Protein AF-A0A9P0HBS4-F1 (afdb_monomer_lite)

Foldseek 3Di:
DDDDDDDDDDDDDDPDDDPPPDDDDDDDDDDDDDDDDDDDDDDDDDDDDDDDDDDDDDDDDDDDDDDDDDDDDDDPDDPPVVVVVVVVVVVVVVVVVVVVVVVVVVVVVVVVVVVVVVVVVVVVVVVVVVVVVVVVVVVVVVPPDPDDDDDPPVVVVVVVVVVVVVVVVVVVVVVVVVVVVVVVVVVVVVVVVVVVVVVVVVVVVVVVVVVVVVVVVVVVVVVVVVVVVVVVVVVVVVVVVVVVVVVVVVVVVVVVVVVVVVVVVVVVVVVVVVVVVVVVVVVVVVVVVVVVVVVVVVVVVVVVVVVVVVVVVVVVVVVVVVVVVVVVVVVVVVVVVVVVVVVVVVVVVVVVVVVVVVVVVVVVVVVVVVVVVVVVVVVVVVVVVVVVVVVVVVVVVPPDDDDDDDDDDDDDDDDDDDDDDDDDDDDDDDDDDDDPPVVVVVVVVVVCPVCVPVPD

Secondary structure (DSSP, 8-state):
-------------------------------------------PPP---------------------------------HHHHHHHHHHHHHHHHHHHHHHHHHHHHHHHHHHHHHHHHHHHHHHHHHHHHHHHHHHHHHTTSS-------TTHHHHHHHHHHHHHHHHHHHHHHHHHHHHHHHHHHHHHHHHHHHHHHHHHHHHHHHHHHHHHHHHHHHHHHHHHHHHHHHHHHHHHHHHHHHHHHHHHHHHHHHHHHHHHHHHHHHHHHHHHHHHHHHHHHHHHHHHHHHHHHHHHHHHHHHHHHHHHHHHHHHHHHHHHHHHHHHHHHHHHHHHHHHHHHHHHHHHHHHHHHHHHHHHHHHHHHHHHHHHHHHHHHHHHHHHHHHHHHHHHHHTSSS----------------------------------SSHHHHHHHHHHHHHHHTT---

Sequence (456 aa):
MWPWGTARHHSAPVPSQTCRRTKLIFTRKDGTTSEGHTLERKRPLSFLRPSFTKNREPQRSRGEGGRSSAGSGMGDDPPPSESRHSSELRRMLEDEAASCRRRIETYKQAQQHQAALVSKLQAKLLQYKQRCKELEGRMEEVMEPERRAPSGSSALEAAQAQLREIKEERVLDLETTHRLLLEERKKYEKLVQVNTALREQLEDAHETNEALANDLQKLSSDWADMRDEMIIKENEWKEEEQSFNDYYSAEHARLLALWRDVVNLKRHFTELQSATSRDLIKMKSDLSTASRDILDSASGVYARQAFSASLEENHKSNTAGEVNMLKEALALLKAENDATALQLRSKEDKVQKLMKELRSMEERCNSAEVGVGEVGKLKTELELLQTALRDIAHAVLQDAETRDSHVHLTPQQPIPPRSPKRGRPPTSAAFVESTISAVQASLHKYQLHIHELQVI

pLDDT: mean 72.43, std 24.34, range [22.73, 98.88]

Organism: Nezara viridula (NCBI:txid85310)

Structure (mmCIF, N/CA/C/O backbone):
data_AF-A0A9P0HBS4-F1
#
_entry.id   AF-A0A9P0HBS4-F1
#
loop_
_atom_site.group_PDB
_atom_site.id
_atom_site.type_symbol
_atom_site.label_atom_id
_atom_site.label_alt_id
_atom_site.label_comp_id
_atom_site.label_asym_id
_atom_site.label_entity_id
_atom_site.label_seq_id
_atom_site.pdbx_PDB_ins_code
_atom_site.Cartn_x
_atom_site.Cartn_y
_atom_site.Cartn_z
_atom_site.occupancy
_atom_site.B_iso_or_equiv
_atom_site.auth_seq_id
_atom_site.auth_comp_id
_atom_site.auth_asym_id
_atom_site.auth_atom_id
_atom_site.pdbx_PDB_model_num
ATOM 1 N N . MET A 1 1 ? -10.777 2.344 -43.432 1.00 34.53 1 MET A N 1
ATOM 2 C CA . MET A 1 1 ? -11.913 1.525 -43.914 1.00 34.53 1 MET A CA 1
ATOM 3 C C . MET A 1 1 ? -12.102 0.346 -42.961 1.00 34.53 1 MET A C 1
ATOM 5 O O . MET A 1 1 ? -11.165 0.034 -42.243 1.00 34.53 1 MET A O 1
ATOM 9 N N . TRP A 1 2 ? -13.318 -0.203 -42.917 1.00 36.06 2 TRP A N 1
ATOM 10 C CA . TRP A 1 2 ? -13.851 -1.285 -42.060 1.00 36.06 2 TRP A CA 1
ATOM 11 C C . TRP A 1 2 ? -13.044 -2.607 -42.029 1.00 36.06 2 TRP A C 1
ATOM 13 O O . TRP A 1 2 ? -12.191 -2.765 -42.903 1.00 36.06 2 TRP A O 1
ATOM 23 N N . PRO A 1 3 ? -13.370 -3.598 -41.154 1.00 58.53 3 PRO A N 1
ATOM 24 C CA . PRO A 1 3 ? -14.351 -3.640 -40.037 1.00 58.53 3 PRO A CA 1
ATOM 25 C C . PRO A 1 3 ? -13.671 -3.920 -38.657 1.00 58.53 3 PRO A C 1
ATOM 27 O O . PRO A 1 3 ? -12.507 -4.292 -38.616 1.00 58.53 3 PRO A O 1
ATOM 30 N N . TRP A 1 4 ? -14.219 -3.648 -37.462 1.00 39.88 4 TRP A N 1
ATOM 31 C CA . TRP A 1 4 ? -15.458 -4.123 -36.800 1.00 39.88 4 TRP A CA 1
ATOM 32 C C . TRP A 1 4 ? -15.597 -5.657 -36.666 1.00 39.88 4 TRP A C 1
ATOM 34 O O . TRP A 1 4 ? -16.055 -6.335 -37.578 1.00 39.88 4 TRP A O 1
ATOM 44 N N . GLY A 1 5 ? -15.288 -6.189 -35.477 1.00 42.28 5 GLY A N 1
ATOM 45 C CA . GLY A 1 5 ? -15.610 -7.555 -35.041 1.00 42.28 5 GLY A CA 1
ATOM 46 C C . GLY A 1 5 ? -16.283 -7.515 -33.665 1.00 42.28 5 GLY A C 1
ATOM 47 O O . GLY A 1 5 ? -15.868 -6.739 -32.808 1.00 42.28 5 GLY A O 1
ATOM 48 N N . THR A 1 6 ? -17.362 -8.276 -33.464 1.00 46.41 6 THR A N 1
ATOM 49 C CA . THR A 1 6 ? -18.258 -8.135 -32.297 1.00 46.41 6 THR A CA 1
ATOM 50 C C . THR A 1 6 ? -18.170 -9.318 -31.335 1.00 46.41 6 THR A C 1
ATOM 52 O O . THR A 1 6 ? -18.293 -10.461 -31.759 1.00 46.41 6 THR A O 1
ATOM 55 N N . ALA A 1 7 ? -18.073 -9.039 -30.030 1.00 47.88 7 ALA A N 1
ATOM 56 C CA . ALA A 1 7 ? -18.237 -10.035 -28.971 1.00 47.88 7 ALA A CA 1
ATOM 57 C C . ALA A 1 7 ? -19.015 -9.452 -27.773 1.00 47.88 7 ALA A C 1
ATOM 59 O O . ALA A 1 7 ? -18.514 -8.626 -27.015 1.00 47.88 7 ALA A O 1
ATOM 60 N N . ARG A 1 8 ? -20.262 -9.904 -27.617 1.00 43.25 8 ARG A N 1
ATOM 61 C CA . ARG A 1 8 ? -20.993 -9.976 -26.336 1.00 43.25 8 ARG A CA 1
ATOM 62 C C . ARG A 1 8 ? -20.818 -11.413 -25.801 1.00 43.25 8 ARG A C 1
ATOM 64 O O . ARG A 1 8 ? -20.469 -12.279 -26.593 1.00 43.25 8 ARG A O 1
ATOM 71 N N . HIS A 1 9 ? -21.042 -11.784 -24.542 1.00 42.34 9 HIS A N 1
ATOM 72 C CA . HIS A 1 9 ? -21.594 -11.141 -23.338 1.00 42.34 9 HIS A CA 1
ATOM 73 C C . HIS A 1 9 ? -20.801 -11.666 -22.120 1.00 42.34 9 HIS A C 1
ATOM 75 O O . HIS A 1 9 ? -20.303 -12.784 -22.178 1.00 42.34 9 HIS A O 1
ATOM 81 N N . HIS A 1 10 ? -20.778 -10.945 -20.995 1.00 38.38 10 HIS A N 1
ATOM 82 C CA . HIS A 1 10 ? -21.493 -11.346 -19.765 1.00 38.38 10 HIS A CA 1
ATOM 83 C C . HIS A 1 10 ? -21.363 -10.270 -18.675 1.00 38.38 10 HIS A C 1
ATOM 85 O O . HIS A 1 10 ? -20.544 -9.360 -18.779 1.00 38.38 10 HIS A O 1
ATOM 91 N N . SER A 1 11 ? -22.250 -10.322 -17.681 1.00 40.88 11 SER A N 1
ATOM 92 C CA . SER A 1 11 ? -22.457 -9.261 -16.692 1.00 40.88 11 SER A CA 1
ATOM 93 C C . SER A 1 11 ? -22.042 -9.706 -15.292 1.00 40.88 11 SER A C 1
ATOM 95 O O . SER A 1 11 ? -22.384 -10.810 -14.877 1.00 40.88 11 SER A O 1
ATOM 97 N N . ALA A 1 12 ? -21.416 -8.802 -14.542 1.00 38.16 12 ALA A N 1
ATOM 98 C CA . ALA A 1 12 ? -21.331 -8.843 -13.084 1.00 38.16 12 ALA A CA 1
ATOM 99 C C . ALA A 1 12 ? -21.800 -7.475 -12.537 1.00 38.16 12 ALA A C 1
ATOM 101 O O . ALA A 1 12 ? -21.538 -6.456 -13.184 1.00 38.16 12 ALA A O 1
ATOM 102 N N . PRO A 1 13 ? -22.551 -7.420 -11.422 1.00 46.16 13 PRO A N 1
ATOM 103 C CA . PRO A 1 13 ? -23.194 -6.188 -10.968 1.00 46.16 13 PRO A CA 1
ATOM 104 C C . PRO A 1 13 ? -22.246 -5.277 -10.178 1.00 46.16 13 PRO A C 1
ATOM 106 O O . PRO A 1 13 ? -21.462 -5.741 -9.355 1.00 46.16 13 PRO A O 1
ATOM 109 N N . VAL A 1 14 ? -22.390 -3.962 -10.363 1.00 51.38 14 VAL A N 1
ATOM 110 C CA . VAL A 1 14 ? -21.772 -2.947 -9.495 1.00 51.38 14 VAL A CA 1
ATOM 111 C C . VAL A 1 14 ? -22.680 -2.714 -8.279 1.00 51.38 14 VAL A C 1
ATOM 113 O O . VAL A 1 14 ? -23.822 -2.286 -8.470 1.00 51.38 14 VAL A O 1
ATOM 116 N N . PRO A 1 15 ? -22.223 -2.943 -7.033 1.00 46.56 15 PRO A N 1
ATOM 117 C CA . PRO A 1 15 ? -23.004 -2.641 -5.838 1.00 46.56 15 PRO A CA 1
ATOM 118 C C . PRO A 1 15 ? -22.947 -1.139 -5.519 1.00 46.56 15 PRO A C 1
ATOM 120 O O . PRO A 1 15 ? -22.139 -0.672 -4.720 1.00 46.56 15 PRO A O 1
ATOM 123 N N . SER A 1 16 ? -23.833 -0.355 -6.133 1.00 45.28 16 SER A N 1
ATOM 124 C CA . SER A 1 16 ? -23.996 1.063 -5.801 1.00 45.28 16 SER A CA 1
ATOM 125 C C . SER A 1 16 ? -24.647 1.236 -4.420 1.00 45.28 16 SER A C 1
ATOM 127 O O . SER A 1 16 ? -25.871 1.144 -4.303 1.00 45.28 16 SER A O 1
ATOM 129 N N . GLN A 1 17 ? -23.862 1.534 -3.379 1.00 37.56 17 GLN A N 1
ATOM 130 C CA . GLN A 1 17 ? -24.393 1.952 -2.075 1.00 37.56 17 GLN A CA 1
ATOM 131 C C . GLN A 1 17 ? -24.079 3.419 -1.766 1.00 37.56 17 GLN A C 1
ATOM 133 O O . GLN A 1 17 ? -22.957 3.803 -1.444 1.00 37.56 17 GLN A O 1
ATOM 138 N N . THR A 1 18 ? -25.115 4.256 -1.815 1.00 43.44 18 THR A N 1
ATOM 139 C CA . THR A 1 18 ? -25.059 5.652 -1.371 1.00 43.44 18 THR A CA 1
ATOM 140 C C . THR A 1 18 ? -25.021 5.734 0.157 1.00 43.44 18 THR A C 1
ATOM 142 O O . THR A 1 18 ? -26.071 5.756 0.806 1.00 43.44 18 THR A O 1
ATOM 145 N N . CYS A 1 19 ? -23.829 5.821 0.749 1.00 32.91 19 CYS A N 1
ATOM 146 C CA . CYS A 1 19 ? -23.690 6.050 2.188 1.00 32.91 19 CYS A CA 1
ATOM 147 C C . CYS A 1 19 ? -24.127 7.482 2.565 1.00 32.91 19 CYS A C 1
ATOM 149 O O . CYS A 1 19 ? -23.379 8.451 2.417 1.00 32.91 19 CYS A O 1
ATOM 151 N N . ARG A 1 20 ? -25.362 7.636 3.066 1.00 39.06 20 ARG A N 1
ATOM 152 C CA . ARG A 1 20 ? -25.862 8.904 3.626 1.00 39.06 20 ARG A CA 1
ATOM 153 C C . ARG A 1 20 ? -25.223 9.163 4.996 1.00 39.06 20 ARG A C 1
ATOM 155 O O . ARG A 1 20 ? -25.787 8.812 6.032 1.00 39.06 20 ARG A O 1
ATOM 162 N N . ARG A 1 21 ? -24.050 9.802 5.005 1.00 35.97 21 ARG A N 1
ATOM 163 C CA . ARG A 1 21 ? -23.301 10.144 6.228 1.00 35.97 21 ARG A CA 1
ATOM 164 C C . ARG A 1 21 ? -24.000 11.243 7.044 1.00 35.97 21 ARG A C 1
ATOM 166 O O . ARG A 1 21 ? -23.703 12.428 6.902 1.00 35.97 21 ARG A O 1
ATOM 173 N N . THR A 1 22 ? -24.922 10.841 7.917 1.00 36.88 22 THR A N 1
ATOM 174 C CA . THR A 1 22 ? -25.591 11.735 8.876 1.00 36.88 22 THR A CA 1
ATOM 175 C C . THR A 1 22 ? -24.564 12.316 9.850 1.00 36.88 22 THR A C 1
ATOM 177 O O . THR A 1 22 ? -23.911 11.585 10.591 1.00 36.88 22 THR A O 1
ATOM 180 N N . LYS A 1 23 ? -24.391 13.640 9.833 1.00 34.72 23 LYS A N 1
ATOM 181 C CA . LYS A 1 23 ? -23.313 14.337 10.547 1.00 34.72 23 LYS A CA 1
ATOM 182 C C . LYS A 1 23 ? -23.762 14.789 11.942 1.00 34.72 23 LYS A C 1
ATOM 184 O O . LYS A 1 23 ? -24.028 15.972 12.144 1.00 34.72 23 LYS A O 1
ATOM 189 N N . LEU A 1 24 ? -23.835 13.867 12.906 1.00 31.52 24 LEU A N 1
ATOM 190 C CA . LEU A 1 24 ? -23.918 14.265 14.318 1.00 31.52 24 LEU A CA 1
ATOM 191 C C . LEU A 1 24 ? -22.579 14.873 14.752 1.00 31.52 24 LEU A C 1
ATOM 193 O O . LEU A 1 24 ? -21.528 14.247 14.633 1.00 31.52 24 LEU A O 1
ATOM 197 N N . ILE A 1 25 ? -22.629 16.104 15.257 1.00 35.94 25 ILE A N 1
ATOM 198 C CA . ILE A 1 25 ? -21.486 16.790 15.857 1.00 35.94 25 ILE A CA 1
ATOM 199 C C . ILE A 1 25 ? -21.571 16.566 17.365 1.00 35.94 25 ILE A C 1
ATOM 201 O O . ILE A 1 25 ? -22.463 17.109 18.012 1.00 35.94 25 ILE A O 1
ATOM 205 N N . PHE A 1 26 ? -20.641 15.792 17.924 1.00 27.64 26 PHE A N 1
ATOM 206 C CA . PHE A 1 26 ? -20.454 15.707 19.370 1.00 27.64 26 PHE A CA 1
ATOM 207 C C . PHE A 1 26 ? -19.177 16.456 19.752 1.00 27.64 26 PHE A C 1
ATOM 209 O O . PHE A 1 26 ? -18.070 16.045 19.408 1.00 27.64 26 PHE A O 1
ATOM 216 N N . THR A 1 27 ? -19.327 17.594 20.426 1.00 34.41 27 THR A N 1
ATOM 217 C CA . THR A 1 27 ? -18.198 18.423 20.858 1.00 34.41 27 THR A CA 1
ATOM 218 C C . THR A 1 27 ? -17.513 17.787 22.063 1.00 34.41 27 THR A C 1
ATOM 220 O O . THR A 1 27 ? -17.989 17.925 23.192 1.00 34.41 27 THR A O 1
ATOM 223 N N . ARG A 1 28 ? -16.378 17.117 21.837 1.00 30.03 28 ARG A N 1
ATOM 224 C CA . ARG A 1 28 ? -15.457 16.744 22.918 1.00 30.03 28 ARG A CA 1
ATOM 225 C C . ARG A 1 28 ? -14.972 18.037 23.584 1.00 30.03 28 ARG A C 1
ATOM 227 O O . ARG A 1 28 ? -14.531 18.950 22.891 1.00 30.03 28 ARG A O 1
ATOM 234 N N . LYS A 1 29 ? -15.120 18.138 24.905 1.00 33.72 29 LYS A N 1
ATOM 235 C CA . LYS A 1 29 ? -14.680 19.291 25.696 1.00 33.72 29 LYS A CA 1
ATOM 236 C C . LYS A 1 29 ? -13.580 18.824 26.634 1.00 33.72 29 LYS A C 1
ATOM 238 O O . LYS A 1 29 ? -13.859 18.074 27.567 1.00 33.72 29 LYS A O 1
ATOM 243 N N . ASP A 1 30 ? -12.354 19.248 26.363 1.00 35.06 30 ASP A N 1
ATOM 244 C CA . ASP A 1 30 ? -11.197 18.845 27.154 1.00 35.06 30 ASP A CA 1
ATOM 245 C C . ASP A 1 30 ? -11.242 19.463 28.559 1.00 35.06 30 ASP A C 1
ATOM 247 O O . ASP A 1 30 ? -11.722 20.583 28.760 1.00 35.06 30 ASP A O 1
ATOM 251 N N . GLY A 1 31 ? -10.763 18.701 29.543 1.00 33.47 31 GLY A N 1
ATOM 252 C CA . GLY A 1 31 ? -10.778 19.062 30.958 1.00 33.47 31 GLY A CA 1
ATOM 253 C C . GLY A 1 31 ? -9.450 18.711 31.614 1.00 33.47 31 GLY A C 1
ATOM 254 O O . GLY A 1 31 ? -9.278 17.611 32.128 1.00 33.47 31 GLY A O 1
ATOM 255 N N . THR A 1 32 ? -8.503 19.646 31.577 1.00 37.41 32 THR A N 1
ATOM 256 C CA . THR A 1 32 ? -7.195 19.514 32.232 1.00 37.41 32 THR A CA 1
ATOM 257 C C . THR A 1 32 ? -7.317 19.618 33.750 1.00 37.41 32 THR A C 1
ATOM 259 O O . THR A 1 32 ? -7.951 20.540 34.264 1.00 37.41 32 THR A O 1
ATOM 262 N N . THR A 1 33 ? -6.646 18.726 34.472 1.00 33.88 33 THR A N 1
ATOM 263 C CA . THR A 1 33 ? -6.522 18.761 35.935 1.00 33.88 33 THR A CA 1
ATOM 264 C C . THR A 1 33 ? -5.580 19.869 36.409 1.00 33.88 33 THR A C 1
ATOM 266 O O . THR A 1 33 ? -4.421 19.890 35.997 1.00 33.88 33 THR A O 1
ATOM 269 N N . SER A 1 34 ? -6.026 20.705 37.350 1.00 31.23 34 SER A N 1
ATOM 270 C CA . SER A 1 34 ? -5.165 21.233 38.420 1.00 31.23 34 SER A CA 1
ATOM 271 C C . SER A 1 34 ? -5.999 21.698 39.626 1.00 31.23 34 SER A C 1
ATOM 273 O O . SER A 1 34 ? -7.228 21.738 39.566 1.00 31.23 34 SER A O 1
ATOM 275 N N . GLU A 1 35 ? -5.318 21.970 40.734 1.00 32.38 35 GLU A N 1
ATOM 276 C CA . GLU A 1 35 ? -5.854 22.052 42.096 1.00 32.38 35 GLU A CA 1
ATOM 277 C C . GLU A 1 35 ? -6.549 23.385 42.440 1.00 32.38 35 GLU A C 1
ATOM 279 O O . GLU A 1 35 ? -6.313 24.421 41.820 1.00 32.38 35 GLU A O 1
ATOM 284 N N . GLY A 1 36 ? -7.381 23.376 43.492 1.00 30.64 36 GLY A N 1
ATOM 285 C CA . GLY A 1 36 ? -8.057 24.580 43.993 1.00 30.64 36 GLY A CA 1
ATOM 286 C C . GLY A 1 36 ? -8.917 24.343 45.238 1.00 30.64 36 GLY A C 1
ATOM 287 O O . GLY A 1 36 ? -10.141 24.300 45.153 1.00 30.64 36 GLY A O 1
ATOM 288 N N . HIS A 1 37 ? -8.295 24.195 46.411 1.00 32.81 37 HIS A N 1
ATOM 289 C CA . HIS A 1 37 ? -9.008 24.039 47.688 1.00 32.81 37 HIS A CA 1
ATOM 290 C C . HIS A 1 37 ? -9.749 25.325 48.113 1.00 32.81 37 HIS A C 1
ATOM 292 O O . HIS A 1 37 ? -9.111 26.328 48.421 1.00 32.81 37 HIS A O 1
ATOM 298 N N . THR A 1 38 ? -11.073 25.264 48.286 1.00 32.88 38 THR A N 1
ATOM 299 C CA . THR A 1 38 ? -11.823 26.128 49.226 1.00 32.88 38 THR A CA 1
ATOM 300 C C . THR A 1 38 ? -12.971 25.356 49.891 1.00 32.88 38 THR A C 1
ATOM 302 O O . THR A 1 38 ? -13.506 24.399 49.335 1.00 32.88 38 THR A O 1
ATOM 305 N N . LEU A 1 39 ? -13.316 25.740 51.126 1.00 36.94 39 LEU A N 1
ATOM 306 C CA . LEU A 1 39 ? -14.356 25.108 51.949 1.00 36.94 39 LEU A CA 1
ATOM 307 C C . LEU A 1 39 ? -15.670 25.896 51.870 1.00 36.94 39 LEU A C 1
ATOM 309 O O . LEU A 1 39 ? -15.665 27.095 52.126 1.00 36.94 39 LEU A O 1
ATOM 313 N N . GLU A 1 40 ? -16.794 25.212 51.655 1.00 31.09 40 GLU A N 1
ATOM 314 C CA . GLU A 1 40 ? -18.146 25.774 51.812 1.00 31.09 40 GLU A CA 1
ATOM 315 C C . GLU A 1 40 ? -19.102 24.744 52.444 1.00 31.09 40 GLU A C 1
ATOM 317 O O . GLU A 1 40 ? -18.884 23.529 52.391 1.00 31.09 40 GLU A O 1
ATOM 322 N N . ARG A 1 41 ? -20.137 25.230 53.139 1.00 33.81 41 ARG A N 1
ATOM 323 C CA . ARG A 1 41 ? -20.889 24.435 54.132 1.00 33.81 41 ARG A CA 1
ATOM 324 C C . ARG A 1 41 ? -22.093 23.687 53.547 1.00 33.81 41 ARG A C 1
ATOM 326 O O . ARG A 1 41 ? -23.078 24.304 53.148 1.00 33.81 41 ARG A O 1
ATOM 333 N N . LYS A 1 42 ? -22.115 22.352 53.659 1.00 34.03 42 LYS A N 1
ATOM 334 C CA . LYS A 1 42 ? -23.345 21.561 53.453 1.00 34.03 42 LYS A CA 1
ATOM 335 C C . LYS A 1 42 ? -24.380 21.846 54.555 1.00 34.03 42 LYS A C 1
ATOM 337 O O . LYS A 1 42 ? -24.104 21.636 55.734 1.00 34.03 42 LYS A O 1
ATOM 342 N N . ARG A 1 43 ? -25.602 22.225 54.162 1.00 39.66 43 ARG A N 1
ATOM 343 C CA . ARG A 1 43 ? -26.831 22.015 54.951 1.00 39.66 43 ARG A CA 1
ATOM 344 C C . ARG A 1 43 ? -27.620 20.852 54.330 1.00 39.66 43 ARG A C 1
ATOM 346 O O . ARG A 1 43 ? -27.767 20.852 53.110 1.00 39.66 43 ARG A O 1
ATOM 353 N N . PRO A 1 44 ? -28.152 19.896 55.109 1.00 39.38 44 PRO A N 1
ATOM 354 C CA . PRO A 1 44 ? -29.108 18.920 54.595 1.00 39.38 44 PRO A CA 1
ATOM 355 C C . PRO A 1 44 ? -30.511 19.539 54.472 1.00 39.38 44 PRO A C 1
ATOM 357 O O . PRO A 1 44 ? -30.899 20.377 55.288 1.00 39.38 44 PRO A O 1
ATOM 360 N N . LEU A 1 45 ? -31.283 19.096 53.477 1.00 32.53 45 LEU A N 1
ATOM 361 C CA . LEU A 1 45 ? -32.727 19.338 53.400 1.00 32.53 45 LEU A CA 1
ATOM 362 C C . LEU A 1 45 ? -33.484 18.184 54.071 1.00 32.53 45 LEU A C 1
ATOM 364 O O . LEU A 1 45 ? -33.099 17.023 53.946 1.00 32.53 45 LEU A O 1
ATOM 368 N N . SER A 1 46 ? -34.552 18.516 54.789 1.00 35.78 46 SER A N 1
ATOM 369 C CA . SER A 1 46 ? -35.405 17.593 55.544 1.00 35.78 46 SER A CA 1
ATOM 370 C C . SER A 1 46 ? -36.709 17.280 54.805 1.00 35.78 46 SER A C 1
ATOM 372 O O . SER A 1 46 ? -37.184 18.115 54.042 1.00 35.78 46 SER A O 1
ATOM 374 N N . PHE A 1 47 ? -37.335 16.128 55.086 1.00 31.83 47 PHE A N 1
ATOM 375 C CA . PHE A 1 47 ? -38.775 15.901 54.870 1.00 31.83 47 PHE A CA 1
ATOM 376 C C . PHE A 1 47 ? -39.327 14.751 55.741 1.00 31.83 47 PHE A C 1
ATOM 378 O O . PHE A 1 47 ? -38.545 14.008 56.324 1.00 31.83 47 PHE A O 1
ATOM 385 N N . LEU A 1 48 ? -40.670 14.622 55.780 1.00 31.92 48 LEU A N 1
ATOM 386 C CA . LEU A 1 48 ? -41.522 13.763 56.648 1.00 31.92 48 LEU A CA 1
ATOM 387 C C . LEU A 1 48 ? -41.718 14.339 58.083 1.00 31.92 48 LEU A C 1
ATOM 389 O O . LEU A 1 48 ? -40.774 14.320 58.860 1.00 31.92 48 LEU A O 1
ATOM 393 N N . ARG A 1 49 ? -42.833 14.981 58.519 1.00 33.53 49 ARG A N 1
ATOM 394 C CA . ARG A 1 49 ? -44.294 15.036 58.157 1.00 33.53 49 ARG A CA 1
ATOM 395 C C . ARG A 1 49 ? -45.110 13.865 58.766 1.00 33.53 49 ARG A C 1
ATOM 397 O O . ARG A 1 49 ? -44.595 12.757 58.659 1.00 33.53 49 ARG A O 1
ATOM 404 N N . PRO A 1 50 ? -46.364 14.013 59.293 1.00 45.31 50 PRO A N 1
ATOM 405 C CA . PRO A 1 50 ? -47.304 15.161 59.407 1.00 45.31 50 PRO A CA 1
ATOM 406 C C . PRO A 1 50 ? -47.588 15.552 60.904 1.00 45.31 50 PRO A C 1
ATOM 408 O O . PRO A 1 50 ? -46.595 15.676 61.605 1.00 45.31 50 PRO A O 1
ATOM 411 N N . SER A 1 51 ? -48.767 15.847 61.516 1.00 30.39 51 SER A N 1
ATOM 412 C CA . SER A 1 51 ? -50.218 15.891 61.153 1.00 30.39 51 SER A CA 1
ATOM 413 C C . SER A 1 51 ? -51.128 16.551 62.234 1.00 30.39 51 SER A C 1
ATOM 415 O O . SER A 1 51 ? -51.146 16.038 63.343 1.00 30.39 51 SER A O 1
ATOM 417 N N . PHE A 1 52 ? -51.991 17.523 61.847 1.00 30.67 52 PHE A N 1
ATOM 418 C CA . PHE A 1 52 ? -53.311 17.924 62.446 1.00 30.67 52 PHE A CA 1
ATOM 419 C C . PHE A 1 52 ? -53.366 18.378 63.944 1.00 30.67 52 PHE A C 1
ATOM 421 O O . PHE A 1 52 ? -52.454 18.092 64.701 1.00 30.67 52 PHE A O 1
ATOM 428 N N . THR A 1 53 ? -54.314 19.169 64.499 1.00 31.84 53 THR A N 1
ATOM 429 C CA . THR A 1 53 ? -55.721 19.645 64.245 1.00 31.84 53 THR A CA 1
ATOM 430 C C . THR A 1 53 ? -55.949 20.971 65.060 1.00 31.84 53 THR A C 1
ATOM 432 O O . THR A 1 53 ? -55.127 21.232 65.929 1.00 31.84 53 THR A O 1
ATOM 435 N N . LYS A 1 54 ? -57.008 21.824 65.010 1.00 32.53 54 LYS A N 1
ATOM 436 C CA . LYS A 1 54 ? -58.146 22.146 64.092 1.00 32.53 54 LYS A CA 1
ATOM 437 C C . LYS A 1 54 ? -59.025 23.302 64.680 1.00 32.53 54 LYS A C 1
ATOM 439 O O . LYS A 1 54 ? -59.648 23.087 65.713 1.00 32.53 54 LYS A O 1
ATOM 444 N N . ASN A 1 55 ? -59.203 24.425 63.957 1.00 30.44 55 ASN A N 1
ATOM 445 C CA . ASN A 1 55 ? -60.159 25.553 64.202 1.00 30.44 55 ASN A CA 1
ATOM 446 C C . ASN A 1 55 ? -59.935 26.381 65.513 1.00 30.44 55 ASN A C 1
ATOM 448 O O . ASN A 1 55 ? -59.184 25.946 66.374 1.00 30.44 55 ASN A O 1
ATOM 452 N N . ARG A 1 56 ? -60.492 27.595 65.739 1.00 31.16 56 ARG A N 1
ATOM 453 C CA . ARG A 1 56 ? -61.662 28.313 65.160 1.00 31.16 56 ARG A CA 1
ATOM 454 C C . ARG A 1 56 ? -61.545 29.861 65.283 1.00 31.16 56 ARG A C 1
ATOM 456 O O . ARG A 1 56 ? -60.894 30.354 66.194 1.00 31.16 56 ARG A O 1
ATOM 463 N N . GLU A 1 57 ? -62.238 30.591 64.405 1.00 32.78 57 GLU A N 1
ATOM 464 C CA . GLU A 1 57 ? -62.544 32.050 64.426 1.00 32.78 57 GLU A CA 1
ATOM 465 C C . GLU A 1 57 ? -63.583 32.462 65.525 1.00 32.78 57 GLU A C 1
ATOM 467 O O . GLU A 1 57 ? -64.129 31.531 66.132 1.00 32.78 57 GLU A O 1
ATOM 472 N N . PRO A 1 58 ? -63.926 33.765 65.800 1.00 48.34 58 PRO A N 1
ATOM 473 C CA . PRO A 1 58 ? -63.983 34.911 64.858 1.00 48.34 58 PRO A CA 1
ATOM 474 C C . PRO A 1 58 ? -63.607 36.347 65.352 1.00 48.34 58 PRO A C 1
ATOM 476 O O . PRO A 1 58 ? -63.234 36.593 66.494 1.00 48.34 58 PRO A O 1
ATOM 479 N N . GLN A 1 59 ? -63.776 37.296 64.418 1.00 34.28 59 GLN A N 1
ATOM 480 C CA . GLN A 1 59 ? -63.691 38.774 64.439 1.00 34.28 59 GLN A CA 1
ATOM 481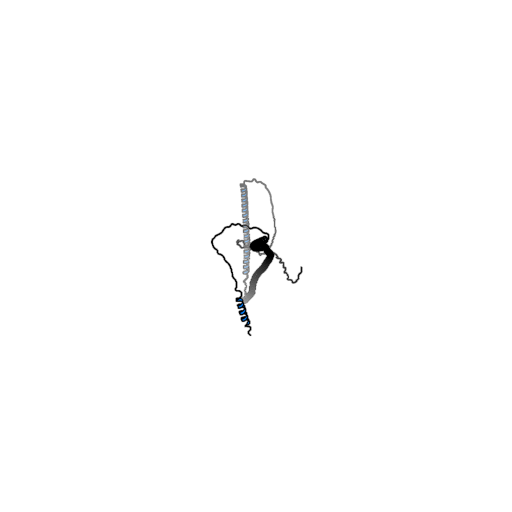 C C . GLN A 1 59 ? -64.100 39.551 65.719 1.00 34.28 59 GLN A C 1
ATOM 483 O O . GLN A 1 59 ? -65.117 39.240 66.341 1.00 34.28 59 GLN A O 1
ATOM 488 N N . ARG A 1 60 ? -63.500 40.749 65.908 1.00 34.28 60 ARG A N 1
ATOM 489 C CA . ARG A 1 60 ? -64.242 42.042 65.964 1.00 34.28 60 ARG A CA 1
ATOM 490 C C . ARG A 1 60 ? -63.350 43.288 65.772 1.00 34.28 60 ARG A C 1
ATOM 492 O O . ARG A 1 60 ? -62.133 43.181 65.727 1.00 34.28 60 ARG A O 1
ATOM 499 N N . SER A 1 61 ? -63.983 44.454 65.591 1.00 34.84 61 SER A N 1
ATOM 500 C CA . SER A 1 61 ? -63.414 45.675 64.982 1.00 34.84 61 SER A CA 1
ATOM 501 C C . SER A 1 61 ? -63.738 46.979 65.736 1.00 34.84 61 SER A C 1
ATOM 503 O O . SER A 1 61 ? -64.868 47.104 66.215 1.00 34.84 61 SER A O 1
ATOM 505 N N . ARG A 1 62 ? -62.808 47.956 65.728 1.00 34.03 62 ARG A N 1
ATOM 506 C CA . ARG A 1 62 ? -62.922 49.439 65.925 1.00 34.03 62 ARG A CA 1
ATOM 507 C C . ARG A 1 62 ? -61.597 49.972 66.517 1.00 34.03 62 ARG A C 1
ATOM 509 O O . ARG A 1 62 ? -60.967 49.245 67.270 1.00 34.03 62 ARG A O 1
ATOM 516 N N . GLY A 1 63 ? -61.149 51.205 66.265 1.00 32.94 63 GLY A N 1
ATOM 517 C CA . GLY A 1 63 ? -61.647 52.258 65.362 1.00 32.94 63 GLY A CA 1
ATOM 518 C C . GLY A 1 63 ? -60.875 53.579 65.570 1.00 32.94 63 GLY A C 1
ATOM 519 O O . GLY A 1 63 ? -60.361 53.805 66.661 1.00 32.94 63 GLY A O 1
ATOM 520 N N . GLU A 1 64 ? -60.778 54.429 64.543 1.00 34.22 64 GLU A N 1
ATOM 521 C CA . GLU A 1 64 ? -60.067 55.726 64.582 1.00 34.22 64 GLU A CA 1
ATOM 522 C C . GLU A 1 64 ? -60.970 56.935 64.919 1.00 34.22 64 GLU A C 1
ATOM 524 O O . GLU A 1 64 ? -62.194 56.860 64.806 1.00 34.22 64 GLU A O 1
ATOM 529 N N . GLY A 1 65 ? -60.337 58.078 65.235 1.00 31.19 65 GLY A N 1
ATOM 530 C CA . GLY A 1 65 ? -60.946 59.417 65.351 1.00 31.19 65 GLY A CA 1
ATOM 531 C C . GLY A 1 65 ? -60.818 60.027 66.758 1.00 31.19 65 GLY A C 1
ATOM 532 O O . GLY A 1 65 ? -60.986 59.318 67.741 1.00 31.19 65 GLY A O 1
ATOM 533 N N . GLY A 1 66 ? -60.523 61.320 66.953 1.00 32.50 66 GLY A N 1
ATOM 534 C CA . GLY A 1 66 ? -60.154 62.421 66.038 1.00 32.50 66 GLY A CA 1
ATOM 535 C C . GLY A 1 66 ? -59.264 63.441 66.790 1.00 32.50 66 GLY A C 1
ATOM 536 O O . GLY A 1 66 ? -59.138 63.352 68.005 1.00 32.50 66 GLY A O 1
ATOM 537 N N . ARG A 1 67 ? -58.483 64.316 66.132 1.00 34.97 67 ARG A N 1
ATOM 538 C CA . ARG A 1 67 ? -58.890 65.649 65.608 1.00 34.97 67 ARG A CA 1
ATOM 539 C C . ARG A 1 67 ? -59.620 66.510 66.672 1.00 34.97 67 ARG A C 1
ATOM 541 O O . ARG A 1 67 ? -60.583 66.042 67.258 1.00 34.97 67 ARG A O 1
ATOM 548 N N . SER A 1 68 ? -59.272 67.777 66.929 1.00 33.94 68 SER A N 1
ATOM 549 C CA . SER A 1 68 ? -58.792 68.825 65.999 1.00 33.94 68 SER A CA 1
ATOM 550 C C . SER A 1 68 ? -58.064 69.983 66.718 1.00 33.94 68 SER A C 1
ATOM 552 O O . SER A 1 68 ? -58.114 70.054 67.939 1.00 33.94 68 SER A O 1
ATOM 554 N N . SER A 1 69 ? -57.594 70.970 65.931 1.00 35.31 69 SER A N 1
ATOM 555 C CA . SER A 1 69 ? -57.363 72.381 66.328 1.00 35.31 69 SER A CA 1
ATOM 556 C C . SER A 1 69 ? -56.087 72.683 67.137 1.00 35.31 69 SER A C 1
ATOM 558 O O . SER A 1 69 ? -55.686 71.883 67.970 1.00 35.31 69 SER A O 1
ATOM 560 N N . ALA A 1 70 ? -55.435 73.846 67.019 1.00 33.03 70 ALA A N 1
ATOM 561 C CA . ALA A 1 70 ? -55.198 74.763 65.885 1.00 33.03 70 ALA A CA 1
ATOM 562 C C . ALA A 1 70 ? -54.087 75.745 66.317 1.00 33.03 70 ALA A C 1
ATOM 564 O O . ALA A 1 70 ? -53.975 76.038 67.505 1.00 33.03 70 ALA A O 1
ATOM 565 N N . GLY A 1 71 ? -53.302 76.288 65.381 1.00 34.88 71 GLY A N 1
ATOM 566 C CA . GLY A 1 71 ? -52.312 77.320 65.709 1.00 34.88 71 GLY A CA 1
ATOM 567 C C . GLY A 1 71 ? -51.143 77.375 64.735 1.00 34.88 71 GLY A C 1
ATOM 568 O O . GLY A 1 71 ? -50.102 76.775 64.985 1.00 34.88 71 GLY A O 1
ATOM 569 N N . SER A 1 72 ? -51.302 78.118 63.640 1.00 37.50 72 SER A N 1
ATOM 570 C CA . SER A 1 72 ? -50.154 78.560 62.846 1.00 37.50 72 SER A CA 1
ATOM 571 C C . SER A 1 72 ? -49.444 79.679 63.599 1.00 37.50 72 SER A C 1
ATOM 573 O O . SER A 1 72 ? -50.053 80.709 63.880 1.00 37.50 72 SER A O 1
ATOM 575 N N . GLY A 1 73 ? -48.164 79.489 63.897 1.00 35.12 73 GLY A N 1
ATOM 576 C CA . GLY A 1 73 ? -47.297 80.515 64.460 1.00 35.12 73 GLY A CA 1
ATOM 577 C C . GLY A 1 73 ? -45.885 80.310 63.938 1.00 35.12 73 GLY A C 1
ATOM 578 O O . GLY A 1 73 ? -45.310 79.240 64.131 1.00 35.12 73 GLY A O 1
ATOM 579 N N . MET A 1 74 ? -45.350 81.323 63.259 1.00 50.53 74 MET A N 1
ATOM 580 C CA . MET A 1 74 ? -43.914 81.417 63.008 1.00 50.53 74 MET A CA 1
ATOM 581 C C . MET A 1 74 ? -43.181 81.467 64.366 1.00 50.53 74 MET A C 1
ATOM 583 O O . MET A 1 74 ? -43.741 81.919 65.360 1.00 50.53 74 MET A O 1
ATOM 587 N N . GLY A 1 75 ? -41.953 80.971 64.481 1.00 45.19 75 GLY A N 1
ATOM 588 C CA . GLY A 1 75 ? -40.981 80.859 63.391 1.00 45.19 75 GLY A CA 1
ATOM 589 C C . GLY A 1 75 ? -40.122 82.119 63.260 1.00 45.19 75 GLY A C 1
ATOM 590 O O . GLY A 1 75 ? -39.522 82.330 62.214 1.00 45.19 75 GLY A O 1
ATOM 591 N N . ASP A 1 76 ? -40.054 82.934 64.317 1.00 44.19 76 ASP A N 1
ATOM 592 C CA . ASP A 1 76 ? -38.778 83.544 64.686 1.00 44.19 76 ASP A CA 1
ATOM 593 C C . ASP A 1 76 ? -37.786 82.396 64.924 1.00 44.19 76 ASP A C 1
ATOM 595 O O . ASP A 1 76 ? -38.000 81.589 65.831 1.00 44.19 76 ASP A O 1
ATOM 599 N N . ASP A 1 77 ? -36.746 82.279 64.096 1.00 52.44 77 ASP A N 1
ATOM 600 C CA . ASP A 1 77 ? -35.654 81.319 64.298 1.00 52.44 77 ASP A CA 1
ATOM 601 C C . ASP A 1 77 ? -34.758 81.813 65.452 1.00 52.44 77 ASP A C 1
ATOM 603 O O . ASP A 1 77 ? -34.031 82.799 65.277 1.00 52.44 77 ASP A O 1
ATOM 607 N N . PRO A 1 78 ? -34.763 81.170 66.638 1.00 55.97 78 PRO A N 1
ATOM 608 C CA . PRO A 1 78 ? -33.872 81.550 67.726 1.00 55.97 78 PRO A CA 1
ATOM 609 C C . 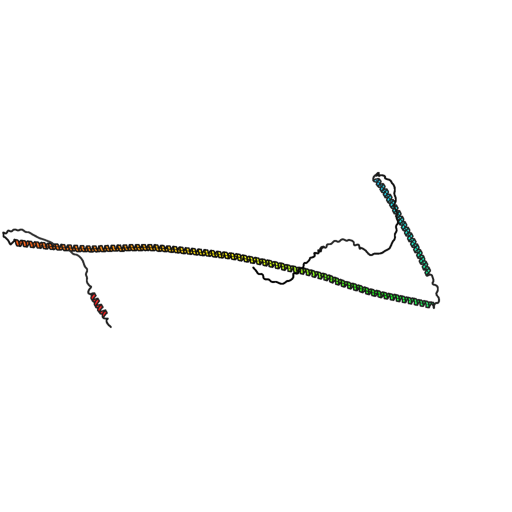PRO A 1 78 ? -32.454 81.048 67.415 1.00 55.97 78 PRO A C 1
ATOM 611 O O . PRO A 1 78 ? -32.290 80.073 66.669 1.00 55.97 78 PRO A O 1
ATOM 614 N N . PRO A 1 79 ? -31.400 81.638 68.008 1.00 55.25 79 PRO A N 1
ATOM 615 C CA . PRO A 1 79 ? -30.036 81.178 67.778 1.00 55.25 79 PRO A CA 1
ATOM 616 C C . PRO A 1 79 ? -29.899 79.673 68.088 1.00 55.25 79 PRO A C 1
ATOM 618 O O . PRO A 1 79 ? -30.532 79.166 69.022 1.00 55.25 79 PRO A O 1
ATOM 621 N N . PRO A 1 80 ? -29.049 78.928 67.351 1.00 58.28 80 PRO A N 1
ATOM 622 C CA . PRO A 1 80 ? -29.019 77.461 67.385 1.00 58.28 80 PRO A CA 1
ATOM 623 C C . PRO A 1 80 ? -28.642 76.845 68.746 1.00 58.28 80 PRO A C 1
ATOM 625 O O . PRO A 1 80 ? -28.703 75.627 68.900 1.00 58.28 80 PRO A O 1
ATOM 628 N N . SER A 1 81 ? -28.277 77.654 69.741 1.00 62.22 81 SER A N 1
ATOM 629 C CA . SER A 1 81 ? -28.165 77.279 71.152 1.00 62.22 81 SER A CA 1
ATOM 630 C C . SER A 1 81 ? -29.518 76.985 71.816 1.00 62.22 81 SER A C 1
ATOM 632 O O . SER A 1 81 ? -29.624 76.007 72.553 1.00 62.22 81 SER A O 1
ATOM 634 N N . GLU A 1 82 ? -30.558 77.784 71.575 1.00 60.09 82 GLU A N 1
ATOM 635 C CA . GLU A 1 82 ? -31.838 77.681 72.299 1.00 60.09 82 GLU A CA 1
ATOM 636 C C . GLU A 1 82 ? -32.740 76.586 71.727 1.00 60.09 82 GLU A C 1
ATOM 638 O O . GLU A 1 82 ? -33.304 75.785 72.474 1.00 60.09 82 GLU A O 1
ATOM 643 N N . SER A 1 83 ? -32.780 76.462 70.396 1.00 63.50 83 SER A N 1
ATOM 644 C CA . SER A 1 83 ? -33.444 75.342 69.713 1.00 63.50 83 SER A CA 1
ATOM 645 C C . SER A 1 83 ? -32.873 73.983 70.161 1.00 63.50 83 SER A C 1
ATOM 647 O O . SER A 1 83 ? -33.625 73.031 70.394 1.00 63.50 83 SER A O 1
ATOM 649 N N . ARG A 1 84 ? -31.554 73.908 70.416 1.00 70.06 84 ARG A N 1
ATOM 650 C CA . ARG A 1 84 ? -30.910 72.730 71.026 1.00 70.06 84 ARG A CA 1
ATOM 651 C C . ARG A 1 84 ? -31.393 72.474 72.453 1.00 70.06 84 ARG A C 1
ATOM 653 O O . ARG A 1 84 ? -31.811 71.355 72.722 1.00 70.06 84 ARG A O 1
ATOM 660 N N . HIS A 1 85 ? -31.419 73.479 73.332 1.00 76.50 85 HIS A N 1
ATOM 661 C CA . HIS A 1 85 ? -31.914 73.306 74.708 1.00 76.50 85 HIS A CA 1
ATOM 662 C C . HIS A 1 85 ? -33.396 72.892 74.754 1.00 76.50 85 HIS A C 1
ATOM 664 O O . HIS A 1 85 ? -33.757 72.003 75.524 1.00 76.50 85 HIS A O 1
ATOM 670 N N . SER A 1 86 ? -34.257 73.463 73.900 1.00 71.81 86 SER A N 1
ATOM 671 C CA . SER A 1 86 ? -35.666 73.046 73.805 1.00 71.81 86 SER A CA 1
ATOM 672 C C . SER A 1 86 ? -35.803 71.602 73.307 1.00 71.81 86 SER A C 1
ATOM 674 O O . SER A 1 86 ? -36.617 70.841 73.829 1.00 71.81 86 SER A O 1
ATOM 676 N N . SER A 1 87 ? -34.981 71.199 72.334 1.00 77.56 87 SER A N 1
ATOM 677 C CA . SER A 1 87 ? -34.952 69.827 71.811 1.00 77.56 87 SER A CA 1
ATOM 678 C C . SER A 1 87 ? -34.419 68.821 72.838 1.00 77.56 87 SER A C 1
ATOM 680 O O . SER A 1 87 ? -34.963 67.728 72.973 1.00 77.56 87 SER A O 1
ATOM 682 N N . GLU A 1 88 ? -33.391 69.190 73.603 1.00 82.25 88 GLU A N 1
ATOM 683 C CA . GLU A 1 88 ? -32.802 68.341 74.640 1.00 82.25 88 GLU A CA 1
ATOM 684 C C . GLU A 1 88 ? -33.739 68.174 75.844 1.00 82.25 88 GLU A C 1
ATOM 686 O O . GLU A 1 88 ? -33.914 67.054 76.321 1.00 82.25 88 GLU A O 1
ATOM 691 N N . LEU A 1 89 ? -34.443 69.234 76.261 1.00 83.00 89 LEU A N 1
ATOM 692 C CA . LEU A 1 89 ? -35.477 69.147 77.298 1.00 83.00 89 LEU A CA 1
ATOM 693 C C . LEU A 1 89 ? -36.664 68.271 76.858 1.00 83.00 89 LEU A C 1
ATOM 695 O O . LEU A 1 89 ? -37.167 67.477 77.654 1.00 83.00 89 LEU A O 1
ATOM 699 N N . ARG A 1 90 ? -37.084 68.350 75.585 1.00 83.56 90 ARG A N 1
ATOM 700 C CA . ARG A 1 90 ? -38.084 67.424 75.016 1.00 83.56 90 ARG A CA 1
ATOM 701 C C . ARG A 1 90 ? -37.578 65.983 75.045 1.00 83.56 90 ARG A C 1
ATOM 703 O O . ARG A 1 90 ? -38.306 65.119 75.524 1.00 83.56 90 ARG A O 1
ATOM 710 N N . ARG A 1 91 ? -36.326 65.730 74.635 1.00 85.56 91 ARG A N 1
ATOM 711 C CA . ARG A 1 91 ? -35.722 64.388 74.707 1.00 85.56 91 ARG A CA 1
ATOM 712 C C . ARG A 1 91 ? -35.689 63.866 76.146 1.00 85.56 91 ARG A C 1
ATOM 714 O O . ARG A 1 91 ? -36.083 62.731 76.365 1.00 85.56 91 ARG A O 1
ATOM 721 N N . MET A 1 92 ? -35.309 64.688 77.129 1.00 87.31 92 MET A N 1
ATOM 722 C CA . MET A 1 92 ? -35.336 64.302 78.548 1.00 87.31 92 MET A CA 1
ATOM 723 C C . MET A 1 92 ? -36.743 63.916 79.024 1.00 87.31 92 MET A C 1
ATOM 725 O O . MET A 1 92 ? -36.897 62.891 79.685 1.00 87.31 92 MET A O 1
ATOM 729 N N . LEU A 1 93 ? -37.776 64.682 78.657 1.00 86.00 93 LEU A N 1
ATOM 730 C CA . LEU A 1 93 ? -39.167 64.355 78.992 1.00 86.00 93 LEU A CA 1
ATOM 731 C C . LEU A 1 93 ? -39.659 63.088 78.272 1.00 86.00 93 LEU A C 1
ATOM 733 O O . LEU A 1 93 ? -40.407 62.301 78.853 1.00 86.00 93 LEU A O 1
ATOM 737 N N . GLU A 1 94 ? -39.228 62.845 77.033 1.00 87.62 94 GLU A N 1
ATOM 738 C CA . GLU A 1 94 ? -39.526 61.613 76.295 1.00 87.62 94 GLU A CA 1
ATOM 739 C C . GLU A 1 94 ? -38.810 60.389 76.887 1.00 87.62 94 GLU A C 1
ATOM 741 O O . GLU A 1 94 ? -39.437 59.332 77.018 1.00 87.62 94 GLU A O 1
ATOM 746 N N . ASP A 1 95 ? -37.551 60.539 77.307 1.00 89.00 95 ASP A N 1
ATOM 747 C CA . ASP A 1 95 ? -36.743 59.527 77.995 1.00 89.00 95 ASP A CA 1
ATOM 748 C C . ASP A 1 95 ? -37.304 59.195 79.383 1.00 89.00 95 ASP A C 1
ATOM 750 O O . ASP A 1 95 ? -37.398 58.019 79.748 1.00 89.00 95 ASP A O 1
ATOM 754 N N . GLU A 1 96 ? -37.740 60.197 80.151 1.00 90.06 96 GLU A N 1
ATOM 755 C CA . GLU A 1 96 ? -38.362 59.997 81.461 1.00 90.06 96 GLU A CA 1
ATOM 756 C C . GLU A 1 96 ? -39.772 59.403 81.330 1.00 90.06 96 GLU A C 1
ATOM 758 O O . GLU A 1 96 ? -40.106 58.440 82.025 1.00 90.06 96 GLU A O 1
ATOM 763 N N . ALA A 1 97 ? -40.572 59.849 80.357 1.00 87.75 97 ALA A N 1
ATOM 764 C CA . ALA A 1 97 ? -41.841 59.204 80.033 1.00 87.75 97 ALA A CA 1
ATOM 765 C C . ALA A 1 97 ? -41.637 57.759 79.534 1.00 87.75 97 ALA A C 1
ATOM 767 O O . ALA A 1 97 ? -42.431 56.874 79.862 1.00 87.75 97 ALA A O 1
ATOM 768 N N . ALA A 1 98 ? -40.563 57.475 78.789 1.00 88.94 98 ALA A N 1
ATOM 769 C CA . ALA A 1 98 ? -40.183 56.118 78.405 1.00 88.94 98 ALA A CA 1
ATOM 770 C C . ALA A 1 98 ? -39.716 55.291 79.613 1.00 88.94 98 ALA A C 1
ATOM 772 O O . ALA A 1 98 ? -40.079 54.121 79.713 1.00 88.94 98 ALA A O 1
ATOM 773 N N . SER A 1 99 ? -38.983 55.884 80.556 1.00 91.44 99 SER A N 1
ATOM 774 C CA . SER A 1 99 ? -38.586 55.263 81.824 1.00 91.44 99 SER A CA 1
ATOM 775 C C . SER A 1 99 ? -39.807 54.895 82.677 1.00 91.44 99 SER A C 1
ATOM 777 O O . SER A 1 99 ? -39.936 53.755 83.123 1.00 91.44 99 SER A O 1
ATOM 779 N N . CYS A 1 100 ? -40.775 55.804 82.810 1.00 89.94 100 CYS A N 1
ATOM 780 C CA . CYS A 1 100 ? -42.048 55.550 83.483 1.00 89.94 100 CYS A CA 1
ATOM 781 C C . CYS A 1 100 ? -42.883 54.471 82.773 1.00 89.94 100 CYS A C 1
ATOM 783 O O . CYS A 1 100 ? -43.401 53.577 83.443 1.00 89.94 100 CYS A O 1
ATOM 785 N N . ARG A 1 101 ? -42.948 54.466 81.430 1.00 92.12 101 ARG A N 1
ATOM 786 C CA . ARG A 1 101 ? -43.574 53.369 80.661 1.00 92.12 101 ARG A CA 1
ATOM 787 C C . ARG A 1 101 ? -42.886 52.023 80.921 1.00 92.12 101 ARG A C 1
ATOM 789 O O . ARG A 1 101 ? -43.579 51.054 81.219 1.00 92.12 101 ARG A O 1
ATOM 796 N N . ARG A 1 102 ? -41.546 51.966 80.893 1.00 93.12 102 ARG A N 1
ATOM 797 C CA . ARG A 1 102 ? -40.764 50.756 81.223 1.00 93.12 102 ARG A CA 1
ATOM 798 C C . ARG A 1 102 ? -41.042 50.273 82.654 1.00 93.12 102 ARG A C 1
ATOM 800 O O . ARG A 1 102 ? -41.264 49.084 82.844 1.00 93.12 102 ARG A O 1
ATOM 807 N N . ARG A 1 103 ? -41.096 51.177 83.643 1.00 94.00 103 ARG A N 1
ATOM 808 C CA . ARG A 1 103 ? -41.415 50.852 85.051 1.00 94.00 103 ARG A CA 1
ATOM 809 C C . ARG A 1 103 ? -42.839 50.320 85.230 1.00 94.00 103 ARG A C 1
ATOM 811 O O . ARG A 1 103 ? -43.036 49.354 85.956 1.00 94.00 103 ARG A O 1
ATOM 818 N N . ILE A 1 104 ? -43.835 50.920 84.576 1.00 92.75 104 ILE A N 1
ATOM 819 C CA . ILE A 1 104 ? -45.219 50.413 84.609 1.00 92.75 104 ILE A CA 1
ATOM 820 C C . ILE A 1 104 ? -45.282 49.004 84.008 1.00 92.75 104 ILE A C 1
ATOM 822 O O . ILE A 1 104 ? -45.975 48.138 84.539 1.00 92.75 104 ILE A O 1
ATOM 826 N N . GLU A 1 105 ? -44.542 48.758 82.929 1.00 92.81 105 GLU A N 1
ATOM 827 C CA . GLU A 1 105 ? -44.517 47.458 82.267 1.00 92.81 105 GLU A CA 1
ATOM 828 C C . GLU A 1 105 ? -43.810 46.378 83.106 1.00 92.81 105 GLU A C 1
ATOM 830 O O . GLU A 1 105 ? -44.353 45.284 83.257 1.00 92.81 105 GLU A O 1
ATOM 835 N N . THR A 1 106 ? -42.687 46.681 83.772 1.00 91.94 106 THR A N 1
ATOM 836 C CA . THR A 1 106 ? -42.070 45.723 84.711 1.00 91.94 106 THR A CA 1
ATOM 837 C C . THR A 1 106 ? -42.966 45.427 85.916 1.00 91.94 106 THR A C 1
ATOM 839 O O . THR A 1 106 ? -43.052 44.270 86.329 1.00 91.94 106 THR A O 1
ATOM 842 N N . TYR A 1 107 ? -43.708 46.412 86.442 1.00 94.94 107 TYR A N 1
ATOM 843 C CA . TYR A 1 107 ? -44.698 46.161 87.498 1.00 94.94 107 TYR A CA 1
ATOM 844 C C . TYR A 1 107 ? -45.869 45.287 87.024 1.00 94.94 107 TYR A C 1
ATOM 846 O O . TYR A 1 107 ? -46.269 44.379 87.754 1.00 94.94 107 TYR A O 1
ATOM 854 N N . LYS A 1 108 ? -46.382 45.480 85.800 1.00 94.38 108 LYS A N 1
ATOM 855 C CA . LYS A 1 108 ? -47.399 44.586 85.213 1.00 94.38 108 LYS A CA 1
ATOM 856 C C . LYS A 1 108 ? -46.883 43.156 85.063 1.00 94.38 108 LYS A C 1
ATOM 858 O O . LYS A 1 108 ? -47.584 42.219 85.435 1.00 94.38 108 LYS A O 1
ATOM 863 N N . GLN A 1 109 ? -45.664 42.976 84.556 1.00 93.94 109 GLN A N 1
ATOM 864 C CA . GLN A 1 109 ? -45.062 41.653 84.356 1.00 93.94 109 GLN A CA 1
ATOM 865 C C . GLN A 1 109 ? -44.793 40.935 85.687 1.00 93.94 109 GLN A C 1
ATOM 867 O O . GLN A 1 109 ? -45.045 39.732 85.799 1.00 93.94 109 GLN A O 1
ATOM 872 N N . ALA A 1 110 ? -44.371 41.672 86.720 1.00 92.19 110 ALA A N 1
ATOM 873 C CA . ALA A 1 110 ? -44.258 41.161 88.084 1.00 92.19 110 ALA A CA 1
ATOM 874 C C . ALA A 1 110 ? -45.630 40.768 88.664 1.00 92.19 110 ALA A C 1
ATOM 876 O O . ALA A 1 110 ? -45.773 39.682 89.222 1.00 92.19 110 ALA A O 1
ATOM 877 N N . GLN A 1 111 ? -46.666 41.594 88.478 1.00 93.69 111 GLN A N 1
ATOM 878 C CA . GLN A 1 111 ? -48.029 41.298 88.936 1.00 93.69 111 GLN A CA 1
ATOM 879 C C . GLN A 1 111 ? -48.632 40.073 88.223 1.00 93.69 111 GLN A C 1
ATOM 881 O O . GLN A 1 111 ? -49.286 39.249 88.864 1.00 93.69 111 GLN A O 1
ATOM 886 N N . GLN A 1 112 ? -48.370 39.904 86.923 1.00 91.25 112 GLN A N 1
ATOM 887 C CA . GLN A 1 112 ? -48.750 38.708 86.162 1.00 91.25 112 GLN A CA 1
ATOM 888 C C . GLN A 1 112 ? -48.027 37.452 86.675 1.00 91.25 112 GLN A C 1
ATOM 890 O O . GLN A 1 112 ? -48.673 36.423 86.874 1.00 91.25 112 GLN A O 1
ATOM 895 N N . HIS A 1 113 ? -46.724 37.537 86.970 1.00 91.75 113 HIS A N 1
ATOM 896 C CA . HIS A 1 113 ? -45.979 36.447 87.614 1.00 91.75 113 HIS A CA 1
ATOM 897 C C . HIS A 1 113 ? -46.543 36.095 88.998 1.00 91.75 113 HIS A C 1
ATOM 899 O O . HIS A 1 113 ? -46.733 34.915 89.298 1.00 91.75 113 HIS A O 1
ATOM 905 N N . GLN A 1 114 ? -46.873 37.099 89.815 1.00 93.00 114 GLN A N 1
ATOM 906 C CA . GLN A 1 114 ? -47.487 36.912 91.131 1.00 93.00 114 GLN A CA 1
ATOM 907 C C . GLN A 1 114 ? -48.835 36.177 91.014 1.00 93.00 114 GLN A C 1
ATOM 909 O O . GLN A 1 114 ? -49.079 35.208 91.734 1.00 93.00 114 GLN A O 1
ATOM 914 N N . ALA A 1 115 ? -49.691 36.584 90.071 1.00 92.25 115 ALA A N 1
ATOM 915 C CA . ALA A 1 115 ? -50.985 35.949 89.821 1.00 92.25 115 ALA A CA 1
ATOM 916 C C . ALA A 1 115 ? -50.844 34.499 89.316 1.00 92.25 115 ALA A C 1
ATOM 918 O O . ALA A 1 115 ? -51.536 33.603 89.804 1.00 92.25 115 ALA A O 1
ATOM 919 N N . ALA A 1 116 ? -49.908 34.244 88.395 1.00 91.31 116 ALA A N 1
ATOM 920 C CA . ALA A 1 116 ? -49.608 32.898 87.906 1.00 91.31 116 ALA A CA 1
ATOM 921 C C . ALA A 1 116 ? -49.077 31.979 89.024 1.00 91.31 116 ALA A C 1
ATOM 923 O O . ALA A 1 116 ? -49.469 30.813 89.108 1.00 91.31 116 ALA A O 1
ATOM 924 N N . LEU A 1 117 ? -48.236 32.504 89.923 1.00 95.25 117 LEU A N 1
ATOM 925 C CA . LEU A 1 117 ? -47.749 31.778 91.097 1.00 95.25 117 LEU A CA 1
ATOM 926 C C . LEU A 1 117 ? -48.890 31.436 92.068 1.00 95.25 117 LEU A C 1
ATOM 928 O O . LEU A 1 117 ? -48.999 30.283 92.484 1.00 95.25 117 LEU A O 1
ATOM 932 N N . VAL A 1 118 ? -49.769 32.394 92.385 1.00 94.88 118 VAL A N 1
ATOM 933 C CA . VAL A 1 118 ? -50.937 32.164 93.256 1.00 94.88 118 VAL A CA 1
ATOM 934 C C . VAL A 1 118 ? -51.870 31.105 92.661 1.00 94.88 118 VAL A C 1
ATOM 936 O O . VAL A 1 118 ? -52.246 30.171 93.367 1.00 94.88 118 VAL A O 1
ATOM 939 N N . SER A 1 119 ? -52.172 31.175 91.361 1.00 91.31 119 SER A N 1
ATOM 940 C CA . SER A 1 119 ? -52.978 30.159 90.666 1.00 91.31 119 SER A CA 1
ATOM 941 C C . SER A 1 119 ? -52.337 28.762 90.742 1.00 91.31 119 SER A C 1
ATOM 943 O O . SER A 1 119 ? -52.997 27.780 91.091 1.00 91.31 119 SER A O 1
ATOM 945 N N . LYS A 1 120 ? -51.018 28.665 90.524 1.00 93.12 120 LYS A N 1
ATOM 946 C CA . LYS A 1 120 ? -50.258 27.406 90.625 1.00 93.12 120 LYS A CA 1
ATOM 947 C C . LYS A 1 120 ? -50.222 26.840 92.053 1.00 93.12 120 LYS A C 1
ATOM 949 O O . LYS A 1 120 ? -50.236 25.620 92.225 1.00 93.12 120 LYS A O 1
ATOM 954 N N . LEU A 1 121 ? -50.207 27.697 93.076 1.00 94.00 121 LEU A N 1
ATOM 955 C CA . LEU A 1 121 ? -50.300 27.297 94.485 1.00 94.00 121 LEU A CA 1
ATOM 956 C C . LEU A 1 121 ? -51.715 26.830 94.861 1.00 94.00 121 LEU A C 1
ATOM 958 O O . LEU A 1 121 ? -51.852 25.804 95.525 1.00 94.00 121 LEU A O 1
ATOM 962 N N . GLN A 1 122 ? -52.762 27.509 94.383 1.00 91.38 122 GLN A N 1
ATOM 963 C CA . GLN A 1 122 ? -54.158 27.082 94.555 1.00 91.38 122 GLN A CA 1
ATOM 964 C C . GLN A 1 122 ? -54.411 25.705 93.921 1.00 91.38 122 GLN A C 1
ATOM 966 O O . GLN A 1 122 ? -54.998 24.832 94.562 1.00 91.38 122 GLN A O 1
ATOM 971 N N . ALA A 1 123 ? -53.893 25.468 92.710 1.00 90.44 123 ALA A N 1
ATOM 972 C CA . ALA A 1 123 ? -53.959 24.164 92.050 1.00 90.44 123 ALA A CA 1
ATOM 973 C C . ALA A 1 123 ? -53.250 23.060 92.861 1.00 90.44 123 ALA A C 1
ATOM 975 O O . ALA A 1 123 ? -53.811 21.981 93.053 1.00 90.44 123 ALA A O 1
ATOM 976 N N . LYS A 1 124 ? -52.055 23.334 93.411 1.00 94.44 124 LYS A N 1
ATOM 977 C CA . LYS A 1 124 ? -51.354 22.388 94.300 1.00 94.44 124 LYS A CA 1
ATOM 978 C C . LYS A 1 124 ? -52.104 22.117 95.608 1.00 94.44 124 LYS A C 1
ATOM 980 O O . LYS A 1 124 ? -52.106 20.976 96.060 1.00 94.44 124 LYS A O 1
ATOM 985 N N . LEU A 1 125 ? -52.752 23.120 96.204 1.00 95.31 125 LEU A N 1
ATOM 986 C CA . LEU A 1 125 ? -53.577 22.943 97.408 1.00 95.31 125 LEU A CA 1
ATOM 987 C C . LEU A 1 125 ? -54.805 22.062 97.143 1.00 95.31 125 LEU A C 1
ATOM 989 O O . LEU A 1 125 ? -55.126 21.206 97.965 1.00 95.31 125 LEU A O 1
ATOM 993 N N . LEU A 1 126 ? -55.462 22.229 95.992 1.00 93.25 126 LEU A N 1
ATOM 994 C CA . LEU A 1 126 ? -56.548 21.346 95.554 1.00 93.25 126 LEU A CA 1
ATOM 995 C C . LEU A 1 126 ? -56.052 19.912 95.328 1.00 93.25 126 LEU A C 1
ATOM 997 O O . LEU A 1 126 ? -56.664 18.977 95.838 1.00 93.25 126 LEU A O 1
ATOM 1001 N N . GLN A 1 127 ? -54.911 19.740 94.653 1.00 91.69 127 GLN A N 1
ATOM 1002 C CA . GLN A 1 127 ? -54.294 18.427 94.439 1.00 91.69 127 GLN A CA 1
ATOM 1003 C C . GLN A 1 127 ? -53.930 17.730 95.763 1.00 91.69 127 GLN A C 1
ATOM 1005 O O . GLN A 1 127 ? -54.164 16.533 95.906 1.00 91.69 127 GLN A O 1
ATOM 1010 N N . TYR A 1 128 ? -53.407 18.468 96.749 1.00 91.38 128 TYR A N 1
ATOM 1011 C CA . TYR A 1 128 ? -53.129 17.923 98.082 1.00 91.38 128 TYR A CA 1
ATOM 1012 C C . TYR A 1 128 ? -54.408 17.507 98.814 1.00 91.38 128 TYR A C 1
ATOM 1014 O O . TYR A 1 128 ? -54.468 16.392 99.320 1.00 91.38 128 TYR A O 1
ATOM 1022 N N . LYS A 1 129 ? -55.451 18.350 98.822 1.00 92.06 129 LYS A N 1
ATOM 1023 C CA . LYS A 1 129 ? -56.746 18.011 99.440 1.00 92.06 129 LYS A CA 1
ATOM 1024 C C . LYS A 1 129 ? -57.390 16.776 98.810 1.00 92.06 129 LYS A C 1
ATOM 1026 O O . LYS A 1 129 ? -57.946 15.955 99.531 1.00 92.06 129 LYS A O 1
ATOM 1031 N N . GLN A 1 130 ? -57.302 16.638 97.489 1.00 89.56 130 GLN A N 1
ATOM 1032 C CA . GLN A 1 130 ? -57.786 15.457 96.779 1.00 89.56 130 GLN A CA 1
ATOM 1033 C C . GLN A 1 130 ? -56.993 14.203 97.181 1.00 89.56 130 GLN A C 1
ATOM 1035 O O . GLN A 1 130 ? -57.589 13.188 97.530 1.00 89.56 130 GLN A O 1
ATOM 1040 N N . ARG A 1 131 ? -55.659 14.297 97.245 1.00 90.00 131 ARG A N 1
ATOM 1041 C CA . ARG A 1 131 ? -54.796 13.188 97.676 1.00 90.00 131 ARG A CA 1
ATOM 1042 C C . ARG A 1 131 ? -55.001 12.788 99.144 1.00 90.00 131 ARG A C 1
ATOM 1044 O O . ARG A 1 131 ? -54.875 11.610 99.451 1.00 90.00 131 ARG A O 1
ATOM 1051 N N . CYS A 1 132 ? -55.323 13.725 100.041 1.00 87.25 132 CYS A N 1
ATOM 1052 C CA . CYS A 1 132 ? -55.714 13.400 101.420 1.00 87.25 132 CYS A CA 1
ATOM 1053 C C . CYS A 1 132 ? -56.979 12.532 101.437 1.00 87.25 132 CYS A C 1
ATOM 1055 O O . CYS A 1 132 ? -56.933 11.431 101.971 1.00 87.25 132 CYS A O 1
ATOM 1057 N N . LYS A 1 133 ? -58.045 12.950 100.738 1.00 85.75 133 LYS A N 1
ATOM 1058 C CA . LYS A 1 133 ? -59.291 12.170 100.620 1.00 85.75 133 LYS A CA 1
ATOM 1059 C C . LYS A 1 133 ? -59.085 10.770 100.036 1.00 85.75 133 LYS A C 1
ATOM 1061 O O . LYS A 1 133 ? -59.709 9.815 100.479 1.00 85.75 133 LYS A O 1
ATOM 1066 N N . GLU A 1 134 ? -58.211 10.643 99.039 1.00 87.75 134 GLU A N 1
ATOM 1067 C CA . GLU A 1 134 ? -57.864 9.353 98.426 1.00 87.75 134 GLU A CA 1
ATOM 1068 C C . GLU A 1 134 ? -57.077 8.430 99.371 1.00 87.75 134 GLU A C 1
ATOM 1070 O O . GLU A 1 134 ? -57.158 7.212 99.237 1.00 87.75 134 GLU A O 1
ATOM 1075 N N . LEU A 1 135 ? -56.317 8.987 100.319 1.00 84.56 135 LEU A N 1
ATOM 1076 C CA . LEU A 1 135 ? -55.620 8.222 101.357 1.00 84.56 135 LEU A CA 1
ATOM 1077 C C . LEU A 1 135 ? -56.547 7.879 102.532 1.00 84.56 135 LEU A C 1
ATOM 1079 O O . LEU A 1 135 ? -56.470 6.768 103.044 1.00 84.56 135 LEU A O 1
ATOM 1083 N N . GLU A 1 136 ? -57.440 8.796 102.909 1.00 83.62 136 GLU A N 1
ATOM 1084 C CA . GLU A 1 136 ? -58.496 8.589 103.907 1.00 83.62 136 GLU A CA 1
ATOM 1085 C C . GLU A 1 136 ? -59.422 7.436 103.477 1.00 83.62 136 GLU A C 1
ATOM 1087 O O . GLU A 1 136 ? -59.552 6.456 104.204 1.00 83.62 136 GLU A O 1
ATOM 1092 N N . GLY A 1 137 ? -59.958 7.468 102.249 1.00 75.75 137 GLY A N 1
ATOM 1093 C CA . GLY A 1 137 ? -60.828 6.401 101.731 1.00 75.75 137 GLY A CA 1
ATOM 1094 C C . GLY A 1 137 ? -60.156 5.023 101.666 1.00 75.75 137 GLY A C 1
ATOM 1095 O O . GLY A 1 137 ? -60.764 4.026 102.042 1.00 75.75 137 GLY A O 1
ATOM 1096 N N . ARG A 1 138 ? -58.872 4.961 101.284 1.00 80.19 138 ARG A N 1
ATOM 1097 C CA . ARG A 1 138 ? -58.089 3.707 101.290 1.00 80.19 138 ARG A CA 1
ATOM 1098 C C . ARG A 1 138 ? -57.802 3.167 102.691 1.00 80.19 138 ARG A C 1
ATOM 1100 O O . ARG A 1 138 ? -57.476 1.993 102.823 1.00 80.19 138 ARG A O 1
ATOM 1107 N N . MET A 1 139 ? -57.845 4.014 103.717 1.00 67.19 139 MET A N 1
ATOM 1108 C CA . MET A 1 139 ? -57.694 3.585 105.107 1.00 67.19 139 MET A CA 1
ATOM 1109 C C . MET A 1 139 ? -59.008 2.993 105.632 1.00 67.19 139 MET A C 1
ATOM 1111 O O . MET A 1 139 ? -58.978 1.968 106.308 1.00 67.19 139 MET A O 1
ATOM 1115 N N . GLU A 1 140 ? -60.144 3.584 105.245 1.00 65.50 140 GLU A N 1
ATOM 1116 C CA . GLU A 1 140 ? -61.493 3.059 105.499 1.00 65.50 140 GLU A CA 1
ATOM 1117 C C . GLU A 1 140 ? -61.674 1.656 104.874 1.00 65.50 140 GLU A C 1
ATOM 1119 O O . GLU A 1 140 ? -62.056 0.713 105.565 1.00 65.50 140 GLU A O 1
ATOM 1124 N N . GLU A 1 141 ? -61.301 1.482 103.595 1.00 63.88 141 GLU A N 1
ATOM 1125 C CA . GLU A 1 141 ? -61.402 0.208 102.849 1.00 63.88 141 GLU A CA 1
ATOM 1126 C C . GLU A 1 141 ? -60.573 -0.952 103.438 1.00 63.88 141 GLU A C 1
ATOM 1128 O O . GLU A 1 141 ? -60.832 -2.110 103.119 1.00 63.88 141 GLU A O 1
ATOM 1133 N N . VAL A 1 142 ? -59.573 -0.674 104.282 1.00 61.16 142 VAL A N 1
ATOM 1134 C CA . VAL A 1 142 ? -58.660 -1.689 104.849 1.00 61.16 142 VAL A CA 1
ATOM 1135 C C . VAL A 1 142 ? -59.087 -2.150 106.254 1.00 61.16 142 VAL A C 1
ATOM 1137 O O . VAL A 1 142 ? -58.542 -3.126 106.769 1.00 61.16 142 VAL A O 1
ATOM 1140 N N . MET A 1 143 ? -60.068 -1.493 106.887 1.00 56.12 143 MET A N 1
ATOM 1141 C CA . MET A 1 143 ? -60.466 -1.779 108.277 1.00 56.12 143 MET A CA 1
ATOM 1142 C C . MET A 1 143 ? -61.728 -2.648 108.449 1.00 56.12 143 MET A C 1
ATOM 1144 O O . MET A 1 143 ? -62.031 -3.044 109.575 1.00 56.12 143 MET A O 1
ATOM 1148 N N . GLU A 1 144 ? -62.418 -3.019 107.367 1.00 44.00 144 GLU A N 1
ATOM 1149 C CA . GLU A 1 144 ? -63.626 -3.864 107.375 1.00 44.00 144 GLU A CA 1
ATOM 1150 C C . GLU A 1 144 ? -63.466 -5.090 106.440 1.00 44.00 144 GLU A C 1
ATOM 1152 O O . GLU A 1 144 ? -63.140 -4.895 105.270 1.00 44.00 144 GLU A O 1
ATOM 1157 N N . PRO A 1 145 ? -63.790 -6.340 106.855 1.00 50.75 145 PRO A N 1
ATOM 1158 C CA . PRO A 1 145 ? -63.974 -6.830 108.226 1.00 50.75 145 PRO A CA 1
ATOM 1159 C C . PRO A 1 145 ? -63.360 -8.231 108.494 1.00 50.75 145 PRO A C 1
ATOM 1161 O O . PRO A 1 145 ? -63.966 -9.264 108.201 1.00 50.75 145 PRO A O 1
ATOM 1164 N N . GLU A 1 146 ? -62.226 -8.303 109.197 1.00 46.22 146 GLU A N 1
ATOM 1165 C CA . GLU A 1 146 ? -61.649 -9.574 109.691 1.00 46.22 146 GLU A CA 1
ATOM 1166 C C . GLU A 1 146 ? -62.380 -10.079 110.958 1.00 46.22 146 GLU A C 1
ATOM 1168 O O . GLU A 1 146 ? -61.844 -10.036 112.067 1.00 46.22 146 GLU A O 1
ATOM 1173 N N . ARG A 1 147 ? -63.653 -10.505 110.833 1.00 49.88 147 ARG A N 1
ATOM 1174 C CA . ARG A 1 147 ? -64.414 -11.173 111.919 1.00 49.88 147 ARG A CA 1
ATOM 1175 C C . ARG A 1 147 ? -65.487 -12.165 111.437 1.00 49.88 147 ARG A C 1
ATOM 1177 O O . ARG A 1 147 ? -66.662 -11.790 111.338 1.00 49.88 147 ARG A O 1
ATOM 1184 N N . ARG A 1 148 ? -65.118 -13.452 111.314 1.00 42.22 148 ARG A N 1
ATOM 1185 C CA . ARG A 1 148 ? -65.824 -14.651 111.862 1.00 42.22 148 ARG A CA 1
ATOM 1186 C C . ARG A 1 148 ? -65.260 -15.953 111.269 1.00 42.22 148 ARG A C 1
ATOM 1188 O O . ARG A 1 148 ? -65.392 -16.186 110.076 1.00 42.22 148 ARG A O 1
ATOM 1195 N N . ALA A 1 149 ? -64.770 -16.852 112.124 1.00 43.66 149 ALA A N 1
ATOM 1196 C CA . ALA A 1 149 ? -64.403 -18.226 111.765 1.00 43.66 149 ALA A CA 1
ATOM 1197 C C . ALA A 1 149 ? -65.102 -19.241 112.700 1.00 43.66 149 ALA A C 1
ATOM 1199 O O . ALA A 1 149 ? -65.162 -18.986 113.907 1.00 43.66 149 ALA A O 1
ATOM 1200 N N . PRO A 1 150 ? -65.613 -20.379 112.187 1.00 47.84 150 PRO A N 1
ATOM 1201 C CA . PRO A 1 150 ? -66.092 -21.488 113.018 1.00 47.84 150 PRO A CA 1
ATOM 1202 C C . PRO A 1 150 ? -65.431 -22.855 112.714 1.00 47.84 150 PRO A C 1
ATOM 1204 O O . PRO A 1 150 ? -65.080 -23.159 111.582 1.00 47.84 150 PRO A O 1
ATOM 1207 N N . SER A 1 151 ? -65.370 -23.724 113.731 1.00 40.84 151 SER A N 1
ATOM 1208 C CA . SER A 1 151 ? -65.229 -25.197 113.639 1.00 40.84 151 SER A CA 1
ATOM 1209 C C . SER A 1 151 ? -64.056 -25.790 112.827 1.00 40.84 151 SER A C 1
ATOM 1211 O O . SER A 1 151 ? -64.200 -26.193 111.670 1.00 40.84 151 SER A O 1
ATOM 1213 N N . GLY A 1 152 ? -62.919 -25.996 113.506 1.00 51.97 152 GLY A N 1
ATOM 1214 C CA . GLY A 1 152 ? -61.662 -26.573 112.989 1.00 51.97 152 GLY A CA 1
ATOM 1215 C C . GLY A 1 152 ? -61.660 -28.069 112.618 1.00 51.97 152 GLY A C 1
ATOM 1216 O O . GLY A 1 152 ? -60.729 -28.784 112.970 1.00 51.97 152 GLY A O 1
ATOM 1217 N N . SER A 1 153 ? -62.675 -28.541 111.896 1.00 53.06 153 SER A N 1
ATOM 1218 C CA . SER A 1 153 ? -62.643 -29.806 111.147 1.00 53.06 153 SER A CA 1
ATOM 1219 C C . SER A 1 153 ? -63.152 -29.548 109.730 1.00 53.06 153 SER A C 1
ATOM 1221 O O . SER A 1 153 ? -62.351 -29.538 108.802 1.00 53.06 153 SER A O 1
ATOM 1223 N N . SER A 1 154 ? -64.421 -29.151 109.580 1.00 58.03 154 SER A N 1
ATOM 1224 C CA . SER A 1 154 ? -64.959 -28.677 108.296 1.00 58.03 154 SER A CA 1
ATOM 1225 C C . SER A 1 154 ? -64.202 -27.452 107.762 1.00 58.03 154 SER A C 1
ATOM 1227 O O . SER A 1 154 ? -63.887 -27.418 106.578 1.00 58.03 154 SER A O 1
ATOM 1229 N N . ALA A 1 155 ? -63.807 -26.494 108.613 1.00 63.88 155 ALA A N 1
ATOM 1230 C CA . ALA A 1 155 ? -62.983 -25.364 108.169 1.00 63.88 155 ALA A CA 1
ATOM 1231 C C . ALA A 1 155 ? -61.543 -25.766 107.799 1.00 63.88 155 ALA A C 1
ATOM 1233 O O . ALA A 1 155 ? -60.941 -25.131 106.938 1.00 63.88 155 ALA A O 1
ATOM 1234 N N . LEU A 1 156 ? -60.992 -26.829 108.401 1.00 72.56 156 LEU A N 1
ATOM 1235 C CA . LEU A 1 156 ? -59.674 -27.353 108.025 1.00 72.56 156 LEU A CA 1
ATOM 1236 C C . LEU A 1 156 ? -59.742 -28.070 106.671 1.00 72.56 156 LEU A C 1
ATOM 1238 O O . LEU A 1 156 ? -58.863 -27.889 105.836 1.00 72.56 156 LEU A O 1
ATOM 1242 N N . GLU A 1 157 ? -60.794 -28.854 106.439 1.00 74.62 157 GLU A N 1
ATOM 1243 C CA . GLU A 1 157 ? -61.030 -29.548 105.175 1.00 74.62 157 GLU A CA 1
ATOM 1244 C C . GLU A 1 157 ? -61.375 -28.572 104.040 1.00 74.62 157 GLU A C 1
ATOM 1246 O O . GLU A 1 157 ? -60.831 -28.702 102.946 1.00 74.62 157 GLU A O 1
ATOM 1251 N N . ALA A 1 158 ? -62.169 -27.531 104.316 1.00 76.81 158 ALA A N 1
ATOM 1252 C CA . ALA A 1 158 ? -62.432 -26.434 103.385 1.00 76.81 158 ALA A CA 1
ATOM 1253 C C . ALA A 1 158 ? -61.160 -25.630 103.065 1.00 76.81 158 ALA A C 1
ATOM 1255 O O . ALA A 1 158 ? -60.879 -25.385 101.895 1.00 76.81 158 ALA A O 1
ATOM 1256 N N . ALA A 1 159 ? -60.336 -25.295 104.066 1.00 79.00 159 ALA A N 1
ATOM 1257 C CA . ALA A 1 159 ? -59.047 -24.640 103.835 1.00 79.00 159 ALA A CA 1
ATOM 1258 C C . ALA A 1 159 ? -58.078 -25.537 103.043 1.00 79.00 159 ALA A C 1
ATOM 1260 O O . ALA A 1 159 ? -57.343 -25.046 102.190 1.00 79.00 159 ALA A O 1
ATOM 1261 N N . GLN A 1 160 ? -58.087 -26.857 103.265 1.00 82.19 160 GLN A N 1
ATOM 1262 C CA . GLN A 1 160 ? -57.327 -27.800 102.439 1.00 82.19 160 GLN A CA 1
ATOM 1263 C C . GLN A 1 160 ? -57.883 -27.929 101.017 1.00 82.19 160 GLN A C 1
ATOM 1265 O O . GLN A 1 160 ? -57.092 -28.125 100.099 1.00 82.19 160 GLN A O 1
ATOM 1270 N N . ALA A 1 161 ? -59.200 -27.828 100.819 1.00 83.25 161 ALA A N 1
ATOM 1271 C CA . ALA A 1 161 ? -59.825 -27.828 99.500 1.00 83.25 161 ALA A CA 1
ATOM 1272 C C . ALA A 1 161 ? -59.467 -26.553 98.724 1.00 83.25 161 ALA A C 1
ATOM 1274 O O . ALA A 1 161 ? -58.911 -26.660 97.638 1.00 83.25 161 ALA A O 1
ATOM 1275 N N . GLN A 1 162 ? -59.630 -25.369 99.322 1.00 84.69 162 GLN A N 1
ATOM 1276 C CA . GLN A 1 162 ? -59.188 -24.095 98.737 1.00 84.69 162 GLN A CA 1
ATOM 1277 C C . GLN A 1 162 ? -57.678 -24.082 98.454 1.00 84.69 162 GLN A C 1
ATOM 1279 O O . GLN A 1 162 ? -57.229 -23.575 97.433 1.00 84.69 162 GLN A O 1
ATOM 1284 N N . LEU A 1 163 ? -56.859 -24.688 99.320 1.00 87.44 163 LEU A N 1
ATOM 1285 C CA . LEU A 1 163 ? -55.409 -24.788 99.114 1.00 87.44 163 LEU A CA 1
ATOM 1286 C C . LEU A 1 163 ? -55.001 -25.905 98.125 1.00 87.44 163 LEU A C 1
ATOM 1288 O O . LEU A 1 163 ? -53.823 -25.992 97.768 1.00 87.44 163 LEU A O 1
ATOM 1292 N N . ARG A 1 164 ? -55.943 -26.740 97.661 1.00 88.00 164 ARG A N 1
ATOM 1293 C CA . ARG A 1 164 ? -55.811 -27.571 96.447 1.00 88.00 164 ARG A CA 1
ATOM 1294 C C . ARG A 1 164 ? -56.254 -26.782 95.217 1.00 88.00 164 ARG A C 1
ATOM 1296 O O . ARG A 1 164 ? -55.455 -26.647 94.305 1.00 88.00 164 ARG A O 1
ATOM 1303 N N . GLU A 1 165 ? -57.426 -26.156 95.258 1.00 90.00 165 GLU A N 1
ATOM 1304 C CA . GLU A 1 165 ? -57.985 -25.289 94.209 1.00 90.00 165 GLU A CA 1
ATOM 1305 C C . GLU A 1 165 ? -56.976 -24.211 93.766 1.00 90.00 165 GLU A C 1
ATOM 1307 O O . GLU A 1 165 ? -56.550 -24.206 92.618 1.00 90.00 165 GLU A O 1
ATOM 1312 N N . ILE A 1 166 ? -56.425 -23.427 94.700 1.00 90.81 166 ILE A N 1
ATOM 1313 C CA . ILE A 1 166 ? -55.385 -22.409 94.438 1.00 90.81 166 ILE A CA 1
ATOM 1314 C C . ILE A 1 166 ? -54.078 -23.018 93.883 1.00 90.81 166 ILE A C 1
ATOM 1316 O O . ILE A 1 166 ? -53.291 -22.326 93.232 1.00 90.81 166 ILE A O 1
ATOM 1320 N N . LYS A 1 167 ? -53.784 -24.302 94.139 1.00 92.94 167 LYS A N 1
ATOM 1321 C CA . LYS A 1 167 ? -52.637 -24.995 93.519 1.00 92.94 167 LYS A CA 1
ATOM 1322 C C . LYS A 1 167 ? -52.968 -25.483 92.116 1.00 92.94 167 LYS A C 1
ATOM 1324 O O . LYS A 1 167 ? -52.103 -25.404 91.254 1.00 92.94 167 LYS A O 1
ATOM 1329 N N . GLU A 1 168 ? -54.179 -25.974 91.897 1.00 92.69 168 GLU A N 1
ATOM 1330 C CA . GLU A 1 168 ? -54.675 -26.457 90.611 1.00 92.69 168 GLU A CA 1
ATOM 1331 C C . GLU A 1 168 ? -54.827 -25.285 89.627 1.00 92.69 168 GLU A C 1
ATOM 1333 O O . GLU A 1 168 ? -54.291 -25.363 88.525 1.00 92.69 168 GLU A O 1
ATOM 1338 N N . GLU A 1 169 ? -55.374 -24.143 90.060 1.00 92.44 169 GLU A N 1
ATOM 1339 C CA . GLU A 1 169 ? -55.333 -22.866 89.329 1.00 92.44 169 GLU A CA 1
ATOM 1340 C C . GLU A 1 169 ? -53.898 -22.472 88.953 1.00 92.44 169 GLU A C 1
ATOM 1342 O O . GLU A 1 169 ? -53.601 -22.242 87.783 1.00 92.44 169 GLU A O 1
ATOM 1347 N N . ARG A 1 170 ? -52.962 -22.471 89.914 1.00 93.50 170 ARG A N 1
ATOM 1348 C CA . ARG A 1 170 ? -51.548 -22.143 89.645 1.00 93.50 170 ARG A CA 1
ATOM 1349 C C . ARG A 1 170 ? -50.865 -23.130 88.698 1.00 93.50 170 ARG A C 1
ATOM 1351 O O . ARG A 1 170 ? -49.962 -22.727 87.970 1.00 93.50 170 ARG A O 1
ATOM 1358 N N . VAL A 1 171 ? -51.252 -24.405 88.706 1.00 94.88 171 VAL A N 1
ATOM 1359 C CA . VAL A 1 171 ? -50.763 -25.397 87.738 1.00 94.88 171 VAL A CA 1
ATOM 1360 C C . VAL A 1 171 ? -51.325 -25.096 86.349 1.00 94.88 171 VAL A C 1
ATOM 1362 O O . VAL A 1 171 ? -50.554 -25.076 85.395 1.00 94.88 171 VAL A O 1
ATOM 1365 N N . LEU A 1 172 ? -52.611 -24.756 86.227 1.00 95.88 172 LEU A N 1
ATOM 1366 C CA . LEU A 1 172 ? -53.231 -24.352 84.960 1.00 95.88 172 LEU A CA 1
ATOM 1367 C C . LEU A 1 172 ? -52.638 -23.040 84.405 1.00 95.88 172 LEU A C 1
ATOM 1369 O O . LEU A 1 172 ? -52.384 -22.941 83.202 1.00 95.88 172 LEU A O 1
ATOM 1373 N N . ASP A 1 173 ? -52.331 -22.060 85.257 1.00 95.94 173 ASP A N 1
ATOM 1374 C CA . ASP A 1 173 ? -51.607 -20.835 84.881 1.00 95.94 173 ASP A CA 1
ATOM 1375 C C . ASP A 1 173 ? -50.180 -21.142 84.395 1.00 95.94 173 ASP A C 1
ATOM 1377 O O . ASP A 1 173 ? -49.719 -20.597 83.387 1.00 95.94 173 ASP A O 1
ATOM 1381 N N . LEU A 1 174 ? -49.467 -22.054 85.063 1.00 96.50 174 LEU A N 1
ATOM 1382 C CA . LEU A 1 174 ? -48.138 -22.497 84.630 1.00 96.50 174 LEU A CA 1
ATOM 1383 C C . LEU A 1 174 ? -48.196 -23.295 83.317 1.00 96.50 174 LEU A C 1
ATOM 1385 O O . LEU A 1 174 ? -47.349 -23.098 82.448 1.00 96.50 174 LEU A O 1
ATOM 1389 N N . GLU A 1 175 ? -49.204 -24.142 83.114 1.00 96.88 175 GLU A N 1
ATOM 1390 C CA . GLU A 1 175 ? -49.400 -24.884 81.865 1.00 96.88 175 GLU A CA 1
ATOM 1391 C C . GLU A 1 175 ? -49.780 -23.974 80.691 1.00 96.88 175 GLU A C 1
ATOM 1393 O O . GLU A 1 175 ? -49.283 -24.160 79.577 1.00 96.88 175 GLU A O 1
ATOM 1398 N N . THR A 1 176 ? -50.649 -22.985 80.910 1.00 97.06 176 THR A N 1
ATOM 1399 C CA . THR A 1 176 ? -51.052 -22.028 79.869 1.00 97.06 176 THR A CA 1
ATOM 1400 C C . THR A 1 176 ? -49.914 -21.076 79.513 1.00 97.06 176 THR A C 1
ATOM 1402 O O . THR A 1 176 ? -49.622 -20.907 78.328 1.00 97.06 176 THR A O 1
ATOM 1405 N N . THR A 1 177 ? -49.192 -20.528 80.495 1.00 96.69 177 THR A N 1
ATOM 1406 C CA . THR A 1 177 ? -47.998 -19.703 80.231 1.00 96.69 177 THR A CA 1
ATOM 1407 C C . THR A 1 177 ? -46.869 -20.506 79.577 1.00 96.69 177 THR A C 1
ATOM 1409 O O . THR A 1 177 ? -46.246 -20.011 78.637 1.00 96.69 177 THR A O 1
ATOM 1412 N N . HIS A 1 178 ? -46.648 -21.768 79.965 1.00 96.88 178 HIS A N 1
ATOM 1413 C CA . HIS A 1 178 ? -45.694 -22.653 79.288 1.00 96.88 178 HIS A CA 1
ATOM 1414 C C . HIS A 1 178 ? -46.099 -22.937 77.831 1.00 96.88 178 HIS A C 1
ATOM 1416 O O . HIS A 1 178 ? -45.258 -22.888 76.933 1.00 96.88 178 HIS A O 1
ATOM 1422 N N . ARG A 1 179 ? -47.390 -23.170 77.565 1.00 97.38 179 ARG A N 1
ATOM 1423 C CA . ARG A 1 179 ? -47.930 -23.371 76.209 1.00 97.38 179 ARG A CA 1
ATOM 1424 C C . ARG A 1 179 ? -47.727 -22.138 75.327 1.00 97.38 179 ARG A C 1
ATOM 1426 O O . ARG A 1 179 ? -47.210 -22.272 74.220 1.00 97.38 179 ARG A O 1
ATOM 1433 N N . LEU A 1 180 ? -48.033 -20.946 75.843 1.00 98.00 180 LEU A N 1
ATOM 1434 C CA . LEU A 1 180 ? -47.786 -19.673 75.157 1.00 98.00 180 LEU A CA 1
ATOM 1435 C C . LEU A 1 180 ? -46.288 -19.444 74.893 1.00 98.00 180 LEU A C 1
ATOM 1437 O O . LEU A 1 180 ? -45.922 -19.018 73.801 1.00 98.00 180 LEU A O 1
ATOM 1441 N N . LEU A 1 181 ? -45.409 -19.798 75.837 1.00 97.81 181 LEU A N 1
ATOM 1442 C CA . LEU A 1 181 ? -43.955 -19.732 75.651 1.00 97.81 181 LEU A CA 1
ATOM 1443 C C . LEU A 1 181 ? -43.476 -20.688 74.546 1.00 97.81 181 LEU A C 1
ATOM 1445 O O . LEU A 1 181 ? -42.634 -20.306 73.734 1.00 97.81 181 LEU A O 1
ATOM 1449 N N . LEU A 1 182 ? -44.024 -21.905 74.459 1.00 97.69 182 LEU A N 1
ATOM 1450 C CA . LEU A 1 182 ? -43.732 -22.838 73.363 1.00 97.69 182 LEU A CA 1
ATOM 1451 C C . LEU A 1 182 ? -44.261 -22.343 72.007 1.00 97.69 182 LEU A C 1
ATOM 1453 O O . LEU A 1 182 ? -43.625 -22.586 70.980 1.00 97.69 182 LEU A O 1
ATOM 1457 N N . GLU A 1 183 ? -45.403 -21.657 71.980 1.00 98.00 183 GLU A N 1
ATOM 1458 C CA . GLU A 1 183 ? -45.941 -21.028 70.770 1.00 98.00 183 GLU A CA 1
ATOM 1459 C C . GLU A 1 183 ? -45.087 -19.841 70.315 1.00 98.00 183 GLU A C 1
ATOM 1461 O O . GLU A 1 183 ? -44.727 -19.783 69.139 1.00 98.00 183 GLU A O 1
ATOM 1466 N N . GLU A 1 184 ? -44.683 -18.949 71.222 1.00 97.38 184 GLU A N 1
ATOM 1467 C CA . GLU A 1 184 ? -43.726 -17.879 70.918 1.00 97.38 184 GLU A CA 1
ATOM 1468 C C . GLU A 1 184 ? -42.377 -18.443 70.468 1.00 97.38 184 GLU A C 1
ATOM 1470 O O . GLU A 1 184 ? -41.867 -18.031 69.429 1.00 97.38 184 GLU A O 1
ATOM 1475 N N . ARG A 1 185 ? -41.828 -19.465 71.143 1.00 97.75 185 ARG A N 1
ATOM 1476 C CA . ARG A 1 185 ? -40.588 -20.131 70.705 1.00 97.75 185 ARG A CA 1
ATOM 1477 C C . ARG A 1 185 ? -40.705 -20.632 69.260 1.00 97.75 185 ARG A C 1
ATOM 1479 O O . ARG A 1 185 ? -39.781 -20.424 68.482 1.00 97.75 185 ARG A O 1
ATOM 1486 N N . LYS A 1 186 ? -41.843 -21.222 68.872 1.00 98.06 186 LYS A N 1
ATOM 1487 C CA . LYS A 1 186 ? -42.114 -21.654 67.484 1.00 98.06 186 LYS A CA 1
ATOM 1488 C C . LYS A 1 186 ? -42.265 -20.481 66.504 1.00 98.06 186 LYS A C 1
ATOM 1490 O O . LYS A 1 186 ? -41.910 -20.635 65.337 1.00 98.06 186 LYS A O 1
ATOM 1495 N N . LYS A 1 187 ? -42.780 -19.321 66.935 1.00 98.38 187 LYS A N 1
ATOM 1496 C CA . LYS A 1 187 ? -42.822 -18.092 66.116 1.00 98.38 187 LYS A CA 1
ATOM 1497 C C . LYS A 1 187 ? -41.414 -17.530 65.908 1.00 98.38 187 LYS A C 1
ATOM 1499 O O . LYS A 1 187 ? -41.050 -17.267 64.766 1.00 98.38 187 LYS A O 1
ATOM 1504 N N . TYR A 1 188 ? -40.608 -17.426 66.967 1.00 98.31 188 TYR A N 1
ATOM 1505 C CA . TYR A 1 188 ? -39.207 -17.004 66.888 1.00 98.31 188 TYR A CA 1
ATOM 1506 C C . TYR A 1 188 ? -38.367 -17.947 66.019 1.00 98.31 188 TYR A C 1
ATOM 1508 O O . TYR A 1 188 ? -37.616 -17.475 65.176 1.00 98.31 188 TYR A O 1
ATOM 1516 N N . GLU A 1 189 ? -38.529 -19.263 66.157 1.00 98.25 189 GLU A N 1
ATOM 1517 C CA . GLU A 1 189 ? -37.809 -20.267 65.360 1.00 98.25 189 GLU A CA 1
ATOM 1518 C C . GLU A 1 189 ? -38.127 -20.142 63.858 1.00 98.25 189 GLU A C 1
ATOM 1520 O O . GLU A 1 189 ? -37.211 -20.093 63.038 1.00 98.25 189 GLU A O 1
ATOM 1525 N N . LYS A 1 190 ? -39.404 -19.949 63.494 1.00 98.38 190 LYS A N 1
ATOM 1526 C CA . LYS A 1 190 ? -39.811 -19.622 62.114 1.00 98.38 190 LYS A CA 1
ATOM 1527 C C . LYS A 1 190 ? -39.283 -18.266 61.640 1.00 98.38 190 LYS A C 1
ATOM 1529 O O . LYS A 1 190 ? -38.871 -18.142 60.492 1.00 98.38 190 LYS A O 1
ATOM 1534 N N . LEU A 1 191 ? -39.297 -17.247 62.500 1.00 98.38 191 LEU A N 1
ATOM 1535 C CA . LEU A 1 191 ? -38.796 -15.914 62.160 1.00 98.38 191 LEU A CA 1
ATOM 1536 C C . LEU A 1 191 ? -37.283 -15.937 61.908 1.00 98.38 191 LEU A C 1
ATOM 1538 O O . LEU A 1 191 ? -36.824 -15.280 60.981 1.00 98.38 191 LEU A O 1
ATOM 1542 N N . VAL A 1 192 ? -36.524 -16.729 62.673 1.00 98.44 192 VAL A N 1
ATOM 1543 C CA . VAL A 1 192 ? -35.094 -16.973 62.438 1.00 98.44 192 VAL A CA 1
ATOM 1544 C C . VAL A 1 192 ? -34.880 -17.696 61.109 1.00 98.44 192 VAL A C 1
ATOM 1546 O O . VAL A 1 192 ? -34.082 -17.212 60.319 1.00 98.44 192 VAL A O 1
ATOM 1549 N N . GLN A 1 193 ? -35.629 -18.765 60.810 1.00 98.56 193 GLN A N 1
ATOM 1550 C CA . GLN A 1 193 ? -35.542 -19.486 59.525 1.00 98.56 193 GLN A CA 1
ATOM 1551 C C . GLN A 1 193 ? -35.826 -18.579 58.314 1.00 98.56 193 GLN A C 1
ATOM 1553 O O . GLN A 1 193 ? -35.105 -18.613 57.322 1.00 98.56 193 GLN A O 1
ATOM 1558 N N . VAL A 1 194 ? -36.845 -17.717 58.397 1.00 98.50 194 VAL A N 1
ATOM 1559 C CA . VAL A 1 194 ? -37.118 -16.715 57.352 1.00 98.50 194 VAL A CA 1
ATOM 1560 C C . VAL A 1 194 ? -36.006 -15.660 57.299 1.00 98.50 194 VAL A C 1
ATOM 1562 O O . VAL A 1 194 ? -35.649 -15.192 56.224 1.00 98.50 194 VAL A O 1
ATOM 1565 N N . ASN A 1 195 ? -35.422 -15.286 58.438 1.00 98.44 195 ASN A N 1
ATOM 1566 C CA . ASN A 1 195 ? -34.358 -14.288 58.501 1.00 98.44 195 ASN A CA 1
ATOM 1567 C C . ASN A 1 195 ? -32.979 -14.818 58.056 1.00 98.44 195 ASN A C 1
ATOM 1569 O O . ASN A 1 195 ? -32.157 -14.004 57.644 1.00 98.44 195 ASN A O 1
ATOM 1573 N N . THR A 1 196 ? -32.709 -16.128 58.097 1.00 98.50 196 THR A N 1
ATOM 1574 C CA . THR A 1 196 ? -31.532 -16.729 57.438 1.00 98.50 196 THR A CA 1
ATOM 1575 C C . THR A 1 196 ? -31.761 -16.837 55.934 1.00 98.50 196 THR A C 1
ATOM 1577 O O . THR A 1 196 ? -30.972 -16.273 55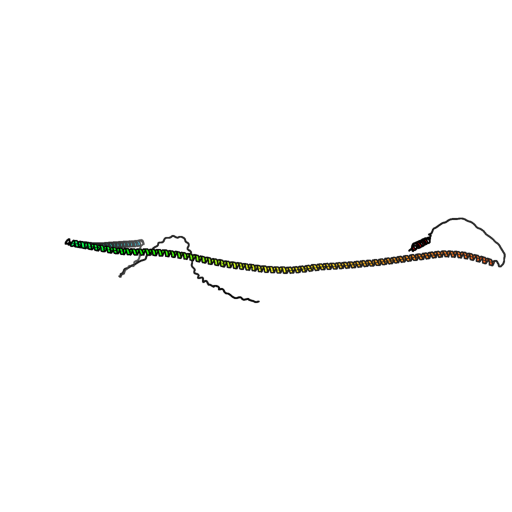.183 1.00 98.50 196 THR A O 1
ATOM 1580 N N . ALA A 1 197 ? -32.908 -17.372 55.497 1.00 98.50 197 ALA A N 1
ATOM 1581 C CA . ALA A 1 197 ? -33.258 -17.472 54.076 1.00 98.50 197 ALA A CA 1
ATOM 1582 C C . ALA A 1 197 ? -33.262 -16.109 53.349 1.00 98.50 197 ALA A C 1
ATOM 1584 O O . ALA A 1 197 ? -32.849 -16.015 52.199 1.00 98.50 197 ALA A O 1
ATOM 1585 N N . LEU A 1 198 ? -33.673 -15.025 54.021 1.00 98.62 198 LEU A N 1
ATOM 1586 C CA . LEU A 1 198 ? -33.599 -13.659 53.478 1.00 98.62 198 LEU A CA 1
ATOM 1587 C C . LEU A 1 198 ? -32.181 -13.055 53.456 1.00 98.62 198 LEU A C 1
ATOM 1589 O O . LEU A 1 198 ? -31.992 -12.023 52.816 1.00 98.62 198 LEU A O 1
ATOM 1593 N N . ARG A 1 199 ? -31.199 -13.639 54.159 1.00 98.62 199 ARG A N 1
ATOM 1594 C CA . ARG A 1 199 ? -29.774 -13.293 53.993 1.00 98.62 199 ARG A CA 1
ATOM 1595 C C . ARG A 1 199 ? -29.145 -14.111 52.878 1.00 98.62 199 ARG A C 1
ATOM 1597 O O . ARG A 1 199 ? -28.500 -13.516 52.032 1.00 98.62 199 ARG A O 1
ATOM 1604 N N . GLU A 1 200 ? -29.414 -15.413 52.842 1.00 98.50 200 GLU A N 1
ATOM 1605 C CA . GLU A 1 200 ? -29.001 -16.315 51.758 1.00 98.50 200 GLU A CA 1
ATOM 1606 C C . GLU A 1 200 ? -29.457 -15.743 50.400 1.00 98.50 200 GLU A C 1
ATOM 1608 O O . GLU A 1 200 ? -28.631 -15.455 49.545 1.00 98.50 200 GLU A O 1
ATOM 1613 N N . GLN A 1 201 ? -30.736 -15.367 50.263 1.00 98.56 201 GLN A N 1
ATOM 1614 C CA . GLN A 1 201 ? -31.260 -14.698 49.059 1.00 98.56 201 GLN A CA 1
ATOM 1615 C C . GLN A 1 201 ? -30.655 -13.313 48.764 1.00 98.56 201 GLN A C 1
ATOM 1617 O O . GLN A 1 201 ? -30.737 -12.849 47.628 1.00 98.56 201 GLN A O 1
ATOM 1622 N N . LEU A 1 202 ? -30.098 -12.616 49.761 1.00 98.69 202 LEU A N 1
ATOM 1623 C CA . LEU A 1 202 ? -29.403 -11.340 49.556 1.00 98.69 202 LEU A CA 1
ATOM 1624 C C . LEU A 1 202 ? -27.968 -11.570 49.062 1.00 98.69 202 LEU A C 1
ATOM 1626 O O . LEU A 1 202 ? -27.474 -10.784 48.261 1.00 98.69 202 LEU A O 1
ATOM 1630 N N . GLU A 1 203 ? -27.329 -12.638 49.537 1.00 98.56 203 GLU A N 1
ATOM 1631 C CA . GLU A 1 203 ? -25.982 -13.077 49.172 1.00 98.56 203 GLU A CA 1
ATOM 1632 C C . GLU A 1 203 ? -25.989 -13.673 47.751 1.00 98.56 203 GLU A C 1
ATOM 1634 O O . GLU A 1 203 ? -25.275 -13.161 46.891 1.00 98.56 203 GLU A O 1
ATOM 1639 N N . ASP A 1 204 ? -26.931 -14.574 47.437 1.00 98.62 204 ASP A N 1
ATOM 1640 C CA . ASP A 1 204 ? -27.234 -15.061 46.076 1.00 98.62 204 ASP A CA 1
ATOM 1641 C C . ASP A 1 204 ? -27.455 -13.898 45.082 1.00 98.62 204 ASP A C 1
ATOM 1643 O O . ASP A 1 204 ? -26.956 -13.891 43.951 1.00 98.62 204 ASP A O 1
ATOM 1647 N N . ALA A 1 205 ? -28.227 -12.886 45.500 1.00 98.31 205 ALA A N 1
ATOM 1648 C CA . ALA A 1 205 ? -28.505 -11.686 44.710 1.00 98.31 205 ALA A CA 1
ATOM 1649 C C . ALA A 1 205 ? -27.299 -10.734 44.601 1.00 98.31 205 ALA A C 1
ATOM 1651 O O . ALA A 1 205 ? -27.273 -9.894 43.700 1.00 98.31 205 ALA A O 1
ATOM 1652 N N . HIS A 1 206 ? -26.309 -10.842 45.492 1.00 98.62 206 HIS A N 1
ATOM 1653 C CA . HIS A 1 206 ? -25.057 -10.096 45.405 1.00 98.62 206 HIS A CA 1
ATOM 1654 C C . HIS A 1 206 ? -24.086 -10.792 44.448 1.00 98.62 206 HIS A C 1
ATOM 1656 O O . HIS A 1 206 ? -23.624 -10.157 43.503 1.00 98.62 206 HIS A O 1
ATOM 1662 N N . GLU A 1 207 ? -23.859 -12.100 44.615 1.00 98.75 207 GLU A N 1
ATOM 1663 C CA . GLU A 1 207 ? -22.996 -12.906 43.741 1.00 98.75 207 GLU A CA 1
ATOM 1664 C C . GLU A 1 207 ? -23.454 -12.853 42.276 1.00 98.75 207 GLU A C 1
ATOM 1666 O O . GLU A 1 207 ? -22.652 -12.616 41.372 1.00 98.75 207 GLU A O 1
ATOM 1671 N N . THR A 1 208 ? -24.758 -13.001 42.019 1.00 98.44 208 THR A N 1
ATOM 1672 C CA . THR A 1 208 ? -25.306 -12.911 40.653 1.00 98.44 208 THR A CA 1
ATOM 1673 C C . THR A 1 208 ? -25.206 -11.505 40.056 1.00 98.44 208 THR A C 1
ATOM 1675 O O . THR A 1 208 ? -25.006 -11.369 38.849 1.00 98.44 208 THR A O 1
ATOM 1678 N N . ASN A 1 209 ? -25.285 -10.450 40.871 1.00 98.56 209 ASN A N 1
ATOM 1679 C CA . ASN A 1 209 ? -25.095 -9.070 40.419 1.00 98.56 209 ASN A CA 1
ATOM 1680 C C . ASN A 1 209 ? -23.612 -8.779 40.118 1.00 98.56 209 ASN A C 1
ATOM 1682 O O . ASN A 1 209 ? -23.301 -8.164 39.101 1.00 98.56 209 ASN A O 1
ATOM 1686 N N . GLU A 1 210 ? -22.685 -9.288 40.934 1.00 98.75 210 GLU A N 1
ATOM 1687 C CA . GLU A 1 210 ? -21.245 -9.219 40.660 1.00 98.75 210 GLU A CA 1
ATOM 1688 C C . GLU A 1 210 ? -20.860 -10.021 39.410 1.00 98.75 210 GLU A C 1
ATOM 1690 O O . GLU A 1 210 ? -20.091 -9.527 38.584 1.00 98.75 210 GLU A O 1
ATOM 1695 N N . ALA A 1 211 ? -21.426 -11.214 39.201 1.00 98.62 211 ALA A N 1
ATOM 1696 C CA . ALA A 1 211 ? -21.232 -11.984 37.971 1.00 98.62 211 ALA A CA 1
ATOM 1697 C C . ALA A 1 211 ? -21.691 -11.193 36.731 1.00 98.62 211 ALA A C 1
ATOM 1699 O O . ALA A 1 211 ? -20.920 -11.021 35.788 1.00 98.62 211 ALA A O 1
ATOM 1700 N N . LEU A 1 212 ? -22.898 -10.613 36.769 1.00 98.69 212 LEU A N 1
ATOM 1701 C CA . LEU A 1 212 ? -23.420 -9.775 35.684 1.00 98.69 212 LEU A CA 1
ATOM 1702 C C . LEU A 1 212 ? -22.602 -8.490 35.472 1.00 98.69 212 LEU A C 1
ATOM 1704 O O . LEU A 1 212 ? -22.433 -8.058 34.332 1.00 98.69 212 LEU A O 1
ATOM 1708 N N . ALA A 1 213 ? -22.064 -7.882 36.532 1.00 98.75 213 ALA A N 1
ATOM 1709 C CA . ALA A 1 213 ? -21.181 -6.722 36.424 1.00 98.75 213 ALA A CA 1
ATOM 1710 C C . ALA A 1 213 ? -19.848 -7.079 35.741 1.00 98.75 213 ALA A C 1
ATOM 1712 O O . ALA A 1 213 ? -19.385 -6.333 34.875 1.00 98.75 213 ALA A O 1
ATOM 1713 N N . ASN A 1 214 ? -19.271 -8.238 36.073 1.00 98.81 214 ASN A N 1
ATOM 1714 C CA . ASN A 1 214 ? -18.070 -8.762 35.421 1.00 98.81 214 ASN A CA 1
ATOM 1715 C C . ASN A 1 214 ? -18.323 -9.094 33.940 1.00 98.81 214 ASN A C 1
ATOM 1717 O O . ASN A 1 214 ? -17.526 -8.697 33.089 1.00 98.81 214 ASN A O 1
ATOM 1721 N N . ASP A 1 215 ? -19.447 -9.738 33.608 1.00 98.75 215 ASP A N 1
ATOM 1722 C CA . ASP A 1 215 ? -19.831 -10.023 32.218 1.00 98.75 215 ASP A CA 1
ATOM 1723 C C . ASP A 1 215 ? -20.070 -8.736 31.410 1.00 98.75 215 ASP A C 1
ATOM 1725 O O . ASP A 1 215 ? -19.608 -8.625 30.274 1.00 98.75 215 ASP A O 1
ATOM 1729 N N . LEU A 1 216 ? -20.722 -7.721 31.991 1.00 98.69 216 LEU A N 1
ATOM 1730 C CA . LEU A 1 216 ? -20.900 -6.411 31.353 1.00 98.69 216 LEU A CA 1
ATOM 1731 C C . LEU A 1 216 ? -19.568 -5.682 31.137 1.00 98.69 216 LEU A C 1
ATOM 1733 O O . LEU A 1 216 ? -19.369 -5.080 30.078 1.00 98.69 216 LEU A O 1
ATOM 1737 N N . GLN A 1 217 ? -18.645 -5.739 32.103 1.00 98.81 217 GLN A N 1
ATOM 1738 C CA . GLN A 1 217 ? -17.302 -5.179 31.948 1.00 98.81 217 GLN A CA 1
ATOM 1739 C C . GLN A 1 217 ? -16.523 -5.913 30.850 1.00 98.81 217 GLN A C 1
ATOM 1741 O O . GLN A 1 217 ? -15.904 -5.261 30.008 1.00 98.81 217 GLN A O 1
ATOM 1746 N N . LYS A 1 218 ? -16.595 -7.249 30.813 1.00 98.81 218 LYS A N 1
ATOM 1747 C CA . LYS A 1 218 ? -15.947 -8.058 29.780 1.00 98.81 218 LYS A CA 1
ATOM 1748 C C . LYS A 1 218 ? -16.505 -7.745 28.393 1.00 98.81 218 LYS A C 1
ATOM 1750 O O . LYS A 1 218 ? -15.736 -7.368 27.521 1.00 98.81 218 LYS A O 1
ATOM 1755 N N . LEU A 1 219 ? -17.825 -7.794 28.205 1.00 98.81 219 LEU A N 1
ATOM 1756 C CA . LEU A 1 219 ? -18.473 -7.453 26.930 1.00 98.81 219 LEU A CA 1
ATOM 1757 C C . LEU A 1 219 ? -18.168 -6.013 26.482 1.00 98.81 219 LEU A C 1
ATOM 1759 O O . LEU A 1 219 ? -18.120 -5.742 25.284 1.00 98.81 219 LEU A O 1
ATOM 1763 N N . SER A 1 220 ? -17.927 -5.095 27.424 1.00 98.75 220 SER A N 1
ATOM 1764 C CA . SER A 1 220 ? -17.484 -3.728 27.122 1.00 98.75 220 SER A CA 1
ATOM 1765 C C . SER A 1 220 ? -16.023 -3.654 26.652 1.00 98.75 220 SER A C 1
ATOM 1767 O O . SER A 1 220 ? -15.716 -2.790 25.829 1.00 98.75 220 SER A O 1
ATOM 1769 N N . SER A 1 221 ? -15.144 -4.544 27.137 1.00 98.81 221 SER A N 1
ATOM 1770 C CA . SER A 1 221 ? -13.780 -4.719 26.607 1.00 98.81 221 SER A CA 1
ATOM 1771 C C . SER A 1 221 ? -13.825 -5.395 25.245 1.00 98.81 221 SER A C 1
ATOM 1773 O O . SER A 1 221 ? -13.412 -4.780 24.272 1.00 98.81 221 SER A O 1
ATOM 1775 N N . ASP A 1 222 ? -14.450 -6.574 25.148 1.00 98.81 222 ASP A N 1
ATOM 1776 C CA . ASP A 1 222 ? -14.576 -7.350 23.910 1.00 98.81 222 ASP A CA 1
ATOM 1777 C C . ASP A 1 222 ? -15.146 -6.471 22.768 1.00 98.81 222 ASP A C 1
ATOM 1779 O O . ASP A 1 222 ? -14.665 -6.509 21.637 1.00 98.81 222 ASP A O 1
ATOM 1783 N N . TRP A 1 223 ? -16.130 -5.602 23.052 1.00 98.75 223 TRP A N 1
ATOM 1784 C CA . TRP A 1 223 ? -16.660 -4.642 22.073 1.00 98.75 223 TRP A CA 1
ATOM 1785 C C . TRP A 1 223 ? -15.694 -3.500 21.714 1.00 98.75 223 TRP A C 1
ATOM 1787 O O . TRP A 1 223 ? -15.749 -2.978 20.598 1.00 98.75 223 TRP A O 1
ATOM 1797 N N . ALA A 1 224 ? -14.825 -3.078 22.632 1.00 98.69 224 ALA A N 1
ATOM 1798 C CA . ALA A 1 224 ? -13.774 -2.114 22.331 1.00 98.69 224 ALA A CA 1
ATOM 1799 C C . ALA A 1 224 ? -12.662 -2.730 21.480 1.00 98.69 224 ALA A C 1
ATOM 1801 O O . ALA A 1 224 ? -12.286 -2.132 20.475 1.00 98.69 224 ALA A O 1
ATOM 1802 N N . ASP A 1 225 ? -12.229 -3.938 21.824 1.00 98.81 225 ASP A N 1
ATOM 1803 C CA . ASP A 1 225 ? -11.187 -4.674 21.117 1.00 98.81 225 ASP A CA 1
ATOM 1804 C C . ASP A 1 225 ? -11.634 -4.982 19.671 1.00 98.81 225 ASP A C 1
ATOM 1806 O O . ASP A 1 225 ? -10.946 -4.620 18.718 1.00 98.81 225 ASP A O 1
ATOM 1810 N N . MET A 1 226 ? -12.861 -5.487 19.472 1.00 98.69 226 MET A N 1
ATOM 1811 C CA . MET A 1 226 ? -13.448 -5.708 18.134 1.00 98.69 226 MET A CA 1
ATOM 1812 C C . MET A 1 226 ? -13.616 -4.421 17.305 1.00 98.69 226 MET A C 1
ATOM 1814 O O . MET A 1 226 ? -13.528 -4.449 16.075 1.00 98.69 226 MET A O 1
ATOM 1818 N N . ARG A 1 227 ? -13.876 -3.274 17.947 1.00 98.75 227 ARG A N 1
ATOM 1819 C CA . ARG A 1 227 ? -13.973 -1.975 17.259 1.00 98.75 227 ARG A CA 1
ATOM 1820 C C . ARG A 1 227 ? -12.600 -1.501 16.790 1.00 98.75 227 ARG A C 1
ATOM 1822 O O . ARG A 1 227 ? -12.484 -0.963 15.690 1.00 98.75 227 ARG A O 1
ATOM 1829 N N . ASP A 1 228 ? -11.578 -1.700 17.608 1.00 98.75 228 ASP A N 1
ATOM 1830 C CA . ASP A 1 228 ? -10.230 -1.233 17.315 1.00 98.75 228 ASP A CA 1
ATOM 1831 C C . ASP A 1 228 ? -9.544 -2.178 16.301 1.00 98.75 228 ASP A C 1
ATOM 1833 O O . ASP A 1 228 ? -8.892 -1.695 15.375 1.00 98.75 228 ASP A O 1
ATOM 1837 N N . GLU A 1 229 ? -9.833 -3.489 16.331 1.00 98.75 229 GLU A N 1
ATOM 1838 C CA . GLU A 1 229 ? -9.544 -4.426 15.229 1.00 98.75 229 GLU A CA 1
ATOM 1839 C C . GLU A 1 229 ? -10.209 -4.002 13.908 1.00 98.75 229 GLU A C 1
ATOM 1841 O O . GLU A 1 229 ? -9.560 -4.000 12.858 1.00 98.75 229 GLU A O 1
ATOM 1846 N N . MET A 1 230 ? -11.486 -3.597 13.936 1.00 98.62 230 MET A N 1
ATOM 1847 C CA . MET A 1 230 ? -12.180 -3.099 12.742 1.00 98.62 230 MET A CA 1
ATOM 1848 C C . MET A 1 230 ? -11.510 -1.834 12.182 1.00 98.62 230 MET A C 1
ATOM 1850 O O . MET A 1 230 ? -11.381 -1.708 10.966 1.00 98.62 230 MET A O 1
ATOM 1854 N N . ILE A 1 231 ? -11.044 -0.922 13.043 1.00 98.62 231 ILE A N 1
ATOM 1855 C CA . ILE A 1 231 ? -10.299 0.280 12.632 1.00 98.62 231 ILE A CA 1
ATOM 1856 C C . ILE A 1 231 ? -8.942 -0.095 12.020 1.00 98.62 231 ILE A C 1
ATOM 1858 O O . ILE A 1 231 ? -8.554 0.492 11.010 1.00 98.62 231 ILE A O 1
ATOM 1862 N N . ILE A 1 232 ? -8.239 -1.086 12.579 1.00 98.75 232 ILE A N 1
ATOM 1863 C CA . ILE A 1 232 ? -6.991 -1.615 12.008 1.00 98.75 232 ILE A CA 1
ATOM 1864 C C . ILE A 1 232 ? -7.251 -2.173 10.601 1.00 98.75 232 ILE A C 1
ATOM 1866 O O . ILE A 1 232 ? -6.571 -1.765 9.661 1.00 98.75 232 ILE A O 1
ATOM 1870 N N . LYS A 1 233 ? -8.287 -3.001 10.409 1.00 98.69 233 LYS A N 1
ATOM 1871 C CA . LYS A 1 233 ? -8.652 -3.536 9.082 1.00 98.69 233 LYS A CA 1
ATOM 1872 C C . LYS A 1 233 ? -9.115 -2.463 8.095 1.00 98.69 233 LYS A C 1
ATOM 1874 O O . LYS A 1 233 ? -8.762 -2.527 6.921 1.00 98.69 233 LYS A O 1
ATOM 1879 N N . GLU A 1 234 ? -9.825 -1.433 8.557 1.00 98.62 234 GLU A N 1
ATOM 1880 C CA . GLU A 1 234 ? -10.175 -0.276 7.723 1.00 98.62 234 GLU A CA 1
ATOM 1881 C C . GLU A 1 234 ? -8.935 0.534 7.300 1.00 98.62 234 GLU A C 1
ATOM 1883 O O . GLU A 1 234 ? -9.007 1.281 6.329 1.00 98.62 234 GLU A O 1
ATOM 1888 N N . ASN A 1 235 ? -7.814 0.452 8.022 1.00 98.62 235 ASN A N 1
ATOM 1889 C CA . ASN A 1 235 ? -6.567 1.124 7.653 1.00 98.62 235 ASN A CA 1
ATOM 1890 C C . ASN A 1 235 ? -5.687 0.240 6.760 1.00 98.62 235 ASN A C 1
ATOM 1892 O O . ASN A 1 235 ? -5.227 0.735 5.736 1.00 98.62 235 ASN A O 1
ATOM 1896 N N . GLU A 1 236 ? -5.560 -1.059 7.056 1.00 98.69 236 GLU A N 1
ATOM 1897 C CA . GLU A 1 236 ? -4.900 -2.038 6.174 1.00 98.69 236 GLU A CA 1
ATOM 1898 C C . GLU A 1 236 ? -5.456 -1.958 4.743 1.00 98.69 236 GLU A C 1
ATOM 1900 O O . GLU A 1 236 ? -4.693 -1.775 3.800 1.00 98.69 236 GLU A O 1
ATOM 1905 N N . TRP A 1 237 ? -6.784 -1.973 4.565 1.00 98.69 237 TRP A N 1
ATOM 1906 C CA . TRP A 1 237 ? -7.395 -1.872 3.231 1.00 98.69 237 TRP A CA 1
ATOM 1907 C C . TRP A 1 237 ? -7.133 -0.536 2.517 1.00 98.69 237 TRP A C 1
ATOM 1909 O O . TRP A 1 237 ? -7.070 -0.511 1.289 1.00 98.69 237 TRP A O 1
ATOM 1919 N N . LYS A 1 238 ? -6.957 0.575 3.248 1.00 98.69 238 LYS A N 1
ATOM 1920 C CA . LYS A 1 238 ? -6.578 1.871 2.648 1.00 98.69 238 LYS A CA 1
ATOM 1921 C C . LYS A 1 238 ? -5.113 1.886 2.230 1.00 98.69 238 LYS A C 1
ATOM 1923 O O . LYS A 1 238 ? -4.789 2.469 1.202 1.00 98.69 238 LYS A O 1
ATOM 1928 N N . GLU A 1 239 ? -4.235 1.275 3.021 1.00 98.69 239 GLU A N 1
ATOM 1929 C CA . GLU A 1 239 ? -2.815 1.134 2.695 1.00 98.69 239 GLU A CA 1
ATOM 1930 C C . GLU A 1 239 ? -2.628 0.196 1.492 1.00 98.69 239 GLU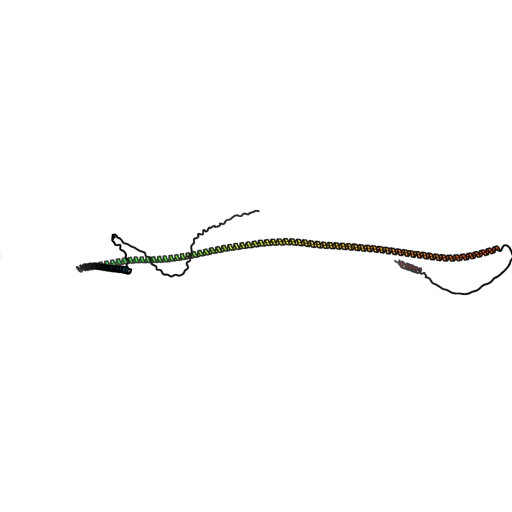 A C 1
ATOM 1932 O O . GLU A 1 239 ? -1.874 0.523 0.575 1.00 98.69 239 GLU A O 1
ATOM 1937 N N . GLU A 1 240 ? -3.397 -0.895 1.417 1.00 98.50 240 GLU A N 1
ATOM 1938 C CA . GLU A 1 240 ? -3.488 -1.757 0.234 1.00 98.50 240 GLU A CA 1
ATOM 1939 C C . GLU A 1 240 ? -4.003 -0.980 -0.992 1.00 98.50 240 GLU A C 1
ATOM 1941 O O . GLU A 1 240 ? -3.310 -0.947 -2.012 1.00 98.50 240 GLU A O 1
ATOM 1946 N N . GLU A 1 241 ? -5.158 -0.301 -0.906 1.00 98.19 241 GLU A N 1
ATOM 1947 C CA . GLU A 1 241 ? -5.729 0.501 -2.006 1.00 98.19 241 GLU A CA 1
ATOM 1948 C C . GLU A 1 241 ? -4.748 1.575 -2.504 1.00 98.19 241 GLU A C 1
ATOM 1950 O O . GLU A 1 241 ? -4.525 1.702 -3.712 1.00 98.19 241 GLU A O 1
ATOM 1955 N N . GLN A 1 242 ? -4.107 2.301 -1.584 1.00 98.44 242 GLN A N 1
ATOM 1956 C CA . GLN A 1 242 ? -3.088 3.299 -1.904 1.00 98.44 242 GLN A CA 1
ATOM 1957 C C . GLN A 1 242 ? -1.866 2.656 -2.576 1.00 98.44 242 GLN A C 1
ATOM 1959 O O . GLN A 1 242 ? -1.409 3.160 -3.600 1.00 98.44 242 GLN A O 1
ATOM 1964 N N . SER A 1 243 ? -1.381 1.509 -2.084 1.00 98.44 243 SER A N 1
ATOM 1965 C CA . SER A 1 243 ? -0.238 0.807 -2.685 1.00 98.44 243 SER A CA 1
ATOM 1966 C C . SER A 1 243 ? -0.518 0.340 -4.120 1.00 98.44 243 SER A C 1
ATOM 1968 O O . SER A 1 243 ? 0.346 0.469 -4.990 1.00 98.44 243 SER A O 1
ATOM 1970 N N . PHE A 1 244 ? -1.742 -0.121 -4.410 1.00 98.38 244 PHE A N 1
ATOM 1971 C CA . PHE A 1 244 ? -2.167 -0.454 -5.771 1.00 98.38 244 PHE A CA 1
ATOM 1972 C C . PHE A 1 244 ? -2.292 0.795 -6.655 1.00 98.38 244 PHE A C 1
ATOM 1974 O O . PHE A 1 244 ? -1.938 0.739 -7.836 1.00 98.38 244 PHE A O 1
ATOM 1981 N N . ASN A 1 245 ? -2.754 1.921 -6.103 1.00 98.62 245 ASN A N 1
ATOM 1982 C CA . ASN A 1 245 ? -2.860 3.193 -6.819 1.00 98.62 245 ASN A CA 1
ATOM 1983 C C . ASN A 1 245 ? -1.479 3.749 -7.208 1.00 98.62 245 ASN A C 1
ATOM 1985 O O . ASN A 1 245 ? -1.253 4.098 -8.371 1.00 98.62 245 ASN A O 1
ATOM 1989 N N . ASP A 1 246 ? -0.537 3.753 -6.262 1.00 98.69 246 ASP A N 1
ATOM 1990 C CA . ASP A 1 246 ? 0.846 4.182 -6.477 1.00 98.69 246 ASP A CA 1
ATOM 1991 C C . ASP A 1 246 ? 1.574 3.254 -7.456 1.00 98.69 246 ASP A C 1
ATOM 1993 O O . ASP A 1 246 ? 2.229 3.733 -8.384 1.00 98.69 246 ASP A O 1
ATOM 1997 N N . TYR A 1 247 ? 1.404 1.932 -7.326 1.00 98.69 247 TYR A N 1
ATOM 1998 C CA . TYR A 1 247 ? 1.963 0.956 -8.267 1.00 98.69 247 TYR A CA 1
ATOM 1999 C C . TYR A 1 247 ? 1.439 1.161 -9.697 1.00 98.69 247 TYR A C 1
ATOM 2001 O O . TYR A 1 247 ? 2.227 1.239 -10.643 1.00 98.69 247 TYR A O 1
ATOM 2009 N N . TYR A 1 248 ? 0.119 1.302 -9.866 1.00 98.44 248 TYR A N 1
ATOM 2010 C CA . TYR A 1 248 ? -0.490 1.544 -11.176 1.00 98.44 248 TYR A CA 1
ATOM 2011 C C . TYR A 1 248 ? -0.017 2.873 -11.783 1.00 98.44 248 TYR A C 1
ATOM 2013 O O . TYR A 1 248 ? 0.324 2.934 -12.967 1.00 98.44 248 TYR A O 1
ATOM 2021 N N . SER A 1 249 ? 0.068 3.927 -10.969 1.00 98.62 249 SER A N 1
ATOM 2022 C CA . SER A 1 249 ? 0.562 5.244 -11.383 1.00 98.62 249 SER A CA 1
ATOM 2023 C C . SER A 1 249 ? 2.040 5.206 -11.791 1.00 98.62 249 SER A C 1
ATOM 2025 O O . SER A 1 249 ? 2.417 5.803 -12.804 1.00 98.62 249 SER A O 1
ATOM 2027 N N . ALA A 1 250 ? 2.874 4.460 -11.060 1.00 98.75 250 ALA A N 1
ATOM 2028 C CA . ALA A 1 250 ? 4.290 4.274 -11.362 1.00 98.75 250 ALA A CA 1
ATOM 2029 C C . ALA A 1 250 ? 4.513 3.486 -12.664 1.00 98.75 250 ALA A C 1
ATOM 2031 O O . ALA A 1 250 ? 5.278 3.930 -13.523 1.00 98.75 250 ALA A O 1
ATOM 2032 N N . GLU A 1 251 ? 3.815 2.364 -12.868 1.00 98.62 251 GLU A N 1
ATOM 2033 C CA . GLU A 1 251 ? 3.911 1.595 -14.117 1.00 98.62 251 GLU A CA 1
ATOM 2034 C C . GLU A 1 251 ? 3.318 2.355 -15.315 1.00 98.62 251 GLU A C 1
ATOM 2036 O O . GLU A 1 251 ? 3.876 2.303 -16.412 1.00 98.62 251 GLU A O 1
ATOM 2041 N N . HIS A 1 252 ? 2.265 3.159 -15.124 1.00 98.69 252 HIS A N 1
ATOM 2042 C CA . HIS A 1 252 ? 1.770 4.056 -16.171 1.00 98.69 252 HIS A CA 1
ATOM 2043 C C . HIS A 1 252 ? 2.817 5.118 -16.556 1.00 98.69 252 HIS A C 1
ATOM 2045 O O . HIS A 1 252 ? 3.080 5.337 -17.742 1.00 98.69 252 HIS A O 1
ATOM 2051 N N . ALA A 1 253 ? 3.481 5.739 -15.574 1.00 98.75 253 ALA A N 1
ATOM 2052 C CA . ALA A 1 253 ? 4.565 6.690 -15.818 1.00 98.75 253 ALA A CA 1
ATOM 2053 C C . ALA A 1 253 ? 5.778 6.035 -16.512 1.00 98.75 253 ALA A C 1
ATOM 2055 O O . ALA A 1 253 ? 6.352 6.621 -17.435 1.00 98.75 253 ALA A O 1
ATOM 2056 N N . ARG A 1 254 ? 6.127 4.802 -16.124 1.00 98.81 254 ARG A N 1
ATOM 2057 C CA . ARG A 1 254 ? 7.183 3.980 -16.739 1.00 98.81 254 ARG A CA 1
ATOM 2058 C C . ARG A 1 254 ? 6.863 3.626 -18.192 1.00 98.81 254 ARG A C 1
ATOM 2060 O O . ARG A 1 254 ? 7.724 3.776 -19.058 1.00 98.81 254 ARG A O 1
ATOM 2067 N N . LEU A 1 255 ? 5.627 3.221 -18.485 1.00 98.81 255 LEU A N 1
ATOM 2068 C CA . LEU A 1 255 ? 5.169 2.930 -19.845 1.00 98.81 255 LEU A CA 1
ATOM 2069 C C . LEU A 1 255 ? 5.197 4.187 -20.731 1.00 98.81 255 LEU A C 1
ATOM 2071 O O . LEU A 1 255 ? 5.634 4.124 -21.880 1.00 98.81 255 LEU A O 1
ATOM 2075 N N . LEU A 1 256 ? 4.808 5.347 -20.188 1.00 98.75 256 LEU A N 1
ATOM 2076 C CA . LEU A 1 256 ? 4.928 6.636 -20.877 1.00 98.75 256 LEU A CA 1
ATOM 2077 C C . LEU A 1 256 ? 6.388 7.054 -21.120 1.00 98.75 256 LEU A C 1
ATOM 2079 O O . LEU A 1 256 ? 6.664 7.686 -22.140 1.00 98.75 256 LEU A O 1
ATOM 2083 N N . ALA A 1 257 ? 7.322 6.719 -20.224 1.00 98.75 257 ALA A N 1
ATOM 2084 C CA . ALA A 1 257 ? 8.752 6.934 -20.446 1.00 98.75 257 ALA A CA 1
ATOM 2085 C C . ALA A 1 257 ? 9.267 6.059 -21.602 1.00 98.75 257 ALA A C 1
ATOM 2087 O O . ALA A 1 257 ? 9.744 6.597 -22.600 1.00 98.75 257 ALA A O 1
ATOM 2088 N N . LEU A 1 258 ? 9.030 4.743 -21.546 1.00 98.81 258 LEU A N 1
ATOM 2089 C CA . LEU A 1 258 ? 9.411 3.807 -22.611 1.00 98.81 258 LEU A CA 1
ATOM 2090 C C . LEU A 1 258 ? 8.812 4.188 -23.975 1.00 98.81 258 LEU A C 1
ATOM 2092 O O . LEU A 1 258 ? 9.483 4.079 -24.999 1.00 98.81 258 LEU A O 1
ATOM 2096 N N . TRP A 1 259 ? 7.573 4.690 -24.013 1.00 98.81 259 TRP A N 1
ATOM 2097 C CA . TRP A 1 259 ? 6.972 5.192 -25.252 1.00 98.81 259 TRP A CA 1
ATOM 2098 C C . TRP A 1 259 ? 7.698 6.426 -25.811 1.00 98.81 259 TRP A C 1
ATOM 2100 O O . TRP A 1 259 ? 7.937 6.500 -27.018 1.00 98.81 259 TRP A O 1
ATOM 2110 N N . ARG A 1 260 ? 8.103 7.377 -24.955 1.00 98.75 260 ARG A N 1
ATOM 2111 C CA . ARG A 1 260 ? 8.927 8.530 -25.372 1.00 98.75 260 ARG A CA 1
ATOM 2112 C C . ARG A 1 260 ? 10.275 8.067 -25.920 1.00 98.75 260 ARG A C 1
ATOM 2114 O O . ARG A 1 260 ? 10.697 8.571 -26.957 1.00 98.75 260 ARG A O 1
ATOM 2121 N N . ASP A 1 261 ? 10.904 7.077 -25.293 1.00 98.81 261 ASP A N 1
ATOM 2122 C CA . ASP A 1 261 ? 12.192 6.531 -25.733 1.00 98.81 261 ASP A CA 1
ATOM 2123 C C . ASP A 1 261 ? 12.085 5.802 -27.080 1.00 98.81 261 ASP A C 1
ATOM 2125 O O . ASP A 1 261 ? 12.918 6.011 -27.961 1.00 98.81 261 ASP A O 1
ATOM 2129 N N . VAL A 1 262 ? 11.010 5.040 -27.310 1.00 98.88 262 VAL A N 1
ATOM 2130 C CA . VAL A 1 262 ? 10.705 4.427 -28.618 1.00 98.88 262 VAL A CA 1
ATOM 2131 C C . VAL A 1 262 ? 10.467 5.489 -29.701 1.00 98.88 262 VAL A C 1
ATOM 2133 O O . VAL A 1 262 ? 10.955 5.348 -30.826 1.00 98.88 262 VAL A O 1
ATOM 2136 N N . VAL A 1 263 ? 9.766 6.582 -29.382 1.00 98.81 263 VAL A N 1
ATOM 2137 C CA . VAL A 1 263 ? 9.565 7.710 -30.311 1.00 98.81 263 VAL A CA 1
ATOM 2138 C C . VAL A 1 263 ? 10.882 8.450 -30.593 1.00 98.81 263 VAL A C 1
ATOM 2140 O O . VAL A 1 263 ? 11.150 8.788 -31.748 1.00 98.81 263 VAL A O 1
ATOM 2143 N N . ASN A 1 264 ? 11.739 8.638 -29.586 1.00 98.81 264 ASN A N 1
ATOM 2144 C CA . ASN A 1 264 ? 13.079 9.210 -29.745 1.00 98.81 264 ASN A CA 1
ATOM 2145 C C . ASN A 1 264 ? 13.975 8.320 -30.619 1.00 98.81 264 ASN A C 1
ATOM 2147 O O . ASN A 1 264 ? 14.588 8.815 -31.562 1.00 98.81 264 ASN A O 1
ATOM 2151 N N . LEU A 1 265 ? 13.992 7.005 -30.383 1.00 98.75 265 LEU A N 1
ATOM 2152 C CA . LEU A 1 265 ? 14.735 6.042 -31.199 1.00 98.75 265 LEU A CA 1
ATOM 2153 C C . LEU A 1 265 ? 14.257 6.056 -32.659 1.00 98.75 265 LEU A C 1
ATOM 2155 O O . LEU A 1 265 ? 15.076 6.085 -33.576 1.00 98.75 265 LEU A O 1
ATOM 2159 N N . LYS A 1 266 ? 12.938 6.119 -32.893 1.00 98.75 266 LYS A N 1
ATOM 2160 C CA . LYS A 1 266 ? 12.361 6.272 -34.239 1.00 98.75 266 LYS A CA 1
ATOM 2161 C C . LYS A 1 266 ? 12.795 7.584 -34.906 1.00 98.75 266 LYS A C 1
ATOM 2163 O O . LYS A 1 266 ? 13.096 7.583 -36.103 1.00 98.75 266 LYS A O 1
ATOM 2168 N N . ARG A 1 267 ? 12.848 8.693 -34.158 1.00 98.75 267 ARG A N 1
ATOM 2169 C CA . ARG A 1 267 ? 13.364 9.976 -34.661 1.00 98.75 267 ARG A CA 1
ATOM 2170 C C . ARG A 1 267 ? 14.834 9.844 -35.063 1.00 98.75 267 ARG A C 1
ATOM 2172 O O . ARG A 1 267 ? 15.153 10.136 -36.210 1.00 98.75 267 ARG A O 1
ATOM 2179 N N . HIS A 1 268 ? 15.686 9.316 -34.188 1.00 98.69 268 HIS A N 1
ATOM 2180 C CA . HIS A 1 268 ? 17.113 9.130 -34.463 1.00 98.69 268 HIS A CA 1
ATOM 2181 C C . HIS A 1 268 ? 17.388 8.169 -35.626 1.00 98.69 268 HIS A C 1
ATOM 2183 O O . HIS A 1 268 ? 18.265 8.438 -36.442 1.00 98.69 268 HIS A O 1
ATOM 2189 N N . PHE A 1 269 ? 16.600 7.100 -35.778 1.00 98.75 269 PHE A N 1
ATOM 2190 C CA . PHE A 1 269 ? 16.674 6.231 -36.955 1.00 98.75 269 PHE A CA 1
ATOM 2191 C C . PHE A 1 269 ? 16.329 6.988 -38.248 1.00 98.75 269 PHE A C 1
ATOM 2193 O O . PHE A 1 269 ? 17.022 6.845 -39.251 1.00 98.75 269 PHE A O 1
ATOM 2200 N N . THR A 1 270 ? 15.298 7.840 -38.219 1.00 98.69 270 THR A N 1
ATOM 2201 C CA . THR A 1 270 ? 14.896 8.669 -39.371 1.00 98.69 270 THR A CA 1
ATOM 2202 C C . THR A 1 270 ? 15.961 9.725 -39.702 1.00 98.69 270 THR A C 1
ATOM 2204 O O . THR A 1 270 ? 16.287 9.946 -40.869 1.00 98.69 270 THR A O 1
ATOM 2207 N N . GLU A 1 271 ? 16.550 10.350 -38.680 1.00 98.69 271 GLU A N 1
ATOM 2208 C CA . GLU A 1 271 ? 17.662 11.299 -38.808 1.00 98.69 271 GLU A CA 1
ATOM 2209 C C . GLU A 1 271 ? 18.884 10.627 -39.450 1.00 98.69 271 GLU A C 1
ATOM 2211 O O . GLU A 1 271 ? 19.388 11.132 -40.458 1.00 98.69 271 GLU A O 1
ATOM 2216 N N . LEU A 1 272 ? 19.289 9.456 -38.943 1.00 98.69 272 LEU A N 1
ATOM 2217 C CA . LEU A 1 272 ? 20.394 8.645 -39.461 1.00 98.69 272 LEU A CA 1
ATOM 2218 C C . LEU A 1 272 ? 20.142 8.183 -40.903 1.00 98.69 272 LEU A C 1
ATOM 2220 O O . LEU A 1 272 ? 20.990 8.401 -41.763 1.00 98.69 272 LEU A O 1
ATOM 2224 N N . GLN A 1 273 ? 18.959 7.635 -41.199 1.00 98.62 273 GLN A N 1
ATOM 2225 C CA . GLN A 1 273 ? 18.554 7.253 -42.557 1.00 98.62 273 GLN A CA 1
ATOM 2226 C C . GLN A 1 273 ? 18.665 8.442 -43.523 1.00 98.62 273 GLN A C 1
ATOM 2228 O O . GLN A 1 273 ? 19.170 8.298 -44.639 1.00 98.62 273 GLN A O 1
ATOM 2233 N N . SER A 1 274 ? 18.236 9.633 -43.091 1.00 98.56 274 SER A N 1
ATOM 2234 C CA . SER A 1 274 ? 18.347 10.851 -43.896 1.00 98.56 274 SER A CA 1
ATOM 2235 C C . SER A 1 274 ? 19.804 11.288 -44.105 1.00 98.56 274 SER A C 1
ATOM 2237 O O . SER A 1 274 ? 20.132 11.780 -45.183 1.00 98.56 274 SER A O 1
ATOM 2239 N N . ALA A 1 275 ? 20.677 11.102 -43.107 1.00 98.62 275 ALA A N 1
ATOM 2240 C CA . ALA A 1 275 ? 22.102 11.409 -43.198 1.00 98.62 275 ALA A CA 1
ATOM 2241 C C . ALA A 1 275 ? 22.792 10.465 -44.184 1.00 98.62 275 ALA A C 1
ATOM 2243 O O . ALA A 1 275 ? 23.245 10.924 -45.227 1.00 98.62 275 ALA A O 1
ATOM 2244 N N . THR A 1 276 ? 22.713 9.152 -43.955 1.00 98.44 276 THR A N 1
ATOM 2245 C CA . THR A 1 276 ? 23.292 8.140 -44.850 1.00 98.44 276 THR A CA 1
ATOM 2246 C C . THR A 1 276 ? 22.770 8.271 -46.285 1.00 98.44 276 THR A C 1
ATOM 2248 O O . THR A 1 276 ? 23.533 8.102 -47.232 1.00 98.44 276 THR A O 1
ATOM 2251 N N . SER A 1 277 ? 21.498 8.640 -46.485 1.00 98.56 277 SER A N 1
ATOM 2252 C CA . SER A 1 277 ? 20.966 8.911 -47.826 1.00 98.56 277 SER A CA 1
ATOM 2253 C C . SER A 1 277 ? 21.611 10.134 -48.496 1.00 98.56 277 SER A C 1
ATOM 2255 O O . SER A 1 277 ? 21.917 10.061 -49.687 1.00 98.56 277 SER A O 1
ATOM 2257 N N . ARG A 1 278 ? 21.867 11.228 -47.762 1.00 98.56 278 ARG A N 1
ATOM 2258 C CA . ARG A 1 278 ? 22.619 12.389 -48.278 1.00 98.56 278 ARG A CA 1
ATOM 2259 C C . ARG A 1 278 ? 24.079 12.033 -48.552 1.00 98.56 278 ARG A C 1
ATOM 2261 O O . ARG A 1 278 ? 24.595 12.399 -49.605 1.00 98.56 278 ARG A O 1
ATOM 2268 N N . ASP A 1 279 ? 24.714 11.286 -47.655 1.00 98.62 279 ASP A N 1
ATOM 2269 C CA . ASP A 1 279 ? 26.125 10.909 -47.760 1.00 98.62 279 ASP A CA 1
ATOM 2270 C C . ASP A 1 279 ? 26.375 9.974 -48.953 1.00 98.62 279 ASP A C 1
ATOM 2272 O O . ASP A 1 279 ? 27.314 10.191 -49.713 1.00 98.62 279 ASP A O 1
ATOM 2276 N N . LEU A 1 280 ? 25.486 9.006 -49.208 1.00 98.62 280 LEU A N 1
ATOM 2277 C CA . LEU A 1 280 ? 25.548 8.147 -50.399 1.00 98.62 280 LEU A CA 1
ATOM 2278 C C . LEU A 1 280 ? 25.334 8.930 -51.705 1.00 98.62 280 LEU A C 1
ATOM 2280 O O . LEU A 1 280 ? 26.010 8.662 -52.700 1.00 98.62 280 LEU A O 1
ATOM 2284 N N . ILE A 1 281 ? 24.428 9.916 -51.717 1.00 98.44 281 ILE A N 1
ATOM 2285 C CA . ILE A 1 281 ? 24.242 10.814 -52.872 1.00 98.44 281 ILE A CA 1
ATOM 2286 C C . ILE A 1 281 ? 25.504 11.655 -53.100 1.00 98.44 281 ILE A C 1
ATOM 2288 O O . ILE A 1 281 ? 25.949 11.783 -54.243 1.00 98.44 281 ILE A O 1
ATOM 2292 N N . LYS A 1 282 ? 26.118 12.169 -52.027 1.00 98.50 282 LYS A N 1
ATOM 2293 C CA . LYS A 1 282 ? 27.380 12.910 -52.093 1.00 98.50 282 LYS A CA 1
ATOM 2294 C C . LYS A 1 282 ? 28.516 12.030 -52.620 1.00 98.50 282 LYS A C 1
ATOM 2296 O O . LYS A 1 282 ? 29.108 12.384 -53.628 1.00 98.50 282 LYS A O 1
ATOM 2301 N N . MET A 1 283 ? 28.753 10.852 -52.038 1.00 98.38 283 MET A N 1
ATOM 2302 C CA . MET A 1 283 ? 29.785 9.912 -52.505 1.00 98.38 283 MET A CA 1
ATOM 2303 C C . MET A 1 283 ? 29.595 9.518 -53.975 1.00 98.38 283 MET A C 1
ATOM 2305 O O . MET A 1 283 ? 30.572 9.422 -54.715 1.00 98.38 283 MET A O 1
ATOM 2309 N N . LYS A 1 284 ? 28.348 9.333 -54.432 1.00 98.62 284 LYS A N 1
ATOM 2310 C CA . LYS A 1 284 ? 28.047 9.098 -55.852 1.00 98.62 284 LYS A CA 1
ATOM 2311 C C . LYS A 1 284 ? 28.424 10.302 -56.723 1.00 98.62 284 LYS A C 1
ATOM 2313 O O . LYS A 1 284 ? 28.937 10.104 -57.824 1.00 98.62 284 LYS A O 1
ATOM 2318 N N . SER A 1 285 ? 28.171 11.525 -56.258 1.00 98.44 285 SER A N 1
ATOM 2319 C CA . SER A 1 285 ? 28.585 12.754 -56.943 1.00 98.44 285 SER A CA 1
ATOM 2320 C C . SER A 1 285 ? 30.108 12.871 -56.998 1.00 98.44 285 SER A C 1
ATOM 2322 O O . SER A 1 285 ? 30.657 13.033 -58.082 1.00 98.44 285 SER A O 1
ATOM 2324 N N . ASP A 1 286 ? 30.788 12.704 -55.864 1.00 98.44 286 ASP A N 1
ATOM 2325 C CA . ASP A 1 286 ? 32.244 12.811 -55.737 1.00 98.44 286 ASP A CA 1
ATOM 2326 C C . ASP A 1 286 ? 32.958 11.769 -56.624 1.00 98.44 286 ASP A C 1
ATOM 2328 O O . ASP A 1 286 ? 33.880 12.112 -57.362 1.00 98.44 286 ASP A O 1
ATOM 2332 N N . LEU A 1 287 ? 32.463 10.522 -56.660 1.00 98.12 287 LEU A N 1
ATOM 2333 C CA . LEU A 1 287 ? 32.931 9.475 -57.580 1.00 98.12 287 LEU A CA 1
ATOM 2334 C C . LEU A 1 287 ? 32.666 9.822 -59.056 1.00 98.12 287 LEU A C 1
ATOM 2336 O O . LEU A 1 287 ? 33.499 9.537 -59.915 1.00 98.12 287 LEU A O 1
ATOM 2340 N N . SER A 1 288 ? 31.523 10.442 -59.364 1.00 98.25 288 SER A N 1
ATOM 2341 C CA . SER A 1 288 ? 31.194 10.873 -60.732 1.00 98.25 288 SER A CA 1
ATOM 2342 C C . SER A 1 288 ? 32.086 12.025 -61.202 1.00 98.25 288 SER A C 1
ATOM 2344 O O . SER A 1 288 ? 32.403 12.093 -62.387 1.00 98.25 288 SER A O 1
ATOM 2346 N N . THR A 1 289 ? 32.500 12.914 -60.295 1.00 98.12 289 THR A N 1
ATOM 2347 C CA . THR A 1 289 ? 33.481 13.972 -60.568 1.00 98.12 289 THR A CA 1
ATOM 2348 C C . THR A 1 289 ? 34.867 13.367 -60.764 1.00 98.12 289 THR A C 1
ATOM 2350 O O . THR A 1 289 ? 35.411 13.495 -61.853 1.00 98.12 289 THR A O 1
ATOM 2353 N N . ALA A 1 290 ? 35.367 12.570 -59.813 1.00 97.94 290 ALA A N 1
ATOM 2354 C CA . ALA A 1 290 ? 36.675 11.917 -59.927 1.00 97.94 290 ALA A CA 1
ATOM 2355 C C . ALA A 1 290 ? 36.799 11.040 -61.191 1.00 97.94 290 ALA A C 1
ATOM 2357 O O . ALA A 1 290 ? 37.847 11.010 -61.832 1.00 97.94 290 ALA A O 1
ATOM 2358 N N . SER A 1 291 ? 35.722 10.361 -61.604 1.00 97.94 291 SER A N 1
ATOM 2359 C CA . SER A 1 291 ? 35.696 9.595 -62.858 1.00 97.94 291 SER A CA 1
ATOM 2360 C C . SER A 1 291 ? 35.773 10.468 -64.117 1.00 97.94 291 SER A C 1
ATOM 2362 O O . SER A 1 291 ? 36.247 9.976 -65.141 1.00 97.94 291 SER A O 1
ATOM 2364 N N . ARG A 1 292 ? 35.310 11.725 -64.074 1.00 97.12 292 ARG A N 1
ATOM 2365 C CA . ARG A 1 292 ? 35.509 12.709 -65.153 1.00 97.12 292 ARG A CA 1
ATOM 2366 C C . ARG A 1 292 ? 36.915 13.277 -65.099 1.00 97.12 292 ARG A C 1
ATOM 2368 O O . ARG A 1 292 ? 37.587 13.237 -66.113 1.00 97.12 292 ARG A O 1
ATOM 2375 N N . ASP A 1 293 ? 37.399 13.673 -63.924 1.00 97.31 293 ASP A N 1
ATOM 2376 C CA . ASP A 1 293 ? 38.755 14.206 -63.744 1.00 97.31 293 ASP A CA 1
ATOM 2377 C C . ASP A 1 293 ? 39.819 13.216 -64.258 1.00 97.31 293 ASP A C 1
ATOM 2379 O O . ASP A 1 293 ? 40.784 13.610 -64.917 1.00 97.31 293 ASP A O 1
ATOM 2383 N N . ILE A 1 294 ? 39.617 11.912 -64.024 1.00 96.31 294 ILE A N 1
ATOM 2384 C CA . ILE A 1 294 ? 40.445 10.826 -64.571 1.00 96.31 294 ILE A CA 1
ATOM 2385 C C . ILE A 1 294 ? 40.287 10.701 -66.094 1.00 96.31 294 ILE A C 1
ATOM 2387 O O . ILE A 1 294 ? 41.293 10.557 -66.787 1.00 96.31 294 ILE A O 1
ATOM 2391 N N . LEU A 1 295 ? 39.063 10.759 -66.631 1.00 95.88 295 LEU A N 1
ATOM 2392 C CA . LEU A 1 295 ? 38.811 10.656 -68.074 1.00 95.88 295 LEU A CA 1
ATOM 2393 C C . LEU A 1 295 ? 39.372 11.859 -68.847 1.00 95.88 295 LEU A C 1
ATOM 2395 O O . LEU A 1 295 ? 39.963 11.670 -69.908 1.00 95.88 295 LEU A O 1
ATOM 2399 N N . ASP A 1 296 ? 39.246 13.067 -68.308 1.00 95.50 296 ASP A N 1
ATOM 2400 C CA . ASP A 1 296 ? 39.770 14.309 -68.875 1.00 95.50 296 ASP A CA 1
ATOM 2401 C C . ASP A 1 296 ? 41.300 14.346 -68.764 1.00 95.50 296 ASP A C 1
ATOM 2403 O O . ASP A 1 296 ? 41.980 14.713 -69.723 1.00 95.50 296 ASP A O 1
ATOM 2407 N N . SER A 1 297 ? 41.869 13.864 -67.651 1.00 94.81 297 SER A N 1
ATOM 2408 C CA . SER A 1 297 ? 43.320 13.675 -67.511 1.00 94.81 297 SER A CA 1
ATOM 2409 C C . SER A 1 297 ? 43.859 12.655 -68.517 1.00 94.81 297 SER A C 1
ATOM 2411 O O . SER A 1 297 ? 44.853 12.923 -69.191 1.00 94.81 297 SER A O 1
ATOM 2413 N N . ALA A 1 298 ? 43.192 11.507 -68.669 1.00 92.19 298 ALA A N 1
ATOM 2414 C CA . ALA A 1 298 ? 43.564 10.481 -69.639 1.00 92.19 298 ALA A CA 1
ATOM 2415 C C . ALA A 1 298 ? 43.420 10.992 -71.080 1.00 92.19 298 ALA A C 1
ATOM 2417 O O . ALA A 1 298 ? 44.331 10.812 -71.883 1.00 92.19 298 ALA A O 1
ATOM 2418 N N . SER A 1 299 ? 42.331 11.695 -71.397 1.00 93.00 299 SER A N 1
ATOM 2419 C CA . SER A 1 299 ? 42.107 12.320 -72.708 1.00 93.00 299 SER A CA 1
ATOM 2420 C C . SER A 1 299 ? 43.142 13.407 -72.997 1.00 93.00 299 SER A C 1
ATOM 2422 O O . SER A 1 299 ? 43.641 13.496 -74.114 1.00 93.00 299 SER A O 1
ATOM 2424 N N . GLY A 1 300 ? 43.544 14.181 -71.986 1.00 91.44 300 GLY A N 1
ATOM 2425 C CA . GLY A 1 300 ? 44.639 15.143 -72.069 1.00 91.44 300 GLY A CA 1
ATOM 2426 C C . GLY A 1 300 ? 46.002 14.483 -72.301 1.00 91.44 300 GLY A C 1
ATOM 2427 O O . GLY A 1 300 ? 46.803 15.002 -73.077 1.00 91.44 300 GLY A O 1
ATOM 2428 N N . VAL A 1 301 ? 46.263 13.320 -71.694 1.00 90.38 301 VAL A N 1
ATOM 2429 C CA . VAL A 1 301 ? 47.461 12.507 -71.970 1.00 90.38 301 VAL A CA 1
ATOM 2430 C C . VAL A 1 301 ? 47.419 11.937 -73.389 1.00 90.38 301 VAL A C 1
ATOM 2432 O O . VAL A 1 301 ? 48.387 12.122 -74.119 1.00 90.38 301 VAL A O 1
ATOM 2435 N N . TYR A 1 302 ? 46.304 11.343 -73.827 1.00 88.88 302 TYR A N 1
ATOM 2436 C CA . TYR A 1 302 ? 46.135 10.849 -75.199 1.00 88.88 302 TYR A CA 1
ATOM 2437 C C . TYR A 1 302 ? 46.262 11.968 -76.241 1.00 88.88 302 TYR A C 1
ATOM 2439 O O . TYR A 1 302 ? 46.934 11.779 -77.249 1.00 88.88 302 TYR A O 1
ATOM 2447 N N . ALA A 1 303 ? 45.695 13.152 -75.995 1.00 87.31 303 ALA A N 1
ATOM 2448 C CA . ALA A 1 303 ? 45.823 14.305 -76.885 1.00 87.31 303 ALA A CA 1
ATOM 2449 C C . ALA A 1 303 ? 47.270 14.821 -76.950 1.00 87.31 303 ALA A C 1
ATOM 2451 O O . ALA A 1 303 ? 47.775 15.091 -78.039 1.00 87.31 303 ALA A O 1
ATOM 2452 N N . ARG A 1 304 ? 47.976 14.895 -75.811 1.00 87.38 304 ARG A N 1
ATOM 2453 C CA . ARG A 1 304 ? 49.416 15.217 -75.772 1.00 87.38 304 ARG A CA 1
ATOM 2454 C C . ARG A 1 304 ? 50.253 14.159 -76.491 1.00 87.38 304 ARG A C 1
ATOM 2456 O O . ARG A 1 304 ? 51.175 14.522 -77.211 1.00 87.38 304 ARG A O 1
ATOM 2463 N N . GLN A 1 305 ? 49.924 12.878 -76.340 1.00 85.69 305 GLN A N 1
ATOM 2464 C CA . GLN A 1 305 ? 50.609 11.774 -77.011 1.00 85.69 305 GLN A CA 1
ATOM 2465 C C . GLN A 1 305 ? 50.362 11.791 -78.524 1.00 85.69 305 GLN A C 1
ATOM 2467 O O . GLN A 1 305 ? 51.311 11.641 -79.283 1.00 85.69 305 GLN A O 1
ATOM 2472 N N . ALA A 1 306 ? 49.130 12.039 -78.974 1.00 84.50 306 ALA A N 1
ATOM 2473 C CA . ALA A 1 306 ? 48.792 12.180 -80.389 1.00 84.50 306 ALA A CA 1
ATOM 2474 C C . ALA A 1 306 ? 49.460 13.416 -81.015 1.00 84.50 306 ALA A C 1
ATOM 2476 O O . ALA A 1 306 ? 50.004 13.329 -82.113 1.00 84.50 306 ALA A O 1
ATOM 2477 N N . PHE A 1 307 ? 49.502 14.544 -80.299 1.00 84.50 307 PHE A N 1
ATOM 2478 C CA . PHE A 1 307 ? 50.238 15.735 -80.727 1.00 84.50 307 PHE A CA 1
ATOM 2479 C C . PHE A 1 307 ? 51.753 15.479 -80.785 1.00 84.50 307 PHE A C 1
ATOM 2481 O O . PHE A 1 307 ? 52.395 15.851 -81.761 1.00 84.50 307 PHE A O 1
ATOM 2488 N N . SER A 1 308 ? 52.320 14.772 -79.801 1.00 82.00 308 SER A N 1
ATOM 2489 C CA . SER A 1 308 ? 53.729 14.355 -79.803 1.00 82.00 308 SER A CA 1
ATOM 2490 C C . SER A 1 308 ? 54.044 13.384 -80.944 1.00 82.00 308 SER A C 1
ATOM 2492 O O . SER A 1 308 ? 55.071 13.531 -81.595 1.00 82.00 308 SER A O 1
ATOM 2494 N N . ALA A 1 309 ? 53.154 12.431 -81.235 1.00 82.31 309 ALA A N 1
ATOM 2495 C CA . ALA A 1 309 ? 53.293 11.502 -82.353 1.00 82.31 309 ALA A CA 1
ATOM 2496 C C . ALA A 1 309 ? 53.188 12.226 -83.703 1.00 82.31 309 ALA A C 1
ATOM 2498 O O . ALA A 1 309 ? 53.966 11.939 -84.606 1.00 82.31 309 ALA A O 1
ATOM 2499 N N . SER A 1 310 ? 52.290 13.208 -83.825 1.00 77.56 310 SER A N 1
ATOM 2500 C CA . SER A 1 310 ? 52.174 14.036 -85.028 1.00 77.56 310 SER A CA 1
ATOM 2501 C C . SER A 1 310 ? 53.370 14.980 -85.204 1.00 77.56 310 SER A C 1
ATOM 2503 O O . SER A 1 310 ? 53.829 15.178 -86.327 1.00 77.56 310 SER A O 1
ATOM 2505 N N . LEU A 1 311 ? 53.939 15.517 -84.118 1.00 77.50 311 LEU A N 1
ATOM 2506 C CA . LEU A 1 311 ? 55.214 16.236 -84.166 1.00 77.50 311 LEU A CA 1
ATOM 2507 C C . LEU A 1 311 ? 56.359 15.306 -84.577 1.00 77.50 311 LEU A C 1
ATOM 2509 O O . LEU A 1 311 ? 57.136 15.665 -85.454 1.00 77.50 311 LEU A O 1
ATOM 2513 N N . GLU A 1 312 ? 56.447 14.103 -84.009 1.00 74.38 312 GLU A N 1
ATOM 2514 C CA . GLU A 1 312 ? 57.412 13.087 -84.434 1.00 74.38 312 GLU A CA 1
ATOM 2515 C C . GLU A 1 312 ? 57.250 12.714 -85.913 1.00 74.38 312 GLU A C 1
ATOM 2517 O O . GLU A 1 312 ? 58.249 12.529 -86.598 1.00 74.38 312 GLU A O 1
ATOM 2522 N N . GLU A 1 313 ? 56.023 12.598 -86.418 1.00 72.25 313 GLU A N 1
ATOM 2523 C CA . GLU A 1 313 ? 55.732 12.302 -87.822 1.00 72.25 313 GLU A CA 1
ATOM 2524 C C . GLU A 1 313 ? 56.117 13.468 -88.740 1.00 72.25 313 GLU A C 1
ATOM 2526 O O . GLU A 1 313 ? 56.776 13.246 -89.752 1.00 72.25 313 GLU A O 1
ATOM 2531 N N . ASN A 1 314 ? 55.835 14.715 -88.349 1.00 72.69 314 ASN A N 1
ATOM 2532 C CA . ASN A 1 314 ? 56.318 15.900 -89.064 1.00 72.69 314 ASN A CA 1
ATOM 2533 C C . ASN A 1 314 ? 57.854 15.998 -89.033 1.00 72.69 314 ASN A C 1
ATOM 2535 O O . ASN A 1 314 ? 58.466 16.282 -90.059 1.00 72.69 314 ASN A O 1
ATOM 2539 N N . HIS A 1 315 ? 58.506 15.697 -87.906 1.00 72.56 315 HIS A N 1
ATOM 2540 C CA . HIS A 1 315 ? 59.967 15.632 -87.826 1.00 72.56 315 HIS A CA 1
ATOM 2541 C C . HIS A 1 315 ? 60.539 14.500 -88.693 1.00 72.56 315 HIS A C 1
ATOM 2543 O O . HIS A 1 315 ? 61.526 14.722 -89.392 1.00 72.56 315 HIS A O 1
ATOM 2549 N N . LYS A 1 316 ? 59.916 13.314 -88.719 1.00 73.69 316 LYS A N 1
ATOM 2550 C CA . LYS A 1 316 ? 60.296 12.194 -89.602 1.00 73.69 316 LYS A CA 1
ATOM 2551 C C . LYS A 1 316 ? 60.075 12.541 -91.077 1.00 73.69 316 LYS A C 1
ATOM 2553 O O . LYS A 1 316 ? 60.920 12.208 -91.896 1.00 73.69 316 LYS A O 1
ATOM 2558 N N . SER A 1 317 ? 59.001 13.254 -91.416 1.00 74.31 317 SER A N 1
ATOM 2559 C CA . SER A 1 317 ? 58.712 13.717 -92.779 1.00 74.31 317 SER A CA 1
ATOM 2560 C C . SER A 1 317 ? 59.696 14.795 -93.238 1.00 74.31 317 SER A C 1
ATOM 2562 O O . SER A 1 317 ? 60.254 14.683 -94.327 1.00 74.31 317 SER A O 1
ATOM 2564 N N . ASN A 1 318 ? 59.979 15.798 -92.402 1.00 73.38 318 ASN A N 1
ATOM 2565 C CA . ASN A 1 318 ? 60.945 16.852 -92.719 1.00 73.38 318 ASN A CA 1
ATOM 2566 C C . ASN A 1 318 ? 62.361 16.282 -92.841 1.00 73.38 318 ASN A C 1
ATOM 2568 O O . ASN A 1 318 ? 63.014 16.517 -93.851 1.00 73.38 318 ASN A O 1
ATOM 2572 N N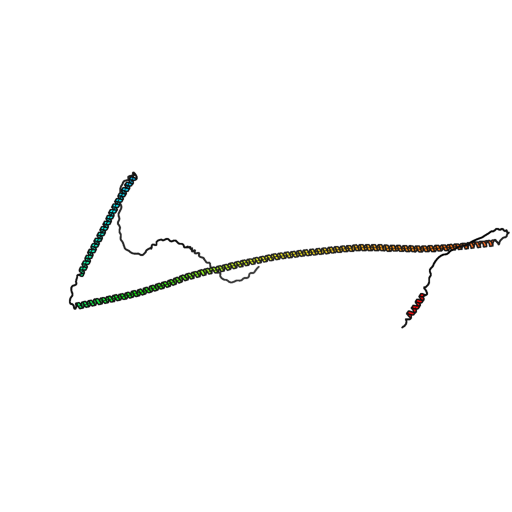 . THR A 1 319 ? 62.806 15.451 -91.892 1.00 71.06 319 THR A N 1
ATOM 2573 C CA . THR A 1 319 ? 64.125 14.800 -91.985 1.00 71.06 319 THR A CA 1
ATOM 2574 C C . THR A 1 319 ? 64.205 13.803 -93.144 1.00 71.06 319 THR A C 1
ATOM 2576 O O . THR A 1 319 ? 65.253 13.707 -93.774 1.00 71.06 319 THR A O 1
ATOM 2579 N N . ALA A 1 320 ? 63.121 13.110 -93.515 1.00 75.69 320 ALA A N 1
ATOM 2580 C CA . ALA A 1 320 ? 63.078 12.306 -94.740 1.00 75.69 320 ALA A CA 1
ATOM 2581 C C . ALA A 1 320 ? 63.141 13.170 -96.013 1.00 75.69 320 ALA A C 1
ATOM 2583 O O . ALA A 1 320 ? 63.788 12.772 -96.981 1.00 75.69 320 ALA A O 1
ATOM 2584 N N . GLY A 1 321 ? 62.515 14.351 -96.009 1.00 76.25 321 GLY A N 1
ATOM 2585 C CA . GLY A 1 321 ? 62.602 15.350 -97.075 1.00 76.25 321 GLY A CA 1
ATOM 2586 C C . GLY A 1 321 ? 64.015 15.912 -97.230 1.00 76.25 321 GLY A C 1
ATOM 2587 O O . GLY A 1 321 ? 64.566 15.876 -98.325 1.00 76.25 321 GLY A O 1
ATOM 2588 N N . GLU A 1 322 ? 64.644 16.331 -96.131 1.00 76.19 322 GLU A N 1
ATOM 2589 C CA . GLU A 1 322 ? 66.050 16.751 -96.068 1.00 76.19 322 GLU A CA 1
ATOM 2590 C C . GLU A 1 322 ? 66.986 15.637 -96.555 1.00 76.19 322 GLU A C 1
ATOM 2592 O O . GLU A 1 322 ? 67.820 15.865 -97.427 1.00 76.19 322 GLU A O 1
ATOM 2597 N N . VAL A 1 323 ? 66.805 14.404 -96.070 1.00 78.44 323 VAL A N 1
ATOM 2598 C CA . VAL A 1 323 ? 67.567 13.226 -96.512 1.00 78.44 323 VAL A CA 1
ATOM 2599 C C . VAL A 1 323 ? 67.342 12.924 -97.997 1.00 78.44 323 VAL A C 1
ATOM 2601 O O . VAL A 1 323 ? 68.273 12.479 -98.664 1.00 78.44 323 VAL A O 1
ATOM 2604 N N . ASN A 1 324 ? 66.151 13.165 -98.548 1.00 80.12 324 ASN A N 1
ATOM 2605 C CA . ASN A 1 324 ? 65.893 12.977 -99.975 1.00 80.12 324 ASN A CA 1
ATOM 2606 C C . ASN A 1 324 ? 66.494 14.105 -100.828 1.00 80.12 324 ASN A C 1
ATOM 2608 O O . ASN A 1 324 ? 67.161 13.785 -101.806 1.00 80.12 324 ASN A O 1
ATOM 2612 N N . MET A 1 325 ? 66.403 15.376 -100.421 1.00 80.44 325 MET A N 1
ATOM 2613 C CA . MET A 1 325 ? 67.131 16.469 -101.086 1.00 80.44 325 MET A CA 1
ATOM 2614 C C . MET A 1 325 ? 68.650 16.252 -101.034 1.00 80.44 325 MET A C 1
ATOM 2616 O O . MET A 1 325 ? 69.341 16.486 -102.021 1.00 80.44 325 MET A O 1
ATOM 2620 N N . LEU A 1 326 ? 69.183 15.746 -99.917 1.00 81.50 326 LEU A N 1
ATOM 2621 C CA . LEU A 1 326 ? 70.596 15.378 -99.798 1.00 81.50 326 LEU A CA 1
ATOM 2622 C C . LEU A 1 326 ? 70.963 14.210 -100.728 1.00 81.50 326 LEU A C 1
ATOM 2624 O O . LEU A 1 326 ? 72.019 14.259 -101.353 1.00 81.50 326 LEU A O 1
ATOM 2628 N N . LYS A 1 327 ? 70.102 13.192 -100.885 1.00 82.69 327 LYS A N 1
ATOM 2629 C CA . LYS A 1 327 ? 70.300 12.117 -101.880 1.00 82.69 327 LYS A CA 1
ATOM 2630 C C . LYS A 1 327 ? 70.258 12.646 -103.314 1.00 82.69 327 LYS A C 1
ATOM 2632 O O . LYS A 1 327 ? 71.079 12.218 -104.117 1.00 82.69 327 LYS A O 1
ATOM 2637 N N . GLU A 1 328 ? 69.335 13.548 -103.641 1.00 82.25 328 GLU A N 1
ATOM 2638 C CA . GLU A 1 328 ? 69.223 14.152 -104.974 1.00 82.25 328 GLU A CA 1
ATOM 2639 C C . GLU A 1 328 ? 70.432 15.040 -105.286 1.00 82.25 328 GLU A C 1
ATOM 2641 O O . GLU A 1 328 ? 71.034 14.893 -106.346 1.00 82.25 328 GLU A O 1
ATOM 2646 N N . ALA A 1 329 ? 70.876 15.872 -104.340 1.00 82.69 329 ALA A N 1
ATOM 2647 C CA . ALA A 1 329 ? 72.107 16.649 -104.467 1.00 82.69 329 ALA A CA 1
ATOM 2648 C C . ALA A 1 329 ? 73.345 15.748 -104.644 1.00 82.69 329 ALA A C 1
ATOM 2650 O O . ALA A 1 329 ? 74.195 16.023 -105.488 1.00 82.69 329 ALA A O 1
ATOM 2651 N N . LEU A 1 330 ? 73.429 14.633 -103.908 1.00 80.31 330 LEU A N 1
ATOM 2652 C CA . LEU A 1 330 ? 74.506 13.646 -104.045 1.00 80.31 330 LEU A CA 1
ATOM 2653 C C . LEU A 1 330 ? 74.428 12.916 -105.402 1.00 80.31 330 LEU A C 1
ATOM 2655 O O . LEU A 1 330 ? 75.458 12.674 -106.027 1.00 80.31 330 LEU A O 1
ATOM 2659 N N . ALA A 1 331 ? 73.227 12.627 -105.911 1.00 83.06 331 ALA A N 1
ATOM 2660 C CA . ALA A 1 331 ? 73.023 12.056 -107.243 1.00 83.06 331 ALA A CA 1
ATOM 2661 C C . ALA A 1 331 ? 73.396 13.038 -108.371 1.00 83.06 331 ALA A C 1
ATOM 2663 O O . ALA A 1 331 ? 74.022 12.623 -109.345 1.00 83.06 331 ALA A O 1
ATOM 2664 N N . LEU A 1 332 ? 73.084 14.330 -108.221 1.00 83.75 332 LEU A N 1
ATOM 2665 C CA . LEU A 1 332 ? 73.490 15.392 -109.148 1.00 83.75 332 LEU A CA 1
ATOM 2666 C C . LEU A 1 332 ? 75.013 15.581 -109.150 1.00 83.75 332 LEU A C 1
ATOM 2668 O O . LEU A 1 332 ? 75.621 15.537 -110.216 1.00 83.75 332 LEU A O 1
ATOM 2672 N N . LEU A 1 333 ? 75.644 15.682 -107.975 1.00 81.25 333 LEU A N 1
ATOM 2673 C CA . LEU A 1 333 ? 77.108 15.734 -107.838 1.00 81.25 333 LEU A CA 1
ATOM 2674 C C . LEU A 1 333 ? 77.786 14.482 -108.412 1.00 81.25 333 LEU A C 1
ATOM 2676 O O . LEU A 1 333 ? 78.865 14.567 -108.996 1.00 81.25 333 LEU A O 1
ATOM 2680 N N . LYS A 1 334 ? 77.154 13.309 -108.288 1.00 83.56 334 LYS A N 1
ATOM 2681 C CA . LYS A 1 334 ? 77.643 12.081 -108.921 1.00 83.56 334 LYS A CA 1
ATOM 2682 C C . LYS A 1 334 ? 77.538 12.152 -110.447 1.00 83.56 334 LYS A C 1
ATOM 2684 O O . LYS A 1 334 ? 78.511 11.825 -111.115 1.00 83.56 334 LYS A O 1
ATOM 2689 N N . ALA A 1 335 ? 76.418 12.625 -110.992 1.00 81.81 335 ALA A N 1
ATOM 2690 C CA . ALA A 1 335 ? 76.254 12.817 -112.432 1.00 81.81 335 ALA A CA 1
ATOM 2691 C C . ALA A 1 335 ? 77.231 13.869 -112.998 1.00 81.81 335 ALA A C 1
ATOM 2693 O O . ALA A 1 335 ? 77.741 13.697 -114.102 1.00 81.81 335 ALA A O 1
ATOM 2694 N N . GLU A 1 336 ? 77.549 14.920 -112.238 1.00 81.75 336 GLU A N 1
ATOM 2695 C CA . GLU A 1 336 ? 78.582 15.907 -112.577 1.00 81.75 336 GLU A CA 1
ATOM 2696 C C . GLU A 1 336 ? 79.997 15.297 -112.557 1.00 81.75 336 GLU A C 1
ATOM 2698 O O . GLU A 1 336 ? 80.803 15.554 -113.455 1.00 81.75 336 GLU A O 1
ATOM 2703 N N . ASN A 1 337 ? 80.293 14.423 -111.591 1.00 79.50 337 ASN A N 1
ATOM 2704 C CA . ASN A 1 337 ? 81.545 13.664 -111.533 1.00 79.50 337 ASN A CA 1
ATOM 2705 C C . ASN A 1 337 ? 81.667 12.681 -112.721 1.00 79.50 337 ASN A C 1
ATOM 2707 O O . ASN A 1 337 ? 82.674 12.671 -113.425 1.00 79.50 337 ASN A O 1
ATOM 2711 N N . ASP A 1 338 ? 80.604 11.936 -113.036 1.00 83.81 338 ASP A N 1
ATOM 2712 C CA . ASP A 1 338 ? 80.554 11.043 -114.203 1.00 83.81 338 ASP A CA 1
ATOM 2713 C C . ASP A 1 338 ? 80.682 11.833 -115.531 1.00 83.81 338 ASP A C 1
ATOM 2715 O O . ASP A 1 338 ? 81.386 11.409 -116.454 1.00 83.81 338 ASP A O 1
ATOM 2719 N N . ALA A 1 339 ? 80.083 13.027 -115.625 1.00 83.00 339 ALA A N 1
ATOM 2720 C CA . ALA A 1 339 ? 80.196 13.917 -116.783 1.00 83.00 339 ALA A CA 1
ATOM 2721 C C . ALA A 1 339 ? 81.596 14.544 -116.930 1.00 83.00 339 ALA A C 1
ATOM 2723 O O . ALA A 1 339 ? 82.119 14.642 -118.043 1.00 83.00 339 ALA A O 1
ATOM 2724 N N . THR A 1 340 ? 82.239 14.943 -115.830 1.00 80.81 340 THR A N 1
ATOM 2725 C CA . THR A 1 340 ? 83.620 15.457 -115.852 1.00 80.81 340 THR A CA 1
ATOM 2726 C C . THR A 1 340 ? 84.633 14.345 -116.131 1.00 80.81 340 THR A C 1
ATOM 2728 O O . THR A 1 340 ? 85.575 14.576 -116.890 1.00 80.81 340 THR A O 1
ATOM 2731 N N . ALA A 1 341 ? 84.394 13.114 -115.666 1.00 82.69 341 ALA A N 1
ATOM 2732 C CA . ALA A 1 341 ? 85.151 11.927 -116.068 1.00 82.69 341 ALA A CA 1
ATOM 2733 C C . ALA A 1 341 ? 84.990 11.603 -117.569 1.00 82.69 341 ALA A C 1
ATOM 2735 O O . ALA A 1 341 ? 85.968 11.261 -118.236 1.00 82.69 341 ALA A O 1
ATOM 2736 N N . LEU A 1 342 ? 83.791 11.774 -118.141 1.00 81.06 342 LEU A N 1
ATOM 2737 C CA . LEU A 1 342 ? 83.560 11.689 -119.592 1.00 81.06 342 LEU A CA 1
ATOM 2738 C C . LEU A 1 342 ? 84.292 12.794 -120.372 1.00 81.06 342 LEU A C 1
ATOM 2740 O O . LEU A 1 342 ? 84.887 12.515 -121.415 1.00 81.06 342 LEU A O 1
ATOM 2744 N N . GLN A 1 343 ? 84.325 14.031 -119.862 1.00 81.38 343 GLN A N 1
ATOM 2745 C CA . GLN A 1 343 ? 85.160 15.088 -120.448 1.00 81.38 343 GLN A CA 1
ATOM 2746 C C . GLN A 1 343 ? 86.659 14.777 -120.342 1.00 81.38 343 GLN A C 1
ATOM 2748 O O . GLN A 1 343 ? 87.410 15.143 -121.247 1.00 81.38 343 GLN A O 1
ATOM 2753 N N . LEU A 1 344 ? 87.101 14.109 -119.271 1.00 75.31 344 LEU A N 1
ATOM 2754 C CA . LEU A 1 344 ? 88.483 13.660 -119.116 1.00 75.31 344 LEU A CA 1
ATOM 2755 C C . LEU A 1 344 ? 88.836 12.640 -120.206 1.00 75.31 344 LEU A C 1
ATOM 2757 O O . LEU A 1 344 ? 89.761 12.889 -120.974 1.00 75.31 344 LEU A O 1
ATOM 2761 N N . ARG A 1 345 ? 88.017 11.593 -120.378 1.00 81.44 345 ARG A N 1
ATOM 2762 C CA . ARG A 1 345 ? 88.166 10.594 -121.454 1.00 81.44 345 ARG A CA 1
ATOM 2763 C C . ARG A 1 345 ? 88.181 11.233 -122.844 1.00 81.44 345 ARG A C 1
ATOM 2765 O O . ARG A 1 345 ? 89.059 10.947 -123.644 1.00 81.44 345 ARG A O 1
ATOM 2772 N N . SER A 1 346 ? 87.285 12.186 -123.118 1.00 79.12 346 SER A N 1
ATOM 2773 C CA . SER A 1 346 ? 87.271 12.900 -124.405 1.00 79.12 346 SER A CA 1
ATOM 2774 C C . SER A 1 346 ? 88.522 13.771 -124.636 1.00 79.12 346 SER A C 1
ATOM 2776 O O . SER A 1 346 ? 88.944 13.966 -125.781 1.00 79.12 346 SER A O 1
ATOM 2778 N N . LYS A 1 347 ? 89.156 14.279 -123.568 1.00 80.00 347 LYS A N 1
ATOM 2779 C CA . LYS A 1 347 ? 90.472 14.937 -123.644 1.00 80.00 347 LYS A CA 1
ATOM 2780 C C . LYS A 1 347 ? 91.594 13.917 -123.867 1.00 80.00 347 LYS A C 1
ATOM 2782 O O . LYS A 1 347 ? 92.461 14.185 -124.694 1.00 80.00 347 LYS A O 1
ATOM 2787 N N . GLU A 1 348 ? 91.556 12.756 -123.215 1.00 80.19 348 GLU A N 1
ATOM 2788 C CA . GLU A 1 348 ? 92.496 11.647 -123.443 1.00 80.19 348 GLU A CA 1
ATOM 2789 C C . GLU A 1 348 ? 92.430 11.141 -124.895 1.00 80.19 348 GLU A C 1
ATOM 2791 O O . GLU A 1 348 ? 93.467 11.039 -125.547 1.00 80.19 348 GLU A O 1
ATOM 2796 N N . ASP A 1 349 ? 91.233 10.938 -125.452 1.00 81.44 349 ASP A N 1
ATOM 2797 C CA . ASP A 1 349 ? 91.022 10.572 -126.861 1.00 81.44 349 ASP A CA 1
ATOM 2798 C C . ASP A 1 349 ? 91.575 11.638 -127.821 1.00 81.44 349 ASP A C 1
ATOM 2800 O O . ASP A 1 349 ? 92.210 11.314 -128.829 1.00 81.44 349 ASP A O 1
ATOM 2804 N N . LYS A 1 350 ? 91.392 12.929 -127.503 1.00 83.12 350 LYS A N 1
ATOM 2805 C CA . LYS A 1 350 ? 91.994 14.038 -128.265 1.00 83.12 350 LYS A CA 1
ATOM 2806 C C . LYS A 1 350 ? 93.519 14.026 -128.197 1.00 83.12 350 LYS A C 1
ATOM 2808 O O . LYS A 1 350 ? 94.157 14.227 -129.228 1.00 83.12 350 LYS A O 1
ATOM 2813 N N . VAL A 1 351 ? 94.106 13.750 -127.033 1.00 80.19 351 VAL A N 1
ATOM 2814 C CA . VAL A 1 351 ? 95.561 13.596 -126.874 1.00 80.19 351 VAL A CA 1
ATOM 2815 C C . VAL A 1 351 ? 96.068 12.389 -127.671 1.00 80.19 351 VAL A C 1
ATOM 2817 O O . VAL A 1 351 ? 97.026 12.530 -128.427 1.00 80.19 351 VAL A O 1
ATOM 2820 N N . GLN A 1 352 ? 95.393 11.236 -127.611 1.00 75.88 352 GLN A N 1
ATOM 2821 C CA . GLN A 1 352 ? 95.734 10.067 -128.431 1.00 75.88 352 GLN A CA 1
ATOM 2822 C C . GLN A 1 352 ? 95.623 10.350 -129.936 1.00 75.88 352 GLN A C 1
ATOM 2824 O O . GLN A 1 352 ? 96.444 9.863 -130.717 1.00 75.88 352 GLN A O 1
ATOM 2829 N N . LYS A 1 353 ? 94.629 11.139 -130.363 1.00 78.75 353 LYS A N 1
ATOM 2830 C CA . LYS A 1 353 ? 94.477 11.534 -131.767 1.00 78.75 353 LYS A CA 1
ATOM 2831 C C . LYS A 1 353 ? 95.614 12.455 -132.217 1.00 78.75 353 LYS A C 1
ATOM 2833 O O . LYS A 1 353 ? 96.244 12.162 -133.229 1.00 78.75 353 LYS A O 1
ATOM 2838 N N . LEU A 1 354 ? 95.950 13.478 -131.429 1.00 78.06 354 LEU A N 1
ATOM 2839 C CA . LEU A 1 354 ? 97.091 14.363 -131.694 1.00 78.06 354 LEU A CA 1
ATOM 2840 C C . LEU A 1 354 ? 98.426 13.596 -131.713 1.00 78.06 354 LEU A C 1
ATOM 2842 O O . LEU A 1 354 ? 99.273 13.870 -132.557 1.00 78.06 354 LEU A O 1
ATOM 2846 N N . MET A 1 355 ? 98.601 12.576 -130.864 1.00 74.38 355 MET A N 1
ATOM 2847 C CA . MET A 1 355 ? 99.769 11.680 -130.914 1.00 74.38 355 MET A CA 1
ATOM 2848 C C . MET A 1 355 ? 99.841 10.848 -132.206 1.00 74.38 355 MET A C 1
ATOM 2850 O O . MET A 1 355 ? 100.937 10.583 -132.693 1.00 74.38 355 MET A O 1
ATOM 2854 N N . LYS A 1 356 ? 98.703 10.430 -132.780 1.00 77.19 356 LYS A N 1
ATOM 2855 C CA . LYS A 1 356 ? 98.663 9.744 -134.088 1.00 77.19 356 LYS A CA 1
ATOM 2856 C C . LYS A 1 356 ? 98.939 10.710 -135.244 1.00 77.19 356 LYS A C 1
ATOM 2858 O O . LYS A 1 356 ? 99.658 10.355 -136.173 1.00 77.19 356 LYS A O 1
ATOM 2863 N N . GLU A 1 357 ? 98.412 11.929 -135.169 1.00 76.81 357 GLU A N 1
ATOM 2864 C CA . GLU A 1 357 ? 98.661 12.989 -136.154 1.00 76.81 357 GLU A CA 1
ATOM 2865 C C . GLU A 1 357 ? 100.138 13.431 -136.148 1.00 76.81 357 GLU A C 1
ATOM 2867 O O . GLU A 1 357 ? 100.707 13.633 -137.220 1.00 76.81 357 GLU A O 1
ATOM 2872 N N . LEU A 1 358 ? 100.795 13.461 -134.978 1.00 72.31 358 LEU A N 1
ATOM 2873 C CA . LEU A 1 358 ? 102.246 13.655 -134.842 1.00 72.31 358 LEU A CA 1
ATOM 2874 C C . LEU A 1 358 ? 103.057 12.555 -135.542 1.00 72.31 358 LEU A C 1
ATOM 2876 O O . LEU A 1 358 ? 103.884 12.879 -136.388 1.00 72.31 358 LEU A O 1
ATOM 2880 N N . ARG A 1 359 ? 102.774 11.270 -135.285 1.00 77.06 359 ARG A N 1
ATOM 2881 C CA . ARG A 1 359 ? 103.466 10.157 -135.974 1.00 77.06 359 ARG A CA 1
ATOM 2882 C C . ARG A 1 359 ? 103.288 10.213 -137.490 1.00 77.06 359 ARG A C 1
ATOM 2884 O O . ARG A 1 359 ? 104.240 10.032 -138.237 1.00 77.06 359 ARG A O 1
ATOM 2891 N N . SER A 1 360 ? 102.087 10.570 -137.950 1.00 75.75 360 SER A N 1
ATOM 2892 C CA . SER A 1 360 ? 101.817 10.793 -139.374 1.00 75.75 360 SER A CA 1
ATOM 2893 C C . SER A 1 360 ? 102.596 11.982 -139.960 1.00 75.75 360 SER A C 1
ATOM 2895 O O . SER A 1 360 ? 102.869 11.991 -141.161 1.00 75.75 360 SER A O 1
ATOM 2897 N N . MET A 1 361 ? 102.938 13.002 -139.164 1.00 70.69 361 MET A N 1
ATOM 2898 C CA . MET A 1 361 ? 103.854 14.071 -139.584 1.00 70.69 361 MET A CA 1
ATOM 2899 C C . MET A 1 361 ? 105.302 13.567 -139.647 1.00 70.69 361 MET A C 1
ATOM 2901 O O . MET A 1 361 ? 105.977 13.842 -140.633 1.00 70.69 361 MET A O 1
ATOM 2905 N N . GLU A 1 362 ? 105.760 12.794 -138.657 1.00 71.31 362 GLU A N 1
ATOM 2906 C CA . GLU A 1 362 ? 107.109 12.199 -138.620 1.00 71.31 362 GLU A CA 1
ATOM 2907 C C . GLU A 1 362 ? 107.357 11.280 -139.833 1.00 71.31 362 GLU A C 1
ATOM 2909 O O . GLU A 1 362 ? 108.350 11.437 -140.545 1.00 71.31 362 GLU A O 1
ATOM 2914 N N . GLU A 1 363 ? 106.409 10.393 -140.151 1.00 70.44 363 GLU A N 1
ATOM 2915 C CA . GLU A 1 363 ? 106.454 9.518 -141.334 1.00 70.44 363 GLU A CA 1
ATOM 2916 C C . GLU A 1 363 ? 106.508 10.311 -142.653 1.00 70.44 363 GLU A C 1
ATOM 2918 O O . GLU A 1 363 ? 107.223 9.930 -143.587 1.00 70.44 363 GLU A O 1
ATOM 2923 N N . ARG A 1 364 ? 105.801 11.448 -142.736 1.00 70.44 364 ARG A N 1
ATOM 2924 C CA . ARG A 1 364 ? 105.827 12.335 -143.913 1.00 70.44 364 ARG A CA 1
ATOM 2925 C C . ARG A 1 364 ? 107.119 13.143 -144.025 1.00 70.44 364 ARG A C 1
ATOM 2927 O O . ARG A 1 364 ? 107.581 13.340 -145.146 1.00 70.44 364 ARG A O 1
ATOM 2934 N N . CYS A 1 365 ? 107.730 13.552 -142.914 1.00 69.38 365 CYS A N 1
ATOM 2935 C CA . CYS A 1 365 ? 109.058 14.171 -142.926 1.00 69.38 365 CYS A CA 1
ATOM 2936 C C . CYS A 1 365 ? 110.123 13.182 -143.420 1.00 69.38 365 CYS A C 1
ATOM 2938 O O . CYS A 1 365 ? 110.834 13.496 -144.371 1.00 69.38 365 CYS A O 1
ATOM 2940 N N . ASN A 1 366 ? 110.155 11.957 -142.881 1.00 68.25 366 ASN A N 1
ATOM 2941 C CA . ASN A 1 366 ? 111.071 10.905 -143.348 1.00 68.25 366 ASN A CA 1
ATOM 2942 C C . ASN A 1 366 ? 110.877 10.598 -144.846 1.00 68.25 366 ASN A C 1
ATOM 2944 O O . ASN A 1 366 ? 111.847 10.451 -145.588 1.00 68.25 366 ASN A O 1
ATOM 2948 N N . SER A 1 367 ? 109.625 10.551 -145.314 1.00 64.50 367 SER A N 1
ATOM 2949 C CA . SER A 1 367 ? 109.311 10.342 -146.736 1.00 64.50 367 SER A CA 1
ATOM 2950 C C . SER A 1 367 ? 109.821 11.484 -147.630 1.00 64.50 367 SER A C 1
ATOM 2952 O O . SER A 1 367 ? 110.274 11.239 -148.748 1.00 64.50 367 SER A O 1
ATOM 2954 N N . ALA A 1 368 ? 109.783 12.729 -147.144 1.00 64.06 368 ALA A N 1
ATOM 2955 C CA . ALA A 1 368 ? 110.302 13.887 -147.868 1.00 64.06 368 ALA A CA 1
ATOM 2956 C C . ALA A 1 368 ? 111.841 13.895 -147.944 1.00 64.06 368 ALA A C 1
ATOM 2958 O O . ALA A 1 368 ? 112.390 14.213 -148.999 1.00 64.06 368 ALA A O 1
ATOM 2959 N N . GLU A 1 369 ? 112.541 13.497 -146.874 1.00 64.94 369 GLU A N 1
ATOM 2960 C CA . GLU A 1 369 ? 114.008 13.382 -146.880 1.00 64.94 369 GLU A CA 1
ATOM 2961 C C . GLU A 1 369 ? 114.505 12.338 -147.893 1.00 64.94 369 GLU A C 1
ATOM 2963 O O . GLU A 1 369 ? 115.454 12.600 -148.637 1.00 64.94 369 GLU A O 1
ATOM 2968 N N . VAL A 1 370 ? 113.827 11.186 -147.996 1.00 65.94 370 VAL A N 1
ATOM 2969 C CA . VAL A 1 370 ? 114.154 10.152 -148.996 1.00 65.94 370 VAL A CA 1
ATOM 2970 C C . VAL A 1 370 ? 113.995 10.688 -150.424 1.00 65.94 370 VAL A C 1
ATOM 2972 O O . VAL A 1 370 ? 114.907 10.523 -151.236 1.00 65.94 370 VAL A O 1
ATOM 2975 N N . GLY A 1 371 ? 112.902 11.402 -150.720 1.00 63.97 371 GLY A N 1
ATOM 2976 C CA . GLY A 1 371 ? 112.661 11.984 -152.048 1.00 63.97 371 GLY A CA 1
ATOM 2977 C C . GLY A 1 371 ? 113.722 13.007 -152.482 1.00 63.97 371 GLY A C 1
ATOM 2978 O O . GLY A 1 371 ? 114.108 13.047 -153.653 1.00 63.97 371 GLY A O 1
ATOM 2979 N N . VAL A 1 372 ? 114.276 13.791 -151.547 1.00 65.31 372 VAL A N 1
ATOM 2980 C CA . VAL A 1 372 ? 115.405 14.702 -151.832 1.00 65.31 372 VAL A CA 1
ATOM 2981 C C . VAL A 1 372 ? 116.662 13.923 -152.249 1.00 65.31 372 VAL A C 1
ATOM 2983 O O . VAL A 1 372 ? 117.386 14.354 -153.151 1.00 65.31 372 VAL A O 1
ATOM 2986 N N . GLY A 1 373 ? 116.896 12.745 -151.661 1.00 62.12 373 GLY A N 1
ATOM 2987 C CA . GLY A 1 373 ? 118.000 11.854 -152.029 1.00 62.12 373 GLY A CA 1
ATOM 2988 C C . GLY A 1 373 ? 117.897 11.265 -153.444 1.00 62.12 373 GLY A C 1
ATOM 2989 O O . GLY A 1 373 ? 118.921 10.961 -154.058 1.00 62.12 373 GLY A O 1
ATOM 2990 N N . GLU A 1 374 ? 116.689 11.130 -153.994 1.00 63.12 374 GLU A N 1
ATOM 2991 C CA . GLU A 1 374 ? 116.463 10.620 -155.355 1.00 63.12 374 GLU A CA 1
ATOM 2992 C C . GLU A 1 374 ? 116.607 11.719 -156.417 1.00 63.12 374 GLU A C 1
ATOM 2994 O O . GLU A 1 374 ? 117.249 11.501 -157.447 1.00 63.12 374 GLU A O 1
ATOM 2999 N N . VAL A 1 375 ? 116.143 12.940 -156.122 1.00 65.38 375 VAL A N 1
ATOM 3000 C CA . VAL A 1 375 ? 116.378 14.129 -156.968 1.00 65.38 375 VAL A CA 1
ATOM 3001 C C . VAL A 1 375 ? 117.877 14.420 -157.141 1.00 65.38 375 VAL A C 1
ATOM 3003 O O . VAL A 1 375 ? 118.297 14.889 -158.201 1.00 65.38 375 VAL A O 1
ATOM 3006 N N . GLY A 1 376 ? 118.706 14.097 -156.140 1.00 63.62 376 GLY A N 1
ATOM 3007 C CA . GLY A 1 376 ? 120.166 14.167 -156.252 1.00 63.62 376 GLY A CA 1
ATOM 3008 C C . GLY A 1 376 ? 120.745 13.228 -157.321 1.00 63.62 376 GLY A C 1
ATOM 3009 O O . GLY A 1 376 ? 121.574 13.655 -158.122 1.00 63.62 376 GLY A O 1
ATOM 3010 N N . LYS A 1 377 ? 120.269 11.976 -157.383 1.00 65.94 377 LYS A N 1
ATOM 3011 C CA . LYS A 1 377 ? 120.738 10.960 -158.349 1.00 65.94 377 LYS A CA 1
ATOM 3012 C C . LYS A 1 377 ? 120.321 11.305 -159.780 1.00 65.94 377 LYS A C 1
ATOM 3014 O O . LYS A 1 377 ? 121.154 11.297 -160.686 1.00 65.94 377 LYS A O 1
ATOM 3019 N N . LEU A 1 378 ? 119.061 11.708 -159.960 1.00 64.31 378 LEU A N 1
ATOM 3020 C CA . LEU A 1 378 ? 118.522 12.104 -161.264 1.00 64.31 378 LEU A CA 1
ATOM 3021 C C . LEU A 1 378 ? 119.277 13.298 -161.873 1.00 64.31 378 LEU A C 1
ATOM 3023 O O . LEU A 1 378 ? 119.431 13.361 -163.090 1.00 64.31 378 LEU A O 1
ATOM 3027 N N . LYS A 1 379 ? 119.812 14.219 -161.056 1.00 66.75 379 LYS A N 1
ATOM 3028 C CA . LYS A 1 379 ? 120.704 15.280 -161.554 1.00 66.75 379 LYS A CA 1
ATOM 3029 C C . LYS A 1 379 ? 122.028 14.735 -162.091 1.00 66.75 379 LYS A C 1
ATOM 3031 O O . LYS A 1 379 ? 122.409 15.103 -163.199 1.00 66.75 379 LYS A O 1
ATOM 3036 N N . THR A 1 380 ? 122.694 13.839 -161.360 1.00 67.19 380 THR A N 1
ATOM 3037 C CA . THR A 1 380 ? 123.969 13.253 -161.813 1.00 67.19 380 THR A CA 1
ATOM 3038 C C . THR A 1 380 ? 123.823 12.414 -163.087 1.00 67.19 380 THR A C 1
ATOM 3040 O O . THR A 1 380 ? 124.719 12.411 -163.927 1.00 67.19 380 THR A O 1
ATOM 3043 N N . GLU A 1 381 ? 122.675 11.761 -163.289 1.00 63.84 381 GLU A N 1
ATOM 3044 C CA . GLU A 1 381 ? 122.372 11.028 -164.528 1.00 63.84 381 GLU A CA 1
ATOM 3045 C C . GLU A 1 381 ? 122.108 11.976 -165.713 1.00 63.84 381 GLU A C 1
ATOM 3047 O O . GLU A 1 381 ? 122.559 11.716 -166.830 1.00 63.84 381 GLU A O 1
ATOM 3052 N N . LEU A 1 382 ? 121.450 13.117 -165.475 1.00 67.56 382 LEU A N 1
ATOM 3053 C CA . LEU A 1 382 ? 121.182 14.142 -166.493 1.00 67.56 382 LEU A CA 1
ATOM 3054 C C . LEU A 1 382 ? 122.477 14.847 -166.950 1.00 67.56 382 LEU A C 1
ATOM 3056 O O . LEU A 1 382 ? 122.657 15.099 -168.143 1.00 67.56 382 LEU A O 1
ATOM 3060 N N . GLU A 1 383 ? 123.414 15.101 -166.033 1.00 68.75 383 GLU A N 1
ATOM 3061 C CA . GLU A 1 383 ? 124.755 15.624 -166.346 1.00 68.75 383 GLU A CA 1
ATOM 3062 C C . GLU A 1 383 ? 125.593 14.628 -167.173 1.00 68.75 383 GLU A C 1
ATOM 3064 O O . GLU A 1 383 ? 126.254 15.024 -168.141 1.00 68.75 383 GLU A O 1
ATOM 3069 N N . LEU A 1 384 ? 125.492 13.323 -166.882 1.00 67.00 384 LEU A N 1
ATOM 3070 C CA . LEU A 1 384 ? 126.077 12.267 -167.718 1.00 67.00 384 LEU A CA 1
ATOM 3071 C C . LEU A 1 384 ? 125.488 12.282 -169.141 1.00 67.00 384 LEU A C 1
ATOM 3073 O O . LEU A 1 384 ? 126.229 12.271 -170.127 1.00 67.00 384 LEU A O 1
ATOM 3077 N N . LEU A 1 385 ? 124.159 12.371 -169.255 1.00 61.50 385 LEU A N 1
ATOM 3078 C CA . LEU A 1 385 ? 123.448 12.355 -170.537 1.00 61.50 385 LEU A CA 1
ATOM 3079 C C . LEU A 1 385 ? 123.786 13.577 -171.412 1.00 61.50 385 LEU A C 1
ATOM 3081 O O . LEU A 1 385 ? 123.969 13.445 -172.622 1.00 61.50 385 LEU A O 1
ATOM 3085 N N . GLN A 1 386 ? 123.941 14.760 -170.805 1.00 61.12 386 GLN A N 1
ATOM 3086 C CA . GLN A 1 386 ? 124.412 15.961 -171.508 1.00 61.12 386 GLN A CA 1
ATOM 3087 C C . GLN A 1 386 ? 125.871 15.872 -171.971 1.00 61.12 386 GLN A C 1
ATOM 3089 O O . GLN A 1 386 ? 126.262 16.613 -172.874 1.00 61.12 386 GLN A O 1
ATOM 3094 N N . THR A 1 387 ? 126.689 15.015 -171.362 1.00 65.00 387 THR A N 1
ATOM 3095 C CA . THR A 1 387 ? 128.081 14.820 -171.788 1.00 65.00 387 THR A CA 1
ATOM 3096 C C . THR A 1 387 ? 128.112 13.978 -173.066 1.00 65.00 387 THR A C 1
ATOM 3098 O O . THR A 1 387 ? 128.584 14.458 -174.095 1.00 65.00 387 THR A O 1
ATOM 3101 N N . ALA A 1 388 ? 127.449 12.815 -173.063 1.00 59.69 388 ALA A N 1
ATOM 3102 C CA . ALA A 1 388 ? 127.334 11.945 -174.240 1.00 59.69 388 ALA A CA 1
ATOM 3103 C C . ALA A 1 388 ? 126.708 12.644 -175.470 1.00 59.69 388 ALA A C 1
ATOM 3105 O O . ALA A 1 388 ? 127.115 12.400 -176.606 1.00 59.69 388 ALA A O 1
ATOM 3106 N N . LEU A 1 389 ? 125.749 13.556 -175.256 1.00 55.66 389 LEU A N 1
ATOM 3107 C CA . LEU A 1 389 ? 125.136 14.350 -176.330 1.00 55.66 389 LEU A CA 1
ATOM 3108 C C . LEU A 1 389 ? 126.095 15.342 -177.013 1.00 55.66 389 LEU A C 1
ATOM 3110 O O . LEU A 1 389 ? 125.861 15.691 -178.170 1.00 55.66 389 LEU A O 1
ATOM 3114 N N . ARG A 1 390 ? 127.166 15.794 -176.343 1.00 64.44 390 ARG A N 1
ATOM 3115 C CA . ARG A 1 390 ? 128.178 16.675 -176.959 1.00 64.44 390 ARG A CA 1
ATOM 3116 C C . ARG A 1 390 ? 129.194 15.882 -177.776 1.00 64.44 390 ARG A C 1
ATOM 3118 O O . ARG A 1 390 ? 129.523 16.298 -178.884 1.00 64.44 390 ARG A O 1
ATOM 3125 N N . ASP A 1 391 ? 129.617 14.720 -177.288 1.00 57.59 391 ASP A N 1
ATOM 3126 C CA . ASP A 1 391 ? 130.583 13.867 -177.993 1.00 57.59 391 ASP A CA 1
ATOM 3127 C C . ASP A 1 391 ? 130.019 13.355 -179.333 1.00 57.59 391 ASP A C 1
ATOM 3129 O O . ASP A 1 391 ? 130.709 13.373 -180.353 1.00 57.59 391 ASP A O 1
ATOM 3133 N N . ILE A 1 392 ? 128.725 13.007 -179.371 1.00 55.12 392 ILE A N 1
ATOM 3134 C CA . ILE A 1 392 ? 128.017 12.640 -180.611 1.00 55.12 392 ILE A CA 1
ATOM 3135 C C . ILE A 1 392 ? 127.945 13.824 -181.595 1.00 55.12 392 ILE A C 1
ATOM 3137 O O . ILE A 1 392 ? 128.112 13.631 -182.798 1.00 55.12 392 ILE A O 1
ATOM 3141 N N . ALA A 1 393 ? 127.740 15.053 -181.109 1.00 53.09 393 ALA A N 1
ATOM 3142 C CA . ALA A 1 393 ? 127.703 16.242 -181.963 1.00 53.09 393 ALA A CA 1
ATOM 3143 C C . ALA A 1 393 ? 129.079 16.575 -182.573 1.00 53.09 393 ALA A C 1
ATOM 3145 O O . ALA A 1 393 ? 129.151 17.004 -183.725 1.00 53.09 393 ALA A O 1
ATOM 3146 N N . HIS A 1 394 ? 130.170 16.341 -181.837 1.00 53.50 394 HIS A N 1
ATOM 3147 C CA . HIS A 1 394 ? 131.529 16.531 -182.351 1.00 53.50 394 HIS A CA 1
ATOM 3148 C C . HIS A 1 394 ? 131.929 15.479 -183.397 1.00 53.50 394 HIS A C 1
ATOM 3150 O O . HIS A 1 394 ? 132.601 15.830 -184.364 1.00 53.50 394 HIS A O 1
ATOM 3156 N N . ALA A 1 395 ? 131.472 14.229 -183.262 1.00 53.19 395 ALA A N 1
ATOM 3157 C CA . ALA A 1 395 ? 131.778 13.163 -184.220 1.00 53.19 395 ALA A CA 1
ATOM 3158 C C . ALA A 1 395 ? 131.171 13.395 -185.621 1.00 53.19 395 ALA A C 1
ATOM 3160 O O . ALA A 1 395 ? 131.783 13.036 -186.622 1.00 53.19 395 ALA A O 1
ATOM 3161 N N . VAL A 1 396 ? 129.987 14.013 -185.713 1.00 49.50 396 VAL A N 1
ATOM 3162 C CA . VAL A 1 396 ? 129.266 14.207 -186.992 1.00 49.50 396 VAL A CA 1
ATOM 3163 C C . VAL A 1 396 ? 129.776 15.417 -187.793 1.00 49.50 396 VAL A C 1
ATOM 3165 O O . VAL A 1 396 ? 129.614 15.464 -189.008 1.00 49.50 396 VAL A O 1
ATOM 3168 N N . LEU A 1 397 ? 130.434 16.380 -187.140 1.00 42.66 397 LEU A N 1
ATOM 3169 C CA . LEU A 1 397 ? 130.983 17.590 -187.775 1.00 42.66 397 LEU A CA 1
ATOM 3170 C C . LEU A 1 397 ? 132.456 17.467 -188.210 1.00 42.66 397 LEU A C 1
ATOM 3172 O O . LEU A 1 397 ? 133.027 18.450 -188.676 1.00 42.66 397 LEU A O 1
ATOM 3176 N N . GLN A 1 398 ? 133.074 16.288 -188.072 1.00 46.88 398 GLN A N 1
ATOM 3177 C CA . GLN A 1 398 ? 134.466 16.041 -188.486 1.00 46.88 398 GLN A CA 1
ATOM 3178 C C . GLN A 1 398 ? 134.621 15.272 -189.808 1.00 46.88 398 GLN A C 1
ATOM 3180 O O . GLN A 1 398 ? 135.733 15.210 -190.328 1.00 46.88 398 GLN A O 1
ATOM 3185 N N . ASP A 1 399 ? 133.535 14.733 -190.368 1.00 39.75 399 ASP A N 1
ATOM 3186 C CA . ASP A 1 399 ? 133.560 13.867 -191.563 1.00 39.75 399 ASP A CA 1
ATOM 3187 C C . ASP A 1 399 ? 133.135 14.600 -192.860 1.00 39.75 399 ASP A C 1
ATOM 3189 O O . ASP A 1 399 ? 132.918 13.985 -193.903 1.00 39.75 399 ASP A O 1
ATOM 3193 N N . ALA A 1 400 ? 133.017 15.936 -192.810 1.00 32.50 400 ALA A N 1
ATOM 3194 C CA . ALA A 1 400 ? 132.669 16.785 -193.949 1.00 32.50 400 ALA A CA 1
ATOM 3195 C C . ALA A 1 400 ? 133.577 18.028 -194.048 1.00 32.50 400 ALA A C 1
ATOM 3197 O O . ALA A 1 400 ? 133.689 18.811 -193.111 1.00 32.50 400 ALA A O 1
ATOM 3198 N N . GLU A 1 401 ? 134.170 18.212 -195.232 1.00 33.12 401 GLU A N 1
ATOM 3199 C CA . GLU A 1 401 ? 134.783 19.454 -195.737 1.00 33.12 401 GLU A CA 1
ATOM 3200 C C . GLU A 1 401 ? 135.971 20.060 -194.953 1.00 33.12 401 GLU A C 1
ATOM 3202 O O . GLU A 1 401 ? 135.897 21.095 -194.302 1.00 33.12 401 GLU A O 1
ATOM 3207 N N . THR A 1 402 ? 137.144 19.463 -195.186 1.00 28.25 402 THR A N 1
ATOM 3208 C CA . THR A 1 402 ? 138.355 20.173 -195.656 1.00 28.25 402 THR A CA 1
ATOM 3209 C C . THR A 1 402 ? 138.606 21.617 -195.163 1.00 28.25 402 THR A C 1
ATOM 3211 O O . THR A 1 402 ? 138.072 22.562 -195.747 1.00 28.25 402 THR A O 1
ATOM 3214 N N . ARG A 1 403 ? 139.613 21.810 -194.289 1.00 28.25 403 ARG A N 1
ATOM 3215 C CA . ARG A 1 403 ? 140.911 22.455 -194.642 1.00 28.25 403 ARG A CA 1
ATOM 3216 C C . ARG A 1 403 ? 141.842 22.723 -193.447 1.00 28.25 403 ARG A C 1
ATOM 3218 O O . ARG A 1 403 ? 141.406 22.968 -192.333 1.00 28.25 403 ARG A O 1
ATOM 3225 N N . ASP A 1 404 ? 143.138 22.726 -193.763 1.00 22.73 404 ASP A N 1
ATOM 3226 C CA . ASP A 1 404 ? 144.209 23.566 -193.206 1.00 22.73 404 ASP A CA 1
ATOM 3227 C C . ASP A 1 404 ? 144.304 23.731 -191.669 1.00 22.73 404 ASP A C 1
ATOM 3229 O O . ASP A 1 404 ? 143.846 24.691 -191.056 1.00 22.73 404 ASP A O 1
ATOM 3233 N N . SER A 1 405 ? 145.067 22.811 -191.080 1.00 25.45 405 SER A N 1
ATOM 3234 C CA . SER A 1 405 ? 145.847 22.942 -189.840 1.00 25.45 405 SER A CA 1
ATOM 3235 C C . SER A 1 405 ? 146.323 24.356 -189.436 1.00 25.45 405 SER A C 1
ATOM 3237 O O . SER A 1 405 ? 147.041 24.979 -190.218 1.00 25.45 405 SER A O 1
ATOM 3239 N N . HIS A 1 406 ? 146.171 24.738 -188.150 1.00 26.58 406 HIS A N 1
ATOM 3240 C CA . HIS A 1 406 ? 147.328 25.168 -187.328 1.00 26.58 406 HIS A CA 1
ATOM 3241 C C . HIS A 1 406 ? 147.108 25.223 -185.789 1.00 26.58 406 HIS A C 1
ATOM 3243 O O . HIS A 1 406 ? 146.309 25.993 -185.271 1.00 26.58 406 HIS A O 1
ATOM 3249 N N . VAL A 1 407 ? 147.904 24.417 -185.075 1.00 43.34 407 VAL A N 1
ATOM 3250 C CA . VAL A 1 407 ? 148.655 24.671 -183.817 1.00 43.34 407 VAL A CA 1
ATOM 3251 C C . VAL A 1 407 ? 148.421 26.000 -183.048 1.00 43.34 407 VAL A C 1
ATOM 3253 O O . VAL A 1 407 ? 148.734 27.052 -183.599 1.00 43.34 407 VAL A O 1
ATOM 3256 N N . HIS A 1 408 ? 148.129 25.942 -181.726 1.00 30.95 408 HIS A N 1
ATOM 3257 C CA . HIS A 1 408 ? 149.105 26.281 -180.648 1.00 30.95 408 HIS A CA 1
ATOM 3258 C C . HIS A 1 408 ? 148.679 25.870 -179.203 1.00 30.95 408 HIS A C 1
ATOM 3260 O O . HIS A 1 408 ? 147.566 25.410 -178.971 1.00 30.95 408 HIS A O 1
ATOM 3266 N N . LEU A 1 409 ? 149.632 25.983 -178.262 1.00 44.84 409 LEU A N 1
ATOM 3267 C CA . LEU A 1 409 ? 149.648 25.602 -176.830 1.00 44.84 409 LEU A CA 1
ATOM 3268 C C . LEU A 1 409 ? 149.099 26.751 -175.925 1.00 44.84 409 LEU A C 1
ATOM 3270 O O . LEU A 1 409 ? 148.877 27.843 -176.442 1.00 44.84 409 LEU A O 1
ATOM 3274 N N . THR A 1 410 ? 148.838 26.614 -174.607 1.00 37.50 410 THR A N 1
ATOM 3275 C CA . THR A 1 410 ? 149.813 26.412 -173.489 1.00 37.50 410 THR A CA 1
ATOM 3276 C C . THR A 1 410 ? 149.186 25.924 -172.140 1.00 37.50 410 THR A C 1
ATOM 3278 O O . THR A 1 410 ? 147.963 25.858 -172.048 1.00 37.50 410 THR A O 1
ATOM 3281 N N . PRO A 1 411 ? 149.985 25.506 -171.112 1.00 62.34 411 PRO A N 1
ATOM 3282 C CA . PRO A 1 411 ? 149.553 24.559 -170.051 1.00 62.34 411 PRO A CA 1
ATOM 3283 C C . PRO A 1 411 ? 149.784 25.022 -168.569 1.00 62.34 411 PRO A C 1
ATOM 3285 O O . PRO A 1 411 ? 149.893 26.216 -168.320 1.00 62.34 411 PRO A O 1
ATOM 3288 N N . GLN A 1 412 ? 149.946 24.051 -167.632 1.00 40.97 412 GLN A N 1
ATOM 3289 C CA . GLN A 1 412 ? 150.354 24.097 -166.188 1.00 40.97 412 GLN A CA 1
ATOM 3290 C C . GLN A 1 412 ? 149.253 24.221 -165.096 1.00 40.97 412 GLN A C 1
ATOM 3292 O O . GLN A 1 412 ? 148.246 24.868 -165.342 1.00 40.97 412 GLN A O 1
ATOM 3297 N N . GLN A 1 413 ? 149.374 23.699 -163.845 1.00 38.81 413 GLN A N 1
ATOM 3298 C CA . GLN A 1 413 ? 150.069 22.522 -163.213 1.00 38.81 413 GLN A CA 1
ATOM 3299 C C . GLN A 1 413 ? 149.531 22.301 -161.730 1.00 38.81 413 GLN A C 1
ATOM 3301 O O . GLN A 1 413 ? 148.547 22.964 -161.408 1.00 38.81 413 GLN A O 1
ATOM 3306 N N . PRO A 1 414 ? 150.022 21.379 -160.834 1.00 67.94 414 PRO A N 1
ATOM 3307 C CA . PRO A 1 414 ? 149.189 20.759 -159.758 1.00 67.94 414 PRO A CA 1
ATOM 3308 C C . PRO A 1 414 ? 149.760 20.739 -158.287 1.00 67.94 414 PRO A C 1
ATOM 3310 O O . PRO A 1 414 ? 150.763 21.389 -158.016 1.00 67.94 414 PRO A O 1
ATOM 3313 N N . ILE A 1 415 ? 149.167 19.893 -157.394 1.00 44.75 415 ILE A N 1
ATOM 3314 C CA . ILE A 1 415 ? 149.649 19.277 -156.095 1.00 44.75 415 ILE A CA 1
ATOM 3315 C C . ILE A 1 415 ? 149.879 20.166 -154.814 1.00 44.75 415 ILE A C 1
ATOM 3317 O O . ILE A 1 415 ? 150.007 21.374 -154.977 1.00 44.75 415 ILE A O 1
ATOM 3321 N N . PRO A 1 416 ? 150.030 19.658 -153.534 1.00 65.06 416 PRO A N 1
ATOM 3322 C CA . PRO A 1 416 ? 149.592 18.403 -152.840 1.00 65.06 416 PRO A CA 1
ATOM 3323 C C . PRO A 1 416 ? 148.829 18.532 -151.423 1.00 65.06 416 PRO A C 1
ATOM 3325 O O . PRO A 1 416 ? 147.687 18.971 -151.484 1.00 65.06 416 PRO A O 1
ATOM 3328 N N . PRO A 1 417 ? 149.254 18.080 -150.179 1.00 69.62 417 PRO A N 1
ATOM 3329 C CA . PRO A 1 417 ? 148.470 17.101 -149.329 1.00 69.62 417 PRO A CA 1
ATOM 3330 C C . PRO A 1 417 ? 148.384 17.234 -147.741 1.00 69.62 417 PRO A C 1
ATOM 3332 O O . PRO A 1 417 ? 149.205 17.941 -147.163 1.00 69.62 417 PRO A O 1
ATOM 3335 N N . ARG A 1 418 ? 147.521 16.434 -147.017 1.00 37.69 418 ARG A N 1
ATOM 3336 C CA . ARG A 1 418 ? 147.731 15.677 -145.692 1.00 37.69 418 ARG A CA 1
ATOM 3337 C C . ARG A 1 418 ? 146.563 15.529 -144.626 1.00 37.69 418 ARG A C 1
ATOM 3339 O O . ARG A 1 418 ? 146.197 16.504 -143.986 1.00 37.69 418 ARG A O 1
ATOM 3346 N N . SER A 1 419 ? 146.213 14.271 -144.258 1.00 35.84 419 SER A N 1
ATOM 3347 C CA . SER A 1 419 ? 146.056 13.646 -142.880 1.00 35.84 419 SER A CA 1
ATOM 3348 C C . SER A 1 419 ? 144.849 13.992 -141.875 1.00 35.84 419 SER A C 1
ATOM 3350 O O . SER A 1 419 ? 143.896 14.593 -142.351 1.00 35.84 419 SER A O 1
ATOM 3352 N N . PRO A 1 420 ? 144.711 13.494 -140.580 1.00 70.94 420 PRO A N 1
ATOM 3353 C CA . PRO A 1 420 ? 143.487 12.727 -140.116 1.00 70.94 420 PRO A CA 1
ATOM 3354 C C . PRO A 1 420 ? 142.916 12.832 -138.626 1.00 70.94 420 PRO A C 1
ATOM 3356 O O . PRO A 1 420 ? 143.622 13.306 -137.736 1.00 70.94 420 PRO A O 1
ATOM 3359 N N . LYS A 1 421 ? 141.694 12.282 -138.314 1.00 38.28 421 LYS A N 1
ATOM 3360 C CA . LYS A 1 421 ? 141.082 11.757 -137.000 1.00 38.28 421 LYS A CA 1
ATOM 3361 C C . LYS A 1 421 ? 139.506 11.732 -137.071 1.00 38.28 421 LYS A C 1
ATOM 3363 O O . LYS A 1 421 ? 139.010 12.434 -137.934 1.00 38.28 421 LYS A O 1
ATOM 3368 N N . ARG A 1 422 ? 138.580 11.045 -136.334 1.00 36.19 422 ARG A N 1
ATOM 3369 C CA . ARG A 1 422 ? 138.408 10.119 -135.147 1.00 36.19 422 ARG A CA 1
ATOM 3370 C C . ARG A 1 422 ? 137.452 10.737 -134.069 1.00 36.19 422 ARG A C 1
ATOM 3372 O O . ARG A 1 422 ? 137.839 11.769 -133.542 1.00 36.19 422 ARG A O 1
ATOM 3379 N N . GLY A 1 423 ? 136.313 10.188 -133.573 1.00 29.50 423 GLY A N 1
ATOM 3380 C CA . GLY A 1 423 ? 135.455 9.004 -133.885 1.00 29.50 423 GLY A CA 1
ATOM 3381 C C . GLY A 1 423 ? 134.749 8.329 -132.648 1.00 29.50 423 GLY A C 1
ATOM 3382 O O . GLY A 1 423 ? 135.327 8.385 -131.565 1.00 29.50 423 GLY A O 1
ATOM 3383 N N . ARG A 1 424 ? 133.615 7.586 -132.841 1.00 32.81 424 ARG A N 1
ATOM 3384 C CA . ARG A 1 424 ? 132.937 6.539 -131.963 1.00 32.81 424 ARG A CA 1
ATOM 3385 C C . ARG A 1 424 ? 131.722 6.938 -131.000 1.00 32.81 424 ARG A C 1
ATOM 3387 O O . ARG A 1 424 ? 131.422 8.123 -130.982 1.00 32.81 424 ARG A O 1
ATOM 3394 N N . PRO A 1 425 ? 130.922 6.001 -130.361 1.00 67.00 425 PRO A N 1
ATOM 3395 C CA . PRO A 1 425 ? 129.432 5.874 -130.541 1.00 67.00 425 PRO A CA 1
ATOM 3396 C C . PRO A 1 425 ? 128.486 5.615 -129.277 1.00 67.00 425 PRO A C 1
ATOM 3398 O O . PRO A 1 425 ? 128.418 6.523 -128.461 1.00 67.00 425 PRO A O 1
ATOM 3401 N N . PRO A 1 426 ? 127.731 4.478 -129.068 1.00 66.62 426 PRO A N 1
ATOM 3402 C CA . PRO A 1 426 ? 126.272 4.233 -129.325 1.00 66.62 426 PRO A CA 1
ATOM 3403 C C . PRO A 1 426 ? 125.422 3.740 -128.094 1.00 66.62 426 PRO A C 1
ATOM 3405 O O . PRO A 1 426 ? 125.924 3.744 -126.976 1.00 66.62 426 PRO A O 1
ATOM 3408 N N . THR A 1 427 ? 124.186 3.205 -128.272 1.00 34.81 427 THR A N 1
ATOM 3409 C CA . THR A 1 427 ? 123.838 1.748 -128.073 1.00 34.81 427 THR A CA 1
ATOM 3410 C C . THR A 1 427 ? 122.341 1.361 -128.207 1.00 34.81 427 THR A C 1
ATOM 3412 O O . THR A 1 427 ? 121.448 2.191 -128.077 1.00 34.81 427 THR A O 1
ATOM 3415 N N . SER A 1 428 ? 122.101 0.062 -128.457 1.00 35.56 428 SER A N 1
ATOM 3416 C CA . SER A 1 428 ? 120.840 -0.720 -128.387 1.00 35.56 428 SER A CA 1
ATOM 3417 C C . SER A 1 428 ? 121.219 -2.227 -128.221 1.00 35.56 428 SER A C 1
ATOM 3419 O O . SER A 1 428 ? 122.416 -2.509 -128.153 1.00 35.56 428 SER A O 1
ATOM 3421 N N . ALA A 1 429 ? 120.364 -3.261 -128.104 1.00 35.66 429 ALA A N 1
ATOM 3422 C CA . ALA A 1 429 ? 118.900 -3.435 -128.210 1.00 35.66 429 ALA A CA 1
ATOM 3423 C C . ALA A 1 429 ? 118.413 -4.600 -127.278 1.00 35.66 429 ALA A C 1
ATOM 3425 O O . ALA A 1 429 ? 119.056 -4.864 -126.266 1.00 35.66 429 ALA A O 1
ATOM 3426 N N . ALA A 1 430 ? 117.314 -5.309 -127.608 1.00 32.41 430 ALA A N 1
ATOM 3427 C CA . ALA A 1 430 ? 116.817 -6.523 -126.917 1.00 32.41 430 ALA A CA 1
ATOM 3428 C C . ALA A 1 430 ? 116.728 -7.754 -127.863 1.00 32.41 430 ALA A C 1
ATOM 3430 O O . ALA A 1 430 ? 116.856 -7.594 -129.076 1.00 32.41 430 ALA A O 1
ATOM 3431 N N . PHE A 1 431 ? 116.520 -8.969 -127.325 1.00 30.45 431 PHE A N 1
ATOM 3432 C CA . PHE A 1 431 ? 116.553 -10.254 -128.062 1.00 30.45 431 PHE A CA 1
ATOM 3433 C C . PHE A 1 431 ? 115.388 -11.207 -127.679 1.00 30.45 431 PHE A C 1
ATOM 3435 O O . PHE A 1 431 ? 114.625 -10.905 -126.763 1.00 30.45 431 PHE A O 1
ATOM 3442 N N . VAL A 1 432 ? 115.219 -12.325 -128.403 1.00 41.19 432 VAL A N 1
ATOM 3443 C CA . VAL A 1 432 ? 114.010 -13.188 -128.445 1.00 41.19 432 VAL A CA 1
ATOM 3444 C C . VAL A 1 432 ? 114.370 -14.685 -128.249 1.00 41.19 432 VAL A C 1
ATOM 3446 O O . VAL A 1 432 ? 115.543 -15.028 -128.181 1.00 41.19 432 VAL A O 1
ATOM 3449 N N . GLU A 1 433 ? 113.349 -15.557 -128.200 1.00 36.88 433 GLU A N 1
ATOM 3450 C CA . GLU A 1 433 ? 113.371 -16.996 -128.566 1.00 36.88 433 GLU A CA 1
ATOM 3451 C C . GLU A 1 433 ? 113.617 -18.053 -127.462 1.00 36.88 433 GLU A C 1
ATOM 3453 O O . GLU A 1 433 ? 114.748 -18.415 -127.159 1.00 36.88 433 GLU A O 1
ATOM 3458 N N . SER A 1 434 ? 112.525 -18.644 -126.934 1.00 38.53 434 SER A N 1
ATOM 3459 C CA . SER A 1 434 ? 112.495 -20.029 -126.400 1.00 38.53 434 SER A CA 1
ATOM 3460 C C . SER A 1 434 ? 111.057 -20.559 -126.180 1.00 38.53 434 SER A C 1
ATOM 3462 O O . SER A 1 434 ? 110.661 -20.912 -125.070 1.00 38.53 434 SER A O 1
ATOM 3464 N N . THR A 1 435 ? 110.230 -20.596 -127.232 1.00 50.56 435 THR A N 1
ATOM 3465 C CA . THR A 1 435 ? 108.802 -21.003 -127.122 1.00 50.56 435 THR A CA 1
ATOM 3466 C C . THR A 1 435 ? 108.525 -22.428 -127.629 1.00 50.56 435 THR A C 1
ATOM 3468 O O . THR A 1 435 ? 107.479 -23.000 -127.339 1.00 50.56 435 THR A O 1
ATOM 3471 N N . ILE A 1 436 ? 109.451 -23.027 -128.386 1.00 51.81 436 ILE A N 1
ATOM 3472 C CA . ILE A 1 436 ? 109.172 -24.221 -129.209 1.00 51.81 436 ILE A CA 1
ATOM 3473 C C . ILE A 1 436 ? 109.505 -25.548 -128.496 1.00 51.81 436 ILE A C 1
ATOM 3475 O O . ILE A 1 436 ? 108.784 -26.529 -128.661 1.00 51.81 436 ILE A O 1
ATOM 3479 N N . SER A 1 437 ? 110.561 -25.595 -127.675 1.00 55.50 437 SER A N 1
ATOM 3480 C CA . SER A 1 437 ? 111.125 -26.872 -127.191 1.00 55.50 437 SER A CA 1
ATOM 3481 C C . SER A 1 437 ? 110.362 -27.503 -126.008 1.00 55.50 437 SER A C 1
ATOM 3483 O O . SER A 1 437 ? 110.166 -28.716 -125.956 1.00 55.50 437 SER A O 1
ATOM 3485 N N . ALA A 1 438 ? 109.858 -26.698 -125.063 1.00 56.28 438 ALA A N 1
ATOM 3486 C CA . ALA A 1 438 ? 109.196 -27.222 -123.859 1.00 56.28 438 ALA A CA 1
ATOM 3487 C C . ALA A 1 438 ? 107.803 -27.828 -124.130 1.00 56.28 438 ALA A C 1
ATOM 3489 O O . ALA A 1 438 ? 107.425 -28.817 -123.501 1.00 56.28 438 ALA A O 1
ATOM 3490 N N . VAL A 1 439 ? 107.054 -27.274 -125.093 1.00 59.62 439 VAL A N 1
ATOM 3491 C CA . VAL A 1 439 ? 105.675 -27.694 -125.414 1.00 59.62 439 VAL A CA 1
ATOM 3492 C C . VAL A 1 439 ? 105.621 -29.154 -125.889 1.00 59.62 439 VAL A C 1
ATOM 3494 O O . VAL A 1 439 ? 104.689 -29.884 -125.550 1.00 59.62 439 VAL A O 1
ATOM 3497 N N . GLN A 1 440 ? 106.649 -29.614 -126.609 1.00 61.06 440 GLN A N 1
ATOM 3498 C CA . GLN A 1 440 ? 106.750 -31.000 -127.078 1.00 61.06 440 GLN A CA 1
ATOM 3499 C C . GLN A 1 440 ? 106.952 -31.995 -125.920 1.00 61.06 440 GLN A C 1
ATOM 3501 O O . GLN A 1 440 ? 106.327 -33.058 -125.904 1.00 61.06 440 GLN A O 1
ATOM 3506 N N . ALA A 1 441 ? 107.754 -31.634 -124.912 1.00 66.56 441 ALA A N 1
ATOM 3507 C CA . ALA A 1 441 ? 107.981 -32.469 -123.730 1.00 66.56 441 ALA A CA 1
ATOM 3508 C C . ALA A 1 441 ? 106.721 -32.602 -122.853 1.00 66.56 441 ALA A C 1
ATOM 3510 O O . ALA A 1 441 ? 106.455 -33.678 -122.311 1.00 66.56 441 ALA A O 1
ATOM 3511 N N . SER A 1 442 ? 105.920 -31.535 -122.741 1.00 63.41 442 SER A N 1
ATOM 3512 C CA . SER A 1 442 ? 104.633 -31.566 -122.035 1.00 63.41 442 SER A CA 1
ATOM 3513 C C . SER A 1 442 ? 103.634 -32.522 -122.690 1.00 63.41 442 SER A C 1
ATOM 3515 O O . SER A 1 442 ? 102.975 -33.287 -121.987 1.00 63.41 442 SER A O 1
ATOM 3517 N N . LEU A 1 443 ? 103.533 -32.505 -124.024 1.00 68.25 443 LEU A N 1
ATOM 3518 C CA . LEU A 1 443 ? 102.529 -33.283 -124.751 1.00 68.25 443 LEU A CA 1
ATOM 3519 C C . LEU A 1 443 ? 102.785 -34.796 -124.643 1.00 68.25 443 LEU A C 1
ATOM 3521 O O . LEU A 1 443 ? 101.894 -35.553 -124.257 1.00 68.25 443 LEU A O 1
ATOM 3525 N N . HIS A 1 444 ? 104.019 -35.230 -124.915 1.00 72.69 444 HIS A N 1
ATOM 3526 C CA . HIS A 1 444 ? 104.351 -36.655 -124.983 1.00 72.69 444 HIS A CA 1
ATOM 3527 C C . HIS A 1 444 ? 104.275 -37.351 -123.611 1.00 72.69 444 HIS A C 1
ATOM 3529 O O . HIS A 1 444 ? 103.838 -38.497 -123.515 1.00 72.69 444 HIS A O 1
ATOM 3535 N N . LYS A 1 445 ? 104.631 -36.643 -122.526 1.00 73.12 445 LYS A N 1
ATOM 3536 C CA . LYS A 1 445 ? 104.625 -37.207 -121.165 1.00 73.12 445 LYS A CA 1
ATOM 3537 C C . LYS A 1 445 ? 103.218 -37.357 -120.567 1.00 73.12 445 LYS A C 1
ATOM 3539 O O . LYS A 1 445 ? 103.007 -38.264 -119.767 1.00 73.12 445 LYS A O 1
ATOM 3544 N N . TYR A 1 446 ? 102.260 -36.513 -120.961 1.00 68.50 446 TYR A N 1
ATOM 3545 C CA . TYR A 1 446 ? 100.857 -36.656 -120.547 1.00 68.50 446 TYR A CA 1
ATOM 3546 C C . TYR A 1 446 ? 100.101 -37.729 -121.345 1.00 68.50 446 TYR A C 1
ATOM 3548 O O . TYR A 1 446 ? 99.251 -38.413 -120.780 1.00 68.50 446 TYR A O 1
ATOM 3556 N N . GLN A 1 447 ? 100.408 -37.895 -122.638 1.00 72.06 447 GLN A N 1
ATOM 3557 C CA . GLN A 1 447 ? 99.675 -38.814 -123.519 1.00 72.06 447 GLN A CA 1
ATOM 3558 C C . GLN A 1 447 ? 99.881 -40.298 -123.181 1.00 72.06 447 GLN A C 1
ATOM 3560 O O . GLN A 1 447 ? 98.925 -41.063 -123.270 1.00 72.06 447 GLN A O 1
ATOM 3565 N N . LEU A 1 448 ? 101.084 -40.702 -122.760 1.00 70.38 448 LEU A N 1
ATOM 3566 C CA . LEU A 1 448 ? 101.340 -42.083 -122.330 1.00 70.38 448 LEU A CA 1
ATOM 3567 C C . LEU A 1 448 ? 100.725 -42.362 -120.949 1.00 70.38 448 LEU A C 1
ATOM 3569 O O . LEU A 1 448 ? 99.854 -43.219 -120.813 1.00 70.38 448 LEU A O 1
ATOM 3573 N N . HIS A 1 449 ? 101.093 -41.576 -119.933 1.00 66.38 449 HIS A N 1
ATOM 3574 C CA . HIS A 1 449 ? 100.846 -41.943 -118.534 1.00 66.38 449 HIS A CA 1
ATOM 3575 C C . HIS A 1 449 ? 99.364 -41.970 -118.103 1.00 66.38 449 HIS A C 1
ATOM 3577 O O . HIS A 1 449 ? 99.037 -42.616 -117.112 1.00 66.38 449 HIS A O 1
ATOM 3583 N N . ILE A 1 450 ? 98.461 -41.290 -118.824 1.00 65.94 450 ILE A N 1
ATOM 3584 C CA . ILE A 1 450 ? 97.016 -41.298 -118.517 1.00 65.94 450 ILE A CA 1
ATOM 3585 C C . ILE A 1 450 ? 96.248 -42.356 -119.334 1.00 65.94 450 ILE A C 1
ATOM 3587 O O . ILE A 1 450 ? 95.187 -42.794 -118.898 1.00 65.94 450 ILE A O 1
ATOM 3591 N N . HIS A 1 451 ? 96.776 -42.821 -120.474 1.00 65.56 451 HIS A N 1
ATOM 3592 C CA . HIS A 1 451 ? 96.105 -43.829 -121.312 1.00 65.56 451 HIS A CA 1
ATOM 3593 C C . HIS A 1 451 ? 96.689 -45.247 -121.165 1.00 65.56 451 HIS A C 1
ATOM 3595 O O . HIS A 1 451 ? 96.011 -46.218 -121.488 1.00 65.56 451 HIS A O 1
ATOM 3601 N N . GLU A 1 452 ? 97.886 -45.397 -120.585 1.00 63.19 452 GLU A N 1
ATOM 3602 C CA . GLU A 1 452 ? 98.427 -46.687 -120.112 1.00 63.19 452 GLU A CA 1
ATOM 3603 C C . GLU A 1 452 ? 97.645 -47.282 -118.921 1.00 63.19 452 GLU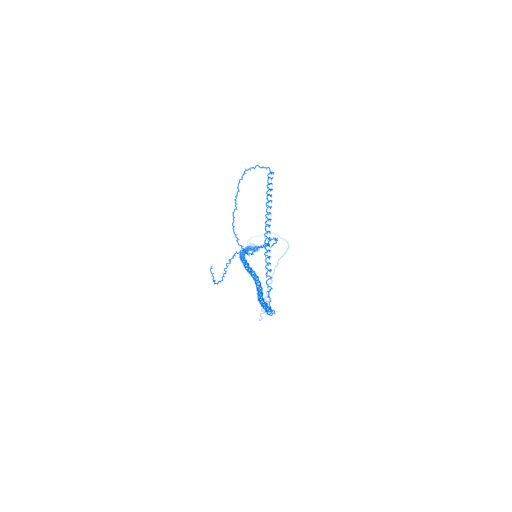 A C 1
ATOM 3605 O O . GLU A 1 452 ? 97.934 -48.395 -118.493 1.00 63.19 452 GLU A O 1
ATOM 3610 N N . LEU A 1 453 ? 96.626 -46.577 -118.410 1.00 47.66 453 LEU A N 1
ATOM 3611 C CA . LEU A 1 453 ? 95.617 -47.116 -117.490 1.00 47.66 453 LEU A CA 1
ATOM 3612 C C . LEU A 1 453 ? 94.228 -47.285 -118.135 1.00 47.66 453 LEU A C 1
ATOM 3614 O O . LEU A 1 453 ? 93.220 -47.381 -117.440 1.00 47.66 453 LEU A O 1
ATOM 3618 N N . GLN A 1 454 ? 94.182 -47.474 -119.460 1.00 51.00 454 GLN A N 1
ATOM 3619 C CA . GLN A 1 454 ? 93.284 -48.483 -120.033 1.00 51.00 454 GLN A CA 1
ATOM 3620 C C . GLN A 1 454 ? 93.832 -49.888 -119.723 1.00 51.00 454 GLN A C 1
ATOM 3622 O O . GLN A 1 454 ? 94.359 -50.572 -120.600 1.00 51.00 454 GLN A O 1
ATOM 3627 N N . VAL A 1 455 ? 93.734 -50.317 -118.463 1.00 52.81 455 VAL A N 1
ATOM 3628 C CA . VAL A 1 455 ? 94.098 -51.674 -118.034 1.00 52.81 455 VAL A CA 1
ATOM 3629 C C . VAL A 1 455 ? 93.057 -52.178 -117.034 1.00 52.81 455 VAL A C 1
ATOM 3631 O O . VAL A 1 455 ? 92.999 -51.663 -115.920 1.00 52.81 455 VAL A O 1
ATOM 3634 N N . ILE A 1 456 ? 92.342 -53.239 -117.449 1.00 44.12 456 ILE A N 1
ATOM 3635 C CA . ILE A 1 456 ? 91.253 -53.965 -116.750 1.00 44.12 456 ILE A CA 1
ATOM 3636 C C . ILE A 1 456 ? 89.894 -53.247 -116.796 1.00 44.12 456 ILE A C 1
ATOM 3638 O O . ILE A 1 456 ? 89.742 -52.178 -116.173 1.00 44.12 456 ILE A O 1
#

Radius of gyration: 119.03 Å; chains: 1; bounding box: 216×138×309 Å

InterPro domains:
  IPR055167 Rootletin-like, coiled-coil [PF15035] (101-290)